Protein 3LNN (pdb70)

Radius of gyration: 38.68 Å; Cα contacts (8 Å, |Δi|>4): 1261; chains: 2; bounding box: 112×83×75 Å

Secondary structure (DSSP, 8-state):
---EESSSEE--TT-THHHH--EEEPEEEEE--EEEEEEEEE--SSSEEEE--SS-EEEEE--S-TT-EE-TT-EEEEEE-SSHHHHHHHHHHHHHHHHHHHHHHHHHHTTTSSS----TTHHHHHHHHHHHHHHHHHHHHHHHHHHHHHGGGB-SSTTSEEEEE-SS-EEEEE----BT-EE--SS--SEEEE--SEEEEEEEE-GGGSTT--BTBEEEEB-SS-SS-EEEEEEE------TTS--EEEEEEEE-SS----TT-EEEEEEEPPPEEEEEEEGGG-EEEETEEEEEEESSTTEEEEEE-------SSEEE--SS--TT-EEE----TTT--/-----EEEEEEEEE-SSSEEE---SS-EEEEEE---TT-EEESS---EEEE-HHHHHHHHHHHHHHHHHHHHHHHHHHHTTSS-SS-SS-HHHHHHHHHHHHHHHHHHHHHHHHHHHHTSS--B--SS--SEEEE--SSEEEEEE----TT-EE--TT----EEE--SEEEEEE---GGGGGG--TT-EEEEE-SSS-SPEEEEEEE--SS--TTT-----EEEEE-SS----TT-EEEEEE---

Sequence (586 aa):
ALRHEGERLVVPAESPLRRTLAVAPATRETVAAPFNLPAMIEADPAKLVKVLPPLAGRIVSLNKQLGDEVKAGDVLFTIDSADLAQANSDAAKARAAMTMARRNLDRQRELDKSEIAAKRDFEQAQSDYDQAASESQRADARLAQLGAKGGGTLQAGGGHILAVRSPINGRVVDLNAATGAYWNDTTASLMTVADLSHVFVTANAQEKDLGHVYVGQSATVKFDAYDDPQPGKVRYVGQILDADTRTTKVRMVFDNPDGRLRPGMFAQATFLSQPHEGIVVPMSAIVQSGFYTRAFVEVAPWQFEPRVIKLGAQIGDRMEVKSGLSAGDRVVVKEGVLLNDTVAAPFNLPAMIEADPAKLVKVLPPLAGRIVSLNKQLGDEVKAGDVLFTIDSADLAQANSDAAKARAAMTMARRNLDRQRELDKSEIAAKRDFEQAQSDYDQAASESQRADARLAQLGAKGGGTLQAGGGHILAVRSPINGRVVDLNAATGAYWNDTTASLMTVADLSHVFVTANAQEKDLGHVYVGQSATVKFDAYDDPQPGKVRYVGQILDADTRTTKVRMVFDNPDGRLRPGMFAQATFLSQ

Solvent-accessible surface area: 30669 Å² total; per-residue (Å²): 112,32,20,123,107,60,108,90,18,39,2,31,85,88,6,79,32,84,202,100,18,51,44,50,90,6,72,106,50,88,17,49,10,84,13,80,9,89,9,89,4,52,14,29,87,76,67,38,33,130,8,64,4,32,7,26,0,79,1,61,32,28,60,60,38,25,8,56,120,6,52,55,35,45,37,0,1,22,0,26,0,40,58,9,29,80,7,60,31,49,4,60,60,15,89,55,42,49,81,22,14,94,116,32,0,45,66,19,87,118,60,60,66,78,146,114,67,74,120,157,69,63,68,93,7,58,63,74,39,69,109,10,23,62,89,0,131,167,15,59,53,121,42,65,117,16,30,90,130,3,48,84,35,72,113,97,50,74,46,55,42,0,26,11,144,1,87,36,79,10,76,0,6,54,22,84,16,11,16,5,15,50,42,113,78,82,92,34,10,3,6,10,0,2,36,16,61,56,0,20,0,4,0,45,0,107,47,56,16,68,62,9,21,81,84,52,0,72,9,66,0,74,3,59,29,14,131,108,81,56,108,18,51,5,142,73,56,9,158,143,79,73,100,137,83,52,21,2,94,1,64,0,41,9,97,12,102,119,30,86,3,14,16,17,0,86,10,87,0,44,9,109,5,110,92,63,109,6,12,16,7,64,67,62,2,24,24,122,96,52,170,111,16,61,0,6,10,19,73,36,102,60,46,1,44,23,80,97,2,96,46,0,12,65,104,53,68,110,15,15,1,65,54,37,10,63,64,41,38,117,4,1,51,6,89,48,10,66,144,98,167,197,140,43,59,94,43,88,6,65,5,94,1,63,14,22,29,40,82,18,19,61,11,26,0,12,8,24,4,114,2,65,36,44,57,46,132,104,16,43,118,6,30,34,37,59,31,0,0,16,0,33,0,77,57,15,31,108,13,45,40,68,7,58,124,16,161,62,58,52,82,128,14,105,137,84,22,75,141,23,61,139,90,117,30,118,148,83,72,73,52,123,86,67,113,78,13,68,8,66,43,35,75,14,15,23,94,4,117,33,17,68,39,27,56,68,48,35,24,84,69,52,5,44,46,76,94,81,91,56,28,71,51,5,2,11,106,16,98,46,89,15,55,0,34,58,33,117,19,60,88,61,34,161,30,105,66,48,54,30,26,0,1,7,0,0,32,16,59,48,0,25,0,8,0,48,9,82,29,142,9,5,36,73,12,125,92,43,8,98,4,58,0,126,16,104,89,60,103,110,83,73,87,22,49,4,152,28,26,4,33,36,8,27,102,117,86,70,18,0,57,2,25,0,39,13,110,20,99,100,17,145,12,83,38,47,99,97,1,61,0,42,2,100,49,93

B-factor: mean 90.1, std 30.82, range [37.86, 326.59]

Organism: Cupriavidus metallidurans (strain ATCC 43123 / DSM 2839 / NBRC 102507 / CH34) (NCBI:txid266264)

CATH classification: 2.40.420.20 (+3 more: 2.40.30.170, 2.40.50.100, 1.10.287.470)

Structure (mmCIF, N/CA/C/O backbone):
data_3LNN
#
_entry.id   3LNN
#
_cell.length_a   137.111
_cell.length_b   137.111
_cell.length_c   202.898
_cell.angle_alpha   90.00
_cell.angle_beta   90.00
_cell.angle_gamma   90.00
#
_symmetry.space_group_name_H-M   'I 41 2 2'
#
loop_
_entity.id
_entity.type
_entity.pdbx_description
1 polymer 'Membrane fusion protein (MFP) heavy metal cation efflux ZneB (CzcB-like)'
2 non-polymer 'ZINC ION'
3 water water
#
loop_
_atom_site.group_PDB
_atom_site.id
_atom_site.type_symbol
_atom_site.label_atom_id
_atom_site.label_alt_id
_atom_site.label_comp_id
_atom_site.label_asym_id
_atom_site.label_entity_id
_atom_site.label_seq_id
_atom_site.pdbx_PDB_ins_code
_atom_site.Cartn_x
_atom_site.Cartn_y
_atom_site.Cartn_z
_atom_site.occupancy
_atom_site.B_iso_or_equiv
_atom_site.auth_seq_id
_atom_site.auth_comp_id
_atom_site.auth_asym_id
_atom_site.auth_atom_id
_atom_site.pdbx_PDB_model_num
ATOM 1 N N . ALA A 1 10 ? 36.312 48.149 -12.081 1.00 125.99 10 ALA A N 1
ATOM 2 C CA . ALA A 1 10 ? 35.372 48.027 -10.976 1.00 116.64 10 ALA A CA 1
ATOM 3 C C . ALA A 1 10 ? 34.047 47.466 -11.462 1.00 110.88 10 ALA A C 1
ATOM 4 O O . ALA A 1 10 ? 33.183 48.237 -11.892 1.00 111.75 10 ALA A O 1
ATOM 6 N N . LEU A 1 11 ? 33.868 46.142 -11.423 1.00 102.49 11 LEU A N 1
ATOM 7 C CA . LEU A 1 11 ? 34.881 45.149 -11.040 1.00 92.67 11 LEU A CA 1
ATOM 8 C C . LEU A 1 11 ? 34.416 43.783 -11.512 1.00 90.07 11 LEU A C 1
ATOM 9 O O . LEU A 1 11 ? 35.225 42.884 -11.742 1.00 98.35 11 LEU A O 1
ATOM 11 N N . ARG A 1 12 ? 33.101 43.618 -11.619 1.00 72.07 12 ARG A N 1
ATOM 12 C CA . ARG A 1 12 ? 32.534 42.531 -12.417 1.00 72.03 12 ARG A CA 1
ATOM 13 C C . ARG A 1 12 ? 31.267 43.080 -13.000 1.00 80.85 12 ARG A C 1
ATOM 14 O O . ARG A 1 12 ? 30.396 43.529 -12.281 1.00 93.48 12 ARG A O 1
ATOM 16 N N . HIS A 1 13 ? 31.181 43.046 -14.310 1.00 85.70 13 HIS A N 1
ATOM 17 C CA . HIS A 1 13 ? 29.992 43.427 -15.007 1.00 97.60 13 HIS A CA 1
ATOM 18 C C . HIS A 1 13 ? 29.180 42.118 -15.274 1.00 86.69 13 HIS A C 1
ATOM 19 O O . HIS A 1 13 ? 29.712 41.004 -15.174 1.00 76.11 13 HIS A O 1
ATOM 26 N N . GLU A 1 14 ? 27.890 42.231 -15.554 1.00 87.93 14 GLU A N 1
ATOM 27 C CA . GLU A 1 14 ? 27.086 41.034 -15.748 1.00 84.38 14 GLU A CA 1
ATOM 28 C C . GLU A 1 14 ? 26.468 40.966 -17.138 1.00 89.76 14 GLU A C 1
ATOM 29 O O . GLU A 1 14 ? 25.971 41.956 -17.653 1.00 88.15 14 GLU A O 1
ATOM 35 N N . GLY A 1 15 ? 26.478 39.781 -17.732 1.00 92.53 15 GLY A N 1
ATOM 36 C CA . GLY A 1 15 ? 25.516 39.458 -18.773 1.00 96.00 15 GLY A CA 1
ATOM 37 C C . GLY A 1 15 ? 24.629 38.337 -18.247 1.00 94.94 15 GLY A C 1
ATOM 38 O O . GLY A 1 15 ? 23.572 38.029 -18.792 1.00 87.40 15 GLY A O 1
ATOM 39 N N . GLU A 1 16 ? 25.069 37.784 -17.119 1.00 95.15 16 GLU A N 1
ATOM 40 C CA . GLU A 1 16 ? 24.723 36.442 -16.685 1.00 84.73 16 GLU A CA 1
ATOM 41 C C . GLU A 1 16 ? 26.089 35.769 -16.486 1.00 98.23 16 GLU A C 1
ATOM 42 O O . GLU A 1 16 ? 26.455 35.291 -15.393 1.00 96.47 16 GLU A O 1
ATOM 48 N N . ARG A 1 17 ? 26.819 35.726 -17.600 1.00 95.56 17 ARG A N 1
ATOM 49 C CA . ARG A 1 17 ? 28.243 35.457 -17.636 1.00 78.70 17 ARG A CA 1
ATOM 50 C C . ARG A 1 17 ? 28.982 36.686 -17.135 1.00 74.30 17 ARG A C 1
ATOM 51 O O . ARG A 1 17 ? 28.523 37.813 -17.337 1.00 65.31 17 ARG A O 1
ATOM 59 N N . LEU A 1 18 ? 30.130 36.469 -16.494 1.00 71.53 18 LEU A N 1
ATOM 60 C CA . LEU A 1 18 ? 30.825 37.542 -15.772 1.00 75.04 18 LEU A CA 1
ATOM 61 C C . LEU A 1 18 ? 32.066 38.095 -16.460 1.00 76.09 18 LEU A C 1
ATOM 62 O O . LEU A 1 18 ? 33.091 37.426 -16.517 1.00 80.17 18 LEU A O 1
ATOM 67 N N . VAL A 1 19 ? 31.972 39.339 -16.928 1.00 71.79 19 VAL A N 1
ATOM 68 C CA . VAL A 1 19 ? 33.081 40.053 -17.568 1.00 70.23 19 VAL A CA 1
ATOM 69 C C . VAL A 1 19 ? 33.859 40.972 -16.615 1.00 77.21 19 VAL A C 1
ATOM 70 O O . VAL A 1 19 ? 33.285 41.795 -15.906 1.00 80.66 19 VAL A O 1
ATOM 74 N N . VAL A 1 20 ? 35.178 40.845 -16.636 1.00 84.43 20 VAL A N 1
ATOM 75 C CA . VAL A 1 20 ? 36.071 41.659 -15.818 1.00 82.63 20 VAL A CA 1
ATOM 76 C C . VAL A 1 20 ? 36.790 42.689 -16.683 1.00 83.25 20 VAL A C 1
ATOM 77 O O . VAL A 1 20 ? 37.447 42.333 -17.650 1.00 85.98 20 VAL A O 1
ATOM 81 N N . PRO A 1 21 ? 36.665 43.978 -16.345 1.00 78.52 21 PRO A N 1
ATOM 82 C CA . PRO A 1 21 ? 37.451 45.003 -17.043 1.00 84.07 21 PRO A CA 1
ATOM 83 C C . PRO A 1 21 ? 38.896 44.823 -16.595 1.00 102.16 21 PRO A C 1
ATOM 84 O O . PRO A 1 21 ? 39.038 44.432 -15.443 1.00 111.49 21 PRO A O 1
ATOM 88 N N . ALA A 1 22 ? 39.939 45.123 -17.378 1.00 116.47 22 ALA A N 1
ATOM 89 C CA . ALA A 1 22 ? 39.978 46.119 -18.442 1.00 114.20 22 ALA A CA 1
ATOM 90 C C . ALA A 1 22 ? 40.051 47.371 -17.629 1.00 114.43 22 ALA A C 1
ATOM 91 O O . ALA A 1 22 ? 39.814 48.468 -18.130 1.00 130.92 22 ALA A O 1
ATOM 93 N N . GLU A 1 23 ? 40.375 47.177 -16.349 1.00 100.45 23 GLU A N 1
ATOM 94 C CA . GLU A 1 23 ? 40.214 48.210 -15.322 1.00 110.85 23 GLU A CA 1
ATOM 95 C C . GLU A 1 23 ? 40.316 47.675 -13.881 1.00 113.93 23 GLU A C 1
ATOM 96 O O . GLU A 1 23 ? 40.942 48.306 -13.034 1.00 119.71 23 GLU A O 1
ATOM 98 N N . SER A 1 24 ? 39.724 46.510 -13.623 1.00 108.91 24 SER A N 1
ATOM 99 C CA . SER A 1 24 ? 39.432 46.025 -12.269 1.00 106.22 24 SER A CA 1
ATOM 100 C C . SER A 1 24 ? 40.606 45.379 -11.511 1.00 103.42 24 SER A C 1
ATOM 101 O O . SER A 1 24 ? 41.597 44.996 -12.122 1.00 103.02 24 SER A O 1
ATOM 104 N N . PRO A 1 25 ? 40.498 45.276 -10.167 1.00 105.78 25 PRO A N 1
ATOM 105 C CA . PRO A 1 25 ? 41.592 44.780 -9.313 1.00 104.42 25 PRO A CA 1
ATOM 106 C C . PRO A 1 25 ? 41.794 43.265 -9.358 1.00 108.52 25 PRO A C 1
ATOM 107 O O . PRO A 1 25 ? 42.938 42.800 -9.331 1.00 112.85 25 PRO A O 1
ATOM 111 N N . LEU A 1 26 ? 40.712 42.495 -9.409 1.00 104.53 26 LEU A N 1
ATOM 112 C CA . LEU A 1 26 ? 40.859 41.039 -9.461 1.00 100.28 26 LEU A CA 1
ATOM 113 C C . LEU A 1 26 ? 41.492 40.618 -10.800 1.00 97.49 26 LEU A C 1
ATOM 114 O O . LEU A 1 26 ? 41.722 39.432 -11.065 1.00 84.70 26 LEU A O 1
ATOM 119 N N . ARG A 1 27 ? 41.778 41.625 -11.624 1.00 100.42 27 ARG A N 1
ATOM 120 C CA . ARG A 1 27 ? 42.500 41.459 -12.875 1.00 88.50 27 ARG A CA 1
ATOM 121 C C . ARG A 1 27 ? 43.930 41.061 -12.538 1.00 91.57 27 ARG A C 1
ATOM 122 O O . ARG A 1 27 ? 44.671 40.584 -13.394 1.00 97.94 27 ARG A O 1
ATOM 130 N N . ARG A 1 28 ? 44.308 41.245 -11.275 1.00 92.25 28 ARG A N 1
ATOM 131 C CA . ARG A 1 28 ? 45.616 40.818 -10.783 1.00 103.52 28 ARG A CA 1
ATOM 132 C C . ARG A 1 28 ? 45.530 39.455 -10.108 1.00 108.90 28 ARG A C 1
ATOM 133 O O . ARG A 1 28 ? 46.396 38.602 -10.285 1.00 106.00 28 ARG A O 1
ATOM 141 N N . THR A 1 29 ? 44.465 39.264 -9.333 1.00 115.92 29 THR A N 1
ATOM 142 C CA . THR A 1 29 ? 44.359 38.145 -8.398 1.00 106.02 29 THR A CA 1
ATOM 143 C C . THR A 1 29 ? 43.665 36.904 -8.939 1.00 107.82 29 THR A C 1
ATOM 144 O O . THR A 1 29 ? 43.792 35.834 -8.356 1.00 118.01 29 THR A O 1
ATOM 148 N N . LEU A 1 30 ? 42.910 37.043 -10.023 1.00 101.78 30 LEU A N 1
ATOM 149 C CA . LEU A 1 30 ? 42.350 35.875 -10.690 1.00 93.75 30 LEU A CA 1
ATOM 150 C C . LEU A 1 30 ? 43.460 35.030 -11.296 1.00 105.52 30 LEU A C 1
ATOM 151 O O . LEU A 1 30 ? 44.527 35.550 -11.685 1.00 103.84 30 LEU A O 1
ATOM 156 N N . ALA A 1 31 ? 43.197 33.728 -11.382 1.00 101.96 31 ALA A N 1
ATOM 157 C CA . ALA A 1 31 ? 44.171 32.767 -11.886 1.00 95.84 31 ALA A CA 1
ATOM 158 C C . ALA A 1 31 ? 43.410 31.645 -12.578 1.00 97.77 31 ALA A C 1
ATOM 159 O O . ALA A 1 31 ? 42.249 31.418 -12.249 1.00 93.93 31 ALA A O 1
ATOM 161 N N . VAL A 1 32 ? 44.038 30.960 -13.540 1.00 95.50 32 VAL A N 1
ATOM 162 C CA . VAL A 1 32 ? 43.365 29.880 -14.279 1.00 86.48 32 VAL A CA 1
ATOM 163 C C . VAL A 1 32 ? 44.306 28.780 -14.751 1.00 88.53 32 VAL A C 1
ATOM 164 O O . VAL A 1 32 ? 45.499 29.005 -14.948 1.00 91.59 32 VAL A O 1
ATOM 168 N N . ALA A 1 33 ? 43.754 27.590 -14.950 1.00 94.75 33 ALA A N 1
ATOM 169 C CA . ALA A 1 33 ? 44.492 26.498 -15.571 1.00 101.80 33 ALA A CA 1
ATOM 170 C C . ALA A 1 33 ? 43.535 25.578 -16.301 1.00 93.62 33 ALA A C 1
ATOM 171 O O . ALA A 1 33 ? 42.374 25.453 -15.913 1.00 80.17 33 ALA A O 1
ATOM 173 N N . PRO A 1 34 ? 44.015 24.931 -17.371 1.00 99.81 34 PRO A N 1
ATOM 174 C CA . PRO A 1 34 ? 43.126 23.991 -18.059 1.00 107.72 34 PRO A CA 1
ATOM 175 C C . PRO A 1 34 ? 42.699 22.870 -17.109 1.00 109.67 34 PRO A C 1
ATOM 176 O O . PRO A 1 34 ? 43.363 22.645 -16.096 1.00 123.43 34 PRO A O 1
ATOM 180 N N . ALA A 1 35 ? 41.599 22.196 -17.415 1.00 94.18 35 ALA A N 1
ATOM 181 C CA . ALA A 1 35 ? 41.133 21.095 -16.585 1.00 88.64 35 ALA A CA 1
ATOM 182 C C . ALA A 1 35 ? 41.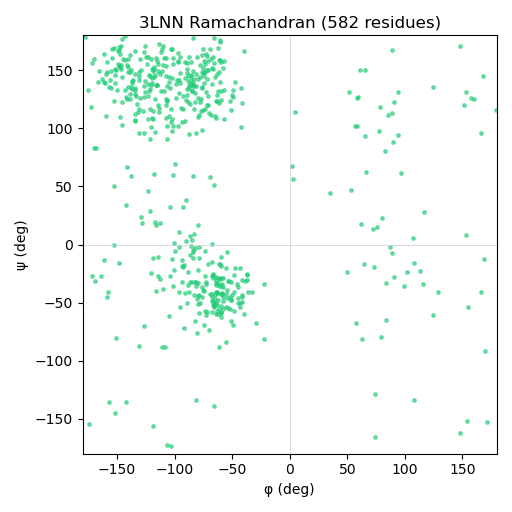799 19.819 -17.076 1.00 95.66 35 ALA A C 1
ATOM 183 O O . ALA A 1 35 ? 41.664 19.466 -18.250 1.00 94.94 35 ALA A O 1
ATOM 185 N N . THR A 1 36 ? 42.521 19.143 -16.178 1.00 96.07 36 THR A N 1
ATOM 186 C CA . THR A 1 36 ? 43.357 17.983 -16.522 1.00 84.61 36 THR A CA 1
ATOM 187 C C . THR A 1 36 ? 42.651 16.670 -16.209 1.00 84.98 36 THR A C 1
ATOM 188 O O . THR A 1 36 ? 42.209 16.459 -15.078 1.00 101.23 36 THR A O 1
ATOM 192 N N . ARG A 1 37 ? 42.543 15.787 -17.202 1.00 79.32 37 ARG A N 1
ATOM 193 C CA . ARG A 1 37 ? 42.163 14.392 -16.946 1.00 80.99 37 ARG A CA 1
ATOM 194 C C . ARG A 1 37 ? 43.336 13.559 -16.342 1.00 107.19 37 ARG A C 1
ATOM 195 O O . ARG A 1 37 ? 44.486 13.649 -16.791 1.00 98.59 37 ARG A O 1
ATOM 203 N N . GLU A 1 38 ? 43.036 12.775 -15.306 1.00 109.91 38 GLU A N 1
ATOM 204 C CA . GLU A 1 38 ? 44.037 11.980 -14.597 1.00 107.29 38 GLU A CA 1
ATOM 205 C C . GLU A 1 38 ? 43.401 10.689 -14.124 1.00 118.53 38 GLU A C 1
ATOM 206 O O . GLU A 1 38 ? 42.179 10.531 -14.191 1.00 118.35 38 GLU A O 1
ATOM 212 N N . THR A 1 39 ? 44.223 9.767 -13.634 1.00 124.85 39 THR A N 1
ATOM 213 C CA . THR A 1 39 ? 43.703 8.493 -13.140 1.00 122.45 39 THR A CA 1
ATOM 214 C C . THR A 1 39 ? 43.314 8.619 -11.665 1.00 110.36 39 THR A C 1
ATOM 215 O O . THR A 1 39 ? 44.051 9.207 -10.883 1.00 108.09 39 THR A O 1
ATOM 219 N N . VAL A 1 40 ? 42.136 8.103 -11.305 1.00 101.96 40 VAL A N 1
ATOM 220 C CA . VAL A 1 40 ? 41.675 8.101 -9.912 1.00 93.12 40 VAL A CA 1
ATOM 221 C C . VAL A 1 40 ? 41.385 6.683 -9.415 1.00 88.63 40 VAL A C 1
ATOM 222 O O . VAL A 1 40 ? 40.921 5.830 -10.173 1.00 87.00 40 VAL A O 1
ATOM 226 N N . ALA A 1 41 ? 41.658 6.456 -8.133 1.00 81.66 41 ALA A N 1
ATOM 227 C CA . ALA A 1 41 ? 41.515 5.154 -7.516 1.00 79.77 41 ALA A CA 1
ATOM 228 C C . ALA A 1 41 ? 41.232 5.386 -6.056 1.00 72.68 41 ALA A C 1
ATOM 229 O O . ALA A 1 41 ? 41.860 4.815 -5.170 1.00 80.34 41 ALA A O 1
ATOM 231 N N . ALA A 1 42 ? 40.262 6.248 -5.825 1.00 70.19 42 ALA A N 1
ATOM 232 C CA . ALA A 1 42 ? 39.862 6.679 -4.490 1.00 72.05 42 ALA A CA 1
ATOM 233 C C . ALA A 1 42 ? 39.640 5.534 -3.537 1.00 75.76 42 ALA A C 1
ATOM 234 O O . ALA A 1 42 ? 38.898 4.611 -3.841 1.00 83.75 42 ALA A O 1
ATOM 236 N N . PRO A 1 43 ? 40.292 5.587 -2.377 1.00 81.44 43 PRO A N 1
ATOM 237 C CA . PRO A 1 43 ? 39.833 4.779 -1.248 1.00 87.04 43 PRO A CA 1
ATOM 238 C C . PRO A 1 43 ? 38.697 5.555 -0.617 1.00 93.80 43 PRO A C 1
ATOM 239 O O . PRO A 1 43 ? 38.796 6.776 -0.487 1.00 99.87 43 PRO A O 1
ATOM 243 N N . PHE A 1 44 ? 37.618 4.873 -0.263 1.00 74.76 44 PHE A N 1
ATOM 244 C CA . PHE A 1 44 ? 36.485 5.562 0.316 1.00 74.52 44 PHE A CA 1
ATOM 245 C C . PHE A 1 44 ? 35.886 4.775 1.460 1.00 77.98 44 PHE A C 1
ATOM 246 O O . PHE A 1 44 ? 36.166 3.593 1.605 1.00 81.95 44 PHE A O 1
ATOM 254 N N . ASN A 1 45 ? 35.088 5.454 2.282 1.00 74.58 45 ASN A N 1
ATOM 255 C CA . ASN A 1 45 ? 34.634 4.915 3.550 1.00 70.57 45 ASN A CA 1
ATOM 256 C C . ASN A 1 45 ? 33.155 5.151 3.758 1.00 76.49 45 ASN A C 1
ATOM 257 O O . ASN A 1 45 ? 32.666 6.255 3.553 1.00 77.92 45 ASN A O 1
ATOM 262 N N . LEU A 1 46 ? 32.454 4.102 4.170 1.00 73.55 46 LEU A N 1
ATOM 263 C CA . LEU A 1 46 ? 31.012 4.137 4.350 1.00 58.21 46 LEU A CA 1
ATOM 264 C C . LEU A 1 46 ? 30.601 3.693 5.739 1.00 51.35 46 LEU A C 1
ATOM 265 O O . LEU A 1 46 ? 31.029 2.664 6.226 1.00 64.67 46 LEU A O 1
ATOM 270 N N . PRO A 1 47 ? 29.749 4.471 6.385 1.00 51.16 47 PRO A N 1
ATOM 271 C CA . PRO A 1 47 ? 29.075 4.011 7.592 1.00 52.83 47 PRO A CA 1
ATOM 272 C C . PRO A 1 47 ? 28.150 2.838 7.281 1.00 62.15 47 PRO A C 1
ATOM 273 O O . PRO A 1 47 ? 27.507 2.797 6.236 1.00 57.89 47 PRO A O 1
ATOM 277 N N . ALA A 1 48 ? 28.062 1.897 8.205 1.00 68.96 48 ALA A N 1
ATOM 278 C CA . ALA A 1 48 ? 27.266 0.714 7.976 1.00 64.66 48 ALA A CA 1
ATOM 279 C C . ALA A 1 48 ? 26.667 0.218 9.277 1.00 71.99 48 ALA A C 1
ATOM 280 O O . ALA A 1 48 ? 27.110 0.591 10.360 1.00 65.28 48 ALA A O 1
ATOM 282 N N . MET A 1 49 ? 25.662 -0.640 9.155 1.00 74.40 49 MET A N 1
ATOM 283 C CA . MET A 1 49 ? 24.988 -1.204 10.310 1.00 73.33 49 MET A CA 1
ATOM 284 C C . MET A 1 49 ? 24.683 -2.652 10.012 1.00 68.31 49 MET A C 1
ATOM 285 O O . MET A 1 49 ? 24.578 -3.034 8.851 1.00 71.60 49 MET A O 1
ATOM 290 N N . ILE A 1 50 ? 24.561 -3.472 11.045 1.00 65.67 50 ILE A N 1
ATOM 291 C CA . ILE A 1 50 ? 24.193 -4.861 10.800 1.00 71.17 50 ILE A CA 1
ATOM 292 C C . ILE A 1 50 ? 22.677 -4.985 10.711 1.00 68.72 50 ILE A C 1
ATOM 293 O O . ILE A 1 50 ? 21.946 -4.302 11.408 1.00 67.69 50 ILE A O 1
ATOM 298 N N . GLU A 1 51 ? 22.226 -5.888 9.858 1.00 63.69 51 GLU A N 1
ATOM 299 C CA . GLU A 1 51 ? 20.837 -5.997 9.484 1.00 65.60 51 GLU A CA 1
ATOM 300 C C . GLU A 1 51 ? 20.521 -7.487 9.389 1.00 77.69 51 GLU A C 1
ATOM 301 O O . GLU A 1 51 ? 21.321 -8.247 8.850 1.00 75.09 51 GLU A O 1
ATOM 307 N N . ALA A 1 52 ? 19.393 -7.940 9.931 1.00 69.53 52 ALA A N 1
ATOM 308 C CA . ALA A 1 52 ? 18.992 -9.325 9.659 1.00 65.90 52 ALA A CA 1
ATOM 309 C C . ALA A 1 52 ? 18.671 -9.434 8.174 1.00 66.80 52 ALA A C 1
ATOM 310 O O . ALA A 1 52 ? 18.366 -8.430 7.523 1.00 66.51 52 ALA A O 1
ATOM 312 N N . ASP A 1 53 ? 18.775 -10.649 7.639 1.00 66.12 53 ASP A N 1
ATOM 313 C CA . ASP A 1 53 ? 18.305 -10.941 6.289 1.00 60.31 53 ASP A CA 1
ATOM 314 C C . ASP A 1 53 ? 16.809 -10.884 6.382 1.00 62.81 53 ASP A C 1
ATOM 315 O O . ASP A 1 53 ? 16.228 -11.720 7.062 1.00 64.04 53 ASP A O 1
ATOM 320 N N . PRO A 1 54 ? 16.192 -9.882 5.723 1.00 70.71 54 PRO A N 1
ATOM 321 C CA . PRO A 1 54 ? 14.796 -9.415 5.841 1.00 68.13 54 PRO A CA 1
ATOM 322 C C . PRO A 1 54 ? 13.775 -10.531 6.048 1.00 80.30 54 PRO A C 1
ATOM 323 O O . PRO A 1 54 ? 12.684 -10.300 6.614 1.00 93.01 54 PRO A O 1
ATOM 327 N N . ALA A 1 55 ? 14.127 -11.727 5.588 1.00 63.15 55 ALA A N 1
ATOM 328 C CA . ALA A 1 55 ? 13.363 -12.901 5.948 1.00 68.16 55 ALA A CA 1
ATOM 329 C C . ALA A 1 55 ? 13.910 -14.154 5.302 1.00 64.38 55 ALA A C 1
ATOM 330 O O . ALA A 1 55 ? 13.976 -14.197 4.084 1.00 60.79 55 ALA A O 1
ATOM 332 N N . LYS A 1 56 ? 14.409 -15.137 6.053 1.00 59.00 56 LYS A N 1
ATOM 333 C CA . LYS A 1 56 ? 15.110 -15.108 7.385 1.00 67.63 56 LYS A CA 1
ATOM 334 C C . LYS A 1 56 ? 14.710 -14.407 8.727 1.00 60.31 56 LYS A C 1
ATOM 335 O O . LYS A 1 56 ? 15.162 -14.843 9.782 1.00 59.53 56 LYS A O 1
ATOM 341 N N . LEU A 1 57 ? 13.901 -13.357 8.724 1.00 55.62 57 LEU A N 1
ATOM 342 C CA . LEU A 1 57 ? 13.363 -12.815 9.991 1.00 54.14 57 LEU A CA 1
ATOM 343 C C . LEU A 1 57 ? 11.879 -12.394 9.928 1.00 55.42 57 LEU A C 1
ATOM 344 O O . LEU A 1 57 ? 11.475 -11.651 9.036 1.00 71.58 57 LEU A O 1
ATOM 349 N N . VAL A 1 58 ? 11.077 -12.866 10.877 1.00 55.69 58 VAL A N 1
ATOM 350 C CA . VAL A 1 58 ? 9.651 -12.552 10.902 1.00 60.79 58 VAL A CA 1
ATOM 351 C C . VAL A 1 58 ? 9.203 -12.063 12.275 1.00 57.98 58 VAL A C 1
ATOM 352 O O . VAL A 1 58 ? 9.439 -12.732 13.285 1.00 50.77 58 VAL A O 1
ATOM 356 N N . LYS A 1 59 ? 8.571 -10.889 12.309 1.00 50.39 59 LYS A N 1
ATOM 357 C CA . LYS A 1 59 ? 7.898 -10.458 13.512 1.00 50.87 59 LYS A CA 1
ATOM 358 C C . LYS A 1 59 ? 6.472 -11.007 13.488 1.00 69.43 59 LYS A C 1
ATOM 359 O O . LYS A 1 59 ? 5.576 -10.420 12.878 1.00 81.17 59 LYS A O 1
ATOM 365 N N . VAL A 1 60 ? 6.288 -12.156 14.141 1.00 64.32 60 VAL A N 1
ATOM 366 C CA . VAL A 1 60 ? 5.035 -12.902 14.111 1.00 55.15 60 VAL A CA 1
ATOM 367 C C . VAL A 1 60 ? 3.891 -12.110 14.718 1.00 60.47 60 VAL A C 1
ATOM 368 O O . VAL A 1 60 ? 3.961 -11.682 15.870 1.00 68.10 60 VAL A O 1
ATOM 372 N N . LEU A 1 61 ? 2.834 -11.921 13.935 1.00 62.65 61 LEU A N 1
ATOM 373 C CA . LEU A 1 61 ? 1.635 -11.252 14.409 1.00 57.32 61 LEU A CA 1
ATOM 374 C C . LEU A 1 61 ? 0.493 -12.221 14.543 1.00 58.14 61 LEU A C 1
ATOM 375 O O . LEU A 1 61 ? 0.439 -13.225 13.844 1.00 82.41 61 LEU A O 1
ATOM 380 N N . PRO A 1 62 ? -0.449 -11.907 15.422 1.00 55.56 62 PRO A N 1
ATOM 381 C CA . PRO A 1 62 ? -1.692 -12.673 15.560 1.00 68.62 62 PRO A CA 1
ATOM 382 C C . PRO A 1 62 ? -2.684 -12.327 14.459 1.00 74.05 62 PRO A C 1
ATOM 383 O O . PRO A 1 62 ? -2.756 -11.173 14.067 1.00 69.37 62 PRO A O 1
ATOM 387 N N . PRO A 1 63 ? -3.452 -13.315 13.977 1.00 82.57 63 PRO A N 1
ATOM 388 C CA . PRO A 1 63 ? -4.485 -13.066 12.963 1.00 86.34 63 PRO A CA 1
ATOM 389 C C . PRO A 1 63 ? -5.735 -12.337 13.516 1.00 71.47 63 PRO A C 1
ATOM 390 O O . PRO A 1 63 ? -6.429 -11.643 12.767 1.00 72.75 63 PRO A O 1
ATOM 394 N N . LEU A 1 64 ? -6.000 -12.507 14.808 1.00 52.47 64 LEU A N 1
ATOM 395 C CA . LEU A 1 64 ? -7.085 -11.832 15.481 1.00 57.75 64 LEU A CA 1
ATOM 396 C C . LEU A 1 64 ? -6.623 -11.473 16.873 1.00 63.48 64 LEU A C 1
ATOM 397 O O . LEU A 1 64 ? -5.697 -12.081 17.395 1.00 58.16 64 LEU A O 1
ATOM 402 N N . ALA A 1 65 ? -7.288 -10.502 17.486 1.00 71.38 65 ALA A N 1
ATOM 403 C CA . ALA A 1 65 ? -7.047 -10.189 18.890 1.00 66.68 65 ALA A CA 1
ATOM 404 C C . ALA A 1 65 ? -7.674 -11.233 19.806 1.00 56.64 65 ALA A C 1
ATOM 405 O O . ALA A 1 65 ? -8.461 -12.049 19.363 1.00 68.59 65 ALA A O 1
ATOM 407 N N . GLY A 1 66 ? -7.313 -11.192 21.082 1.00 56.84 66 GLY A N 1
ATOM 408 C CA . GLY A 1 66 ? -7.867 -12.085 22.084 1.00 69.72 66 GLY A CA 1
ATOM 409 C C . GLY A 1 66 ? -6.876 -12.430 23.189 1.00 74.16 66 GLY A C 1
ATOM 410 O O . GLY A 1 66 ? -5.698 -12.098 23.097 1.00 74.49 66 GLY A O 1
ATOM 411 N N . ARG A 1 67 ? -7.344 -13.090 24.242 1.00 62.62 67 ARG A N 1
ATOM 412 C CA . ARG A 1 67 ? -6.451 -13.529 25.294 1.00 55.42 67 ARG A CA 1
ATOM 413 C C . ARG A 1 67 ? -5.396 -14.529 24.793 1.00 70.10 67 ARG A C 1
ATOM 414 O O . ARG A 1 67 ? -5.702 -15.498 24.103 1.00 81.03 67 ARG A O 1
ATOM 422 N N . ILE A 1 68 ? -4.150 -14.284 25.165 1.00 64.65 68 ILE A N 1
ATOM 423 C CA . ILE A 1 68 ? -3.082 -15.226 24.945 1.00 55.58 68 ILE A CA 1
ATOM 424 C C . ILE A 1 68 ? -3.280 -16.383 25.903 1.00 66.42 68 ILE A C 1
ATOM 425 O O . ILE A 1 68 ? -3.306 -16.188 27.110 1.00 76.23 68 ILE A O 1
ATOM 430 N N . VAL A 1 69 ? -3.441 -17.584 25.359 1.00 67.71 69 VAL A N 1
ATOM 431 C CA . VAL A 1 69 ? -3.651 -18.787 26.164 1.00 73.42 69 VAL A CA 1
ATOM 432 C C . VAL A 1 69 ? -2.311 -19.393 26.590 1.00 78.93 69 VAL A C 1
ATOM 433 O O . VAL A 1 69 ? -2.193 -19.988 27.664 1.00 81.04 69 VAL A O 1
ATOM 437 N N . SER A 1 70 ? -1.298 -19.239 25.743 1.00 77.74 70 SER A N 1
ATOM 438 C CA . SER A 1 70 ? -0.029 -19.920 25.966 1.00 79.13 70 SER A CA 1
ATOM 439 C C . SER A 1 70 ? 1.128 -19.389 25.137 1.00 67.85 70 SER A C 1
ATOM 440 O O . SER A 1 70 ? 0.941 -18.953 24.009 1.00 63.87 70 SER A O 1
ATOM 443 N N . LEU A 1 71 ? 2.331 -19.478 25.704 1.00 57.45 71 LEU A N 1
ATOM 444 C CA . LEU A 1 71 ? 3.552 -19.217 24.968 1.00 47.51 71 LEU A CA 1
ATOM 445 C C . LEU A 1 71 ? 4.470 -20.416 24.978 1.00 64.52 71 LEU A C 1
ATOM 446 O O . LEU A 1 71 ? 5.297 -20.564 25.875 1.00 85.85 71 LEU A O 1
ATOM 451 N N . ASN A 1 72 ? 4.310 -21.274 23.976 1.00 73.13 72 ASN A N 1
ATOM 452 C CA . ASN A 1 72 ? 5.296 -22.287 23.635 1.00 71.32 72 ASN A CA 1
ATOM 453 C C . ASN A 1 72 ? 6.426 -21.525 22.975 1.00 69.69 72 ASN A C 1
ATOM 454 O O . ASN A 1 72 ? 6.208 -20.447 22.439 1.00 89.33 72 ASN A O 1
ATOM 459 N N . LYS A 1 73 ? 7.635 -22.050 23.004 1.00 59.95 73 LYS A N 1
ATOM 460 C CA . LYS A 1 73 ? 8.808 -21.271 22.560 1.00 65.41 73 LYS A CA 1
ATOM 461 C C . LYS A 1 73 ? 9.017 -19.994 23.395 1.00 69.08 73 LYS A C 1
ATOM 462 O O . LYS A 1 73 ? 8.068 -19.429 23.920 1.00 52.86 73 LYS A O 1
ATOM 468 N N . GLN A 1 74 ? 10.277 -19.570 23.514 1.00 79.36 74 GLN A N 1
ATOM 469 C CA . GLN A 1 74 ? 10.723 -18.655 24.566 1.00 72.29 74 GLN A CA 1
ATOM 470 C C . GLN A 1 74 ? 12.012 -17.965 24.174 1.00 76.74 74 GLN A C 1
ATOM 471 O O . GLN A 1 74 ? 12.746 -18.484 23.344 1.00 83.17 74 GLN A O 1
ATOM 477 N N . LEU A 1 75 ? 12.302 -16.802 24.761 1.00 73.26 75 LEU A N 1
ATOM 478 C CA . LEU A 1 75 ? 13.493 -16.054 24.347 1.00 51.91 75 LEU A CA 1
ATOM 479 C C . LEU A 1 75 ? 14.707 -16.963 24.359 1.00 61.89 75 LEU A C 1
ATOM 480 O O . LEU A 1 75 ? 15.108 -17.455 25.411 1.00 71.68 75 LEU A O 1
ATOM 485 N N . GLY A 1 76 ? 15.287 -17.196 23.188 1.00 60.14 76 GLY A N 1
ATOM 486 C CA . GLY A 1 76 ? 16.438 -18.067 23.077 1.00 46.83 76 GLY A CA 1
ATOM 487 C C . GLY A 1 76 ? 16.124 -19.462 22.562 1.00 61.70 76 GLY A C 1
ATOM 488 O O . GLY A 1 76 ? 17.009 -20.133 22.029 1.00 64.78 76 GLY A O 1
ATOM 489 N N . ASP A 1 77 ? 14.877 -19.910 22.716 1.00 69.04 77 ASP A N 1
ATOM 490 C CA . ASP A 1 77 ? 14.498 -21.276 22.337 1.00 74.89 77 ASP A CA 1
ATOM 491 C C . ASP A 1 77 ? 14.678 -21.500 20.841 1.00 79.19 77 ASP A C 1
ATOM 492 O O . ASP A 1 77 ? 14.523 -20.581 20.030 1.00 76.90 77 ASP A O 1
ATOM 497 N N . GLU A 1 78 ? 15.031 -22.722 20.476 1.00 72.16 78 GLU A N 1
ATOM 498 C CA . GLU A 1 78 ? 15.165 -23.049 19.079 1.00 69.29 78 GLU A CA 1
ATOM 499 C C . GLU A 1 78 ? 13.776 -23.210 18.459 1.00 69.73 78 GLU A C 1
ATOM 500 O O . GLU A 1 78 ? 12.830 -23.592 19.143 1.00 66.91 78 GLU A O 1
ATOM 506 N N . VAL A 1 79 ? 13.635 -22.886 17.177 1.00 63.33 79 VAL A N 1
ATOM 507 C CA . VAL A 1 79 ? 12.405 -23.234 16.485 1.00 63.10 79 VAL A CA 1
ATOM 508 C C . VAL A 1 79 ? 12.582 -23.759 15.067 1.00 69.49 79 VAL A C 1
ATOM 509 O O . VAL A 1 79 ? 13.517 -23.390 14.361 1.00 76.69 79 VAL A O 1
ATOM 513 N N . LYS A 1 80 ? 11.670 -24.648 14.684 1.00 64.45 80 LYS A N 1
ATOM 514 C CA . LYS A 1 80 ? 11.600 -25.173 13.330 1.00 64.14 80 LYS A CA 1
ATOM 515 C C . LYS A 1 80 ? 10.259 -24.808 12.671 1.00 69.90 80 LYS A C 1
ATOM 516 O O . LYS A 1 80 ? 9.250 -24.598 13.344 1.00 67.46 80 LYS A O 1
ATOM 518 N N . ALA A 1 81 ? 10.264 -24.710 11.349 1.00 66.75 81 ALA A N 1
ATOM 519 C CA . ALA A 1 81 ? 9.047 -24.458 10.603 1.00 66.60 81 ALA A CA 1
ATOM 520 C C . ALA A 1 81 ? 8.349 -25.787 10.431 1.00 83.26 81 ALA A C 1
ATOM 521 O O . ALA A 1 81 ? 8.928 -26.736 9.906 1.00 110.85 81 ALA A O 1
ATOM 523 N N . GLY A 1 82 ? 7.117 -25.877 10.900 1.00 64.70 82 GLY A N 1
ATOM 524 C CA . GLY A 1 82 ? 6.487 -24.786 11.591 1.00 57.51 82 GLY A CA 1
ATOM 525 C C . GLY A 1 82 ? 5.965 -25.229 12.941 1.00 66.64 82 GLY A C 1
ATOM 526 O O . GLY A 1 82 ? 4.875 -25.799 13.046 1.00 63.56 82 GLY A O 1
ATOM 527 N N . ASP A 1 83 ? 6.772 -24.987 13.972 1.00 66.94 83 ASP A N 1
ATOM 528 C CA . ASP A 1 83 ? 6.330 -25.094 15.355 1.00 72.85 83 ASP A CA 1
ATOM 529 C C . ASP A 1 83 ? 5.198 -24.108 15.659 1.00 76.75 83 ASP A C 1
ATOM 530 O O . ASP A 1 83 ? 5.013 -23.108 14.973 1.00 80.65 83 ASP A O 1
ATOM 535 N N . VAL A 1 84 ? 4.446 -24.395 16.707 1.00 76.92 84 VAL A N 1
ATOM 536 C CA . VAL A 1 84 ? 3.465 -23.458 17.213 1.00 66.33 84 VAL A CA 1
ATOM 537 C C . VAL A 1 84 ? 4.215 -22.542 18.144 1.00 63.97 84 VAL A C 1
ATOM 538 O O . VAL A 1 84 ? 5.053 -23.015 18.900 1.00 80.15 84 VAL A O 1
ATOM 542 N N . LEU A 1 85 ? 3.935 -21.243 18.095 1.00 53.33 85 LEU A N 1
ATOM 543 C CA . LEU A 1 85 ? 4.657 -20.281 18.932 1.00 53.77 85 LEU A CA 1
ATOM 544 C C . LEU A 1 85 ? 3.775 -19.697 20.020 1.00 60.43 85 LEU A C 1
ATOM 545 O O . LEU A 1 85 ? 4.224 -19.453 21.136 1.00 63.67 85 LEU A O 1
ATOM 550 N N . PHE A 1 86 ? 2.521 -19.445 19.681 1.00 56.34 86 PHE A N 1
ATOM 551 C CA . PHE A 1 86 ? 1.564 -18.948 20.658 1.00 58.63 86 PHE A CA 1
ATOM 552 C C . PHE A 1 86 ? 0.153 -19.324 20.250 1.00 60.93 86 PHE A C 1
ATOM 553 O O . PHE A 1 86 ? -0.076 -19.797 19.134 1.00 50.99 86 PHE A O 1
ATOM 561 N N . THR A 1 87 ? -0.780 -19.145 21.179 1.00 64.46 87 THR A N 1
ATOM 562 C CA . THR A 1 87 ? -2.167 -19.512 20.941 1.00 70.07 87 THR A CA 1
ATOM 563 C C . THR A 1 87 ? -3.084 -18.442 21.493 1.00 70.76 87 THR A C 1
ATOM 564 O O . THR A 1 87 ? -2.892 -17.952 22.610 1.00 66.69 87 THR A O 1
ATOM 568 N N . ILE A 1 88 ? -4.084 -18.085 20.697 1.00 70.93 88 ILE A N 1
ATOM 569 C CA . ILE A 1 88 ? -4.973 -17.005 21.061 1.00 71.16 88 ILE A CA 1
ATOM 570 C C . ILE A 1 88 ? -6.383 -17.481 21.262 1.00 73.93 88 ILE A C 1
ATOM 571 O O . ILE A 1 88 ? -6.888 -18.258 20.478 1.00 87.32 88 ILE A O 1
ATOM 576 N N . ASP A 1 89 ? -7.018 -16.985 22.311 1.00 68.24 89 ASP A N 1
ATOM 577 C CA . ASP A 1 89 ? -8.428 -17.218 22.549 1.00 76.46 89 ASP A CA 1
ATOM 578 C C . ASP A 1 89 ? -9.173 -15.964 22.134 1.00 87.11 89 ASP A C 1
ATOM 579 O O . ASP A 1 89 ? -9.250 -14.998 22.889 1.00 101.72 89 ASP A O 1
ATOM 584 N N . SER A 1 90 ? -9.710 -15.970 20.925 1.00 83.78 90 SER A N 1
ATOM 585 C CA . SER A 1 90 ? -10.417 -14.808 20.413 1.00 89.35 90 SER A CA 1
ATOM 586 C C . SER A 1 90 ? -11.856 -14.928 20.867 1.00 104.22 90 SER A C 1
ATOM 587 O O . SER A 1 90 ? -12.414 -16.019 20.830 1.00 115.93 90 SER A O 1
ATOM 590 N N . ALA A 1 91 ? -12.443 -13.827 21.333 1.00 111.00 91 ALA A N 1
ATOM 591 C CA . ALA A 1 91 ? -13.825 -13.850 21.798 1.00 118.40 91 ALA A CA 1
ATOM 592 C C . ALA A 1 91 ? -14.418 -12.472 22.068 1.00 122.68 91 ALA A C 1
ATOM 593 O O . ALA A 1 91 ? -14.377 -12.019 23.214 1.00 131.65 91 ALA A O 1
ATOM 595 N N . ASP A 1 92 ? -14.924 -11.765 21.054 1.00 117.39 92 ASP A N 1
ATOM 596 C CA . ASP A 1 92 ? -14.661 -11.958 19.618 1.00 119.53 92 ASP A CA 1
ATOM 597 C C . ASP A 1 92 ? -15.273 -13.145 18.864 1.00 116.29 92 ASP A C 1
ATOM 598 O O . ASP A 1 92 ? -16.482 -13.349 18.882 1.00 121.16 92 ASP A O 1
ATOM 603 N N . LEU A 1 93 ? -14.425 -13.885 18.157 1.00 107.49 93 LEU A N 1
ATOM 604 C CA . LEU A 1 93 ? -14.871 -14.957 17.274 1.00 86.98 93 LEU A CA 1
ATOM 605 C C . LEU A 1 93 ? -15.856 -15.850 17.997 1.00 90.53 93 LEU A C 1
ATOM 606 O O . LEU A 1 93 ? -16.697 -16.490 17.371 1.00 95.28 93 LEU A O 1
ATOM 611 N N . ALA A 1 94 ? -15.737 -15.895 19.322 1.00 91.59 94 ALA A N 1
ATOM 612 C CA . ALA A 1 94 ? -16.706 -16.585 20.166 1.00 82.58 94 ALA A CA 1
ATOM 613 C C . ALA A 1 94 ? -18.103 -16.036 19.872 1.00 79.86 94 ALA A C 1
ATOM 614 O O . ALA A 1 94 ? -18.840 -16.625 19.086 1.00 74.70 94 ALA A O 1
ATOM 616 N N . GLN A 1 95 ? -18.450 -14.915 20.512 1.00 78.70 95 GLN A N 1
ATOM 617 C CA . GLN A 1 95 ? -19.656 -14.146 20.199 1.00 78.32 95 GLN A CA 1
ATOM 618 C C . GLN A 1 95 ? -20.142 -14.424 18.790 1.00 81.65 95 GLN A C 1
ATOM 619 O O . GLN A 1 95 ? -21.060 -15.229 18.584 1.00 84.38 95 GLN A O 1
ATOM 625 N N . ALA A 1 96 ? -19.510 -13.752 17.829 1.00 76.08 96 ALA A N 1
ATOM 626 C CA . ALA A 1 96 ? -19.866 -13.854 16.411 1.00 79.10 96 ALA A CA 1
ATOM 627 C C . ALA A 1 96 ? -20.301 -15.236 15.893 1.00 91.50 96 ALA A C 1
ATOM 628 O O . ALA A 1 96 ? -21.095 -15.309 14.961 1.00 103.59 96 ALA A O 1
ATOM 630 N N . ASN A 1 97 ? -19.790 -16.321 16.470 1.00 91.90 97 ASN A N 1
ATOM 631 C CA . ASN A 1 97 ? -20.205 -17.657 16.046 1.00 91.01 97 ASN A CA 1
ATOM 632 C C . ASN A 1 97 ? -21.591 -18.012 16.551 1.00 86.82 97 ASN A C 1
ATOM 633 O O . ASN A 1 97 ? -22.384 -18.637 15.840 1.00 69.80 97 ASN A O 1
ATOM 638 N N . SER A 1 98 ? -21.853 -17.612 17.794 1.00 91.99 98 SER A N 1
ATOM 639 C CA . SER A 1 98 ? -23.123 -17.854 18.458 1.00 98.62 98 SER A CA 1
ATOM 640 C C . SER A 1 98 ? -24.160 -16.835 18.012 1.00 105.26 98 SER A C 1
ATOM 641 O O . SER A 1 98 ? -25.288 -17.192 17.697 1.00 115.10 98 SER A O 1
ATOM 644 N N . ASP A 1 99 ? -23.787 -15.561 17.999 1.00 95.97 99 ASP A N 1
ATOM 645 C CA . ASP A 1 99 ? -24.712 -14.533 17.548 1.00 84.78 99 ASP A CA 1
ATOM 646 C C . ASP A 1 99 ? -25.315 -14.963 16.230 1.00 83.81 99 ASP A C 1
ATOM 647 O O . ASP A 1 99 ? -26.512 -14.794 16.003 1.00 97.31 99 ASP A O 1
ATOM 652 N N . ALA A 1 100 ? -24.490 -15.532 15.361 1.00 57.24 100 ALA A N 1
ATOM 653 C CA . ALA A 1 100 ? -24.974 -15.871 14.042 1.00 51.45 100 ALA A CA 1
ATOM 654 C C . ALA A 1 100 ? -25.780 -17.152 14.127 1.00 69.36 100 ALA A C 1
ATOM 655 O O . ALA A 1 100 ? -26.476 -17.529 13.196 1.00 84.94 100 ALA A O 1
ATOM 657 N N . ALA A 1 101 ? -25.690 -17.819 15.264 1.00 72.78 101 ALA A N 1
ATOM 658 C CA . ALA A 1 101 ? -26.577 -18.942 15.545 1.00 73.84 101 ALA A CA 1
ATOM 659 C C . ALA A 1 101 ? -27.956 -18.423 15.969 1.00 67.56 101 ALA A C 1
ATOM 660 O O . ALA A 1 101 ? -28.973 -18.861 15.449 1.00 56.70 101 ALA A O 1
ATOM 662 N N . LYS A 1 102 ? -27.964 -17.506 16.934 1.00 75.46 102 LYS A N 1
ATOM 663 C CA . LYS A 1 102 ? -29.141 -16.702 17.261 1.00 87.31 102 LYS A CA 1
ATOM 664 C C . LYS A 1 102 ? -29.759 -16.079 16.000 1.00 83.50 102 LYS A C 1
ATOM 665 O O . LYS A 1 102 ? -30.854 -16.434 15.567 1.00 71.33 102 LYS A O 1
ATOM 671 N N . ALA A 1 103 ? -29.044 -15.131 15.419 1.00 79.92 103 ALA A N 1
ATOM 672 C CA . ALA A 1 103 ? -29.518 -14.442 14.238 1.00 79.57 103 ALA A CA 1
ATOM 673 C C . ALA A 1 103 ? -30.373 -15.328 13.325 1.00 79.36 103 ALA A C 1
ATOM 674 O O . ALA A 1 103 ? -31.386 -14.881 12.795 1.00 86.14 103 ALA A O 1
ATOM 676 N N . ARG A 1 104 ? -29.968 -16.581 13.155 1.00 70.98 104 ARG A N 1
ATOM 677 C CA . ARG A 1 104 ? -30.536 -17.438 12.119 1.00 69.58 104 ARG A CA 1
ATOM 678 C C . ARG A 1 104 ? -31.772 -18.157 12.622 1.00 74.71 104 ARG A C 1
ATOM 679 O O . ARG A 1 104 ? -32.757 -18.343 11.900 1.00 60.42 104 ARG A O 1
ATOM 687 N N . ALA A 1 105 ? -31.672 -18.604 13.866 1.00 79.70 105 ALA A N 1
ATOM 688 C CA . ALA A 1 105 ? -32.772 -19.205 14.582 1.00 70.14 105 ALA A CA 1
ATOM 689 C C . ALA A 1 105 ? -33.941 -18.278 14.467 1.00 74.56 105 ALA A C 1
ATOM 690 O O . ALA A 1 105 ? -34.938 -18.621 13.845 1.00 91.54 105 ALA A O 1
ATOM 692 N N . ALA A 1 106 ? -33.804 -17.096 15.068 1.00 72.66 106 ALA A N 1
ATOM 693 C CA . ALA A 1 106 ? -34.847 -16.066 15.046 1.00 71.63 106 ALA A CA 1
ATOM 694 C C . ALA A 1 106 ? -35.501 -15.933 13.680 1.00 63.27 106 ALA A C 1
ATOM 695 O O . ALA A 1 106 ? -36.716 -15.946 13.578 1.00 64.74 106 ALA A O 1
ATOM 697 N N . MET A 1 107 ? -34.681 -15.816 12.643 1.00 48.81 107 MET A N 1
ATOM 698 C CA . MET A 1 107 ? -35.143 -15.655 11.278 1.00 56.47 107 MET A CA 1
ATOM 699 C C . MET A 1 107 ? -36.045 -16.806 10.858 1.00 72.91 107 MET A C 1
ATOM 700 O O . MET A 1 107 ? -37.179 -16.611 10.438 1.00 90.32 107 MET A O 1
ATOM 705 N N . THR A 1 108 ? -35.517 -18.011 10.983 1.00 71.67 108 THR A N 1
ATOM 706 C CA . THR A 1 108 ? -36.157 -19.214 10.483 1.00 72.92 108 THR A CA 1
ATOM 707 C C . THR A 1 108 ? -37.507 -19.390 11.151 1.00 78.67 108 THR A C 1
ATOM 708 O O . THR A 1 108 ? -38.505 -19.714 10.502 1.00 86.63 108 THR A O 1
ATOM 712 N N . MET A 1 109 ? -37.524 -19.153 12.455 1.00 78.52 109 MET A N 1
ATOM 713 C CA . MET A 1 109 ? -38.737 -19.200 13.259 1.00 70.76 109 MET A CA 1
ATOM 714 C C . MET A 1 109 ? -39.682 -18.073 12.872 1.00 71.95 109 MET A C 1
ATOM 715 O O . MET A 1 109 ? -40.812 -18.323 12.482 1.00 78.27 109 MET A O 1
ATOM 720 N N . ALA A 1 110 ? -39.202 -16.837 12.975 1.00 73.56 110 ALA A N 1
ATOM 721 C CA . ALA A 1 110 ? -39.929 -15.648 12.514 1.00 72.33 110 ALA A CA 1
ATOM 722 C C . ALA A 1 110 ? -40.537 -15.801 11.124 1.00 71.54 110 ALA A C 1
ATOM 723 O O . ALA A 1 110 ? -41.606 -15.241 10.856 1.00 67.83 110 ALA A O 1
ATOM 725 N N . ARG A 1 111 ? -39.836 -16.540 10.258 1.00 70.14 111 ARG A N 1
ATOM 726 C CA . ARG A 1 111 ? -40.273 -16.876 8.901 1.00 66.86 111 ARG A CA 1
ATOM 727 C C . ARG A 1 111 ? -41.552 -17.711 8.908 1.00 75.41 111 ARG A C 1
ATOM 728 O O . ARG A 1 111 ? -42.567 -17.315 8.339 1.00 80.15 111 ARG A O 1
ATOM 736 N N . ARG A 1 112 ? -41.495 -18.875 9.549 1.00 68.28 112 ARG A N 1
ATOM 737 C CA . ARG A 1 112 ? -42.597 -19.819 9.495 1.00 59.89 112 ARG A CA 1
ATOM 738 C C . ARG A 1 112 ? -43.760 -19.342 10.349 1.00 71.63 112 ARG A C 1
ATOM 739 O O . ARG A 1 112 ? -44.829 -19.953 10.364 1.00 84.96 112 ARG A O 1
ATOM 747 N N . ASN A 1 113 ? -43.551 -18.249 11.067 1.00 71.99 113 ASN A N 1
ATOM 748 C CA . ASN A 1 113 ? -44.644 -17.590 11.752 1.00 69.19 113 ASN A CA 1
ATOM 749 C C . ASN A 1 113 ? -45.346 -16.745 10.710 1.00 71.64 113 ASN A C 1
ATOM 750 O O . ASN A 1 113 ? -46.561 -16.618 10.714 1.00 72.40 113 ASN A O 1
ATOM 755 N N . LEU A 1 114 ? -44.565 -16.188 9.791 1.00 75.60 114 LEU A N 1
ATOM 756 C CA . LEU A 1 114 ? -45.113 -15.451 8.660 1.00 68.99 114 LEU A CA 1
ATOM 757 C C . LEU A 1 114 ? -45.887 -16.397 7.754 1.00 78.18 114 LEU A C 1
ATOM 758 O O . LEU A 1 114 ? -47.051 -16.155 7.448 1.00 91.82 114 LEU A O 1
ATOM 763 N N . ASP A 1 115 ? -45.238 -17.481 7.343 1.00 74.72 115 ASP A N 1
ATOM 764 C CA . ASP A 1 115 ? -45.853 -18.456 6.450 1.00 80.29 115 ASP A CA 1
ATOM 765 C C . ASP A 1 115 ? -47.187 -18.959 7.009 1.00 82.99 115 ASP A C 1
ATOM 766 O O . ASP A 1 115 ? -48.138 -19.142 6.262 1.00 86.18 115 ASP A O 1
ATOM 771 N N . ARG A 1 116 ? -47.263 -19.169 8.319 1.00 83.42 116 ARG A N 1
ATOM 772 C CA . ARG A 1 116 ? -48.558 -19.403 8.957 1.00 89.44 116 ARG A CA 1
ATOM 773 C C . ARG A 1 116 ? -49.263 -18.085 9.295 1.00 94.22 116 ARG A C 1
ATOM 774 O O . ARG A 1 116 ? -49.562 -17.796 10.449 1.00 98.19 116 ARG A O 1
ATOM 782 N N . GLN A 1 117 ? -49.508 -17.269 8.285 1.00 95.07 117 GLN A N 1
ATOM 783 C CA . GLN A 1 117 ? -50.392 -16.131 8.452 1.00 101.08 117 GLN A CA 1
ATOM 784 C C . GLN A 1 117 ? -50.815 -15.704 7.068 1.00 109.54 117 GLN A C 1
ATOM 785 O O . GLN A 1 117 ? -51.766 -14.949 6.898 1.00 119.28 117 GLN A O 1
ATOM 791 N N . ARG A 1 118 ? -50.110 -16.238 6.079 1.00 105.73 118 ARG A N 1
ATOM 792 C CA . ARG A 1 118 ? -50.544 -16.162 4.698 1.00 112.91 118 ARG A CA 1
ATOM 793 C C . ARG A 1 118 ? -51.673 -17.154 4.466 1.00 120.30 118 ARG A C 1
ATOM 794 O O . ARG A 1 118 ? -52.684 -16.830 3.837 1.00 131.17 118 ARG A O 1
ATOM 802 N N . GLU A 1 119 ? -51.487 -18.370 4.974 1.00 112.54 119 GLU A N 1
ATOM 803 C CA . GLU A 1 119 ? -52.408 -19.471 4.707 1.00 110.53 119 GLU A CA 1
ATOM 804 C C . GLU A 1 119 ? -53.763 -19.324 5.390 1.00 108.67 119 GLU A C 1
ATOM 805 O O . GLU A 1 119 ? -54.722 -19.998 5.009 1.00 109.18 119 GLU A O 1
ATOM 811 N N . LEU A 1 120 ? -53.856 -18.448 6.388 1.00 106.76 120 LEU A N 1
ATOM 812 C CA . LEU A 1 120 ? -55.152 -18.204 7.015 1.00 108.82 120 LEU A CA 1
ATOM 813 C C . LEU A 1 120 ? -55.837 -16.912 6.565 1.00 131.75 120 LEU A C 1
ATOM 814 O O . LEU A 1 120 ? -57.018 -16.709 6.847 1.00 132.80 120 LEU A O 1
ATOM 819 N N . ASP A 1 121 ? -55.104 -16.036 5.879 1.00 147.79 121 ASP A N 1
ATOM 820 C CA . ASP A 1 121 ? -55.764 -14.994 5.100 1.00 161.77 121 ASP A CA 1
ATOM 821 C C . ASP A 1 121 ? -56.533 -15.766 4.055 1.00 178.61 121 ASP A C 1
ATOM 822 O O . ASP A 1 121 ? -57.754 -15.646 3.934 1.00 181.36 121 ASP A O 1
ATOM 827 N N . LYS A 1 122 ? -55.778 -16.564 3.302 1.00 187.72 122 LYS A N 1
ATOM 828 C CA . LYS A 1 122 ? -56.317 -17.478 2.306 1.00 194.49 122 LYS A CA 1
ATOM 829 C C . LYS A 1 122 ? -57.143 -18.576 2.968 1.00 203.55 122 LYS A C 1
ATOM 830 O O . LYS A 1 122 ? -57.895 -18.315 3.907 1.00 203.01 122 LYS A O 1
ATOM 832 N N . SER A 1 123 ? -56.983 -19.801 2.469 1.00 211.49 123 SER A N 1
ATOM 833 C CA . SER A 1 123 ? -57.724 -20.983 2.932 1.00 218.01 123 SER A CA 1
ATOM 834 C C . SER A 1 123 ? -58.814 -20.732 3.981 1.00 218.28 123 SER A C 1
ATOM 835 O O . SER A 1 123 ? -58.519 -20.353 5.116 1.00 218.27 123 SER A O 1
ATOM 838 N N . GLU A 1 124 ? -60.066 -20.959 3.587 1.00 217.01 124 GLU A N 1
ATOM 839 C CA . GLU A 1 124 ? -61.212 -20.874 4.495 1.00 216.12 124 GLU A CA 1
ATOM 840 C C . GLU A 1 124 ? -61.692 -19.454 4.774 1.00 221.63 124 GLU A C 1
ATOM 841 O O . GLU A 1 124 ? -62.686 -18.999 4.205 1.00 222.77 124 GLU A O 1
ATOM 847 N N . ILE A 1 125 ? -60.981 -18.775 5.672 1.00 223.87 125 ILE A N 1
ATOM 848 C CA . ILE A 1 125 ? -61.393 -17.478 6.207 1.00 221.70 125 ILE A CA 1
ATOM 849 C C . ILE A 1 125 ? -60.182 -16.692 6.739 1.00 214.19 125 ILE A C 1
ATOM 850 O O . ILE A 1 125 ? -59.324 -17.254 7.420 1.00 211.88 125 ILE A O 1
ATOM 855 N N . ALA A 1 126 ? -60.111 -15.399 6.426 1.00 209.07 126 ALA A N 1
ATOM 856 C CA . ALA A 1 126 ? -59.020 -14.550 6.907 1.00 203.64 126 ALA A CA 1
ATOM 857 C C . ALA A 1 126 ? -59.227 -14.149 8.369 1.00 200.20 126 ALA A C 1
ATOM 858 O O . ALA A 1 126 ? -60.360 -14.110 8.852 1.00 199.63 126 ALA A O 1
ATOM 860 N N . ALA A 1 127 ? -58.135 -13.844 9.066 1.00 194.70 127 ALA A N 1
ATOM 861 C CA . ALA A 1 127 ? -58.198 -13.565 10.503 1.00 190.44 127 ALA A CA 1
ATOM 862 C C . ALA A 1 127 ? -57.932 -12.096 10.893 1.00 190.22 127 ALA A C 1
ATOM 863 O O . ALA A 1 127 ? -58.874 -11.305 11.002 1.00 196.44 127 ALA A O 1
ATOM 865 N N . LYS A 1 128 ? -56.657 -11.745 11.099 1.00 178.31 128 LYS A N 1
ATOM 866 C CA . LYS A 1 128 ? -56.266 -10.430 11.635 1.00 161.28 128 LYS A CA 1
ATOM 867 C C . LYS A 1 128 ? -55.012 -9.826 10.965 1.00 151.09 128 LYS A C 1
ATOM 868 O O . LYS A 1 128 ? -54.206 -10.542 10.371 1.00 147.52 128 LYS A O 1
ATOM 874 N N . ARG A 1 129 ? -54.855 -8.507 11.082 1.00 144.63 129 ARG A N 1
ATOM 875 C CA . ARG A 1 129 ? -53.732 -7.773 10.490 1.00 136.68 129 ARG A CA 1
ATOM 876 C C . ARG A 1 129 ? -52.371 -8.295 10.893 1.00 138.42 129 ARG A C 1
ATOM 877 O O . ARG A 1 129 ? -51.381 -7.993 10.238 1.00 140.40 129 ARG A O 1
ATOM 885 N N . ASP A 1 130 ? -52.327 -9.027 12.002 1.00 135.28 130 ASP A N 1
ATOM 886 C CA . ASP A 1 130 ? -51.079 -9.492 12.607 1.00 119.56 130 ASP A CA 1
ATOM 887 C C . ASP A 1 130 ? -50.006 -9.882 11.599 1.00 107.53 130 ASP A C 1
ATOM 888 O O . ASP A 1 130 ? -48.815 -9.826 11.896 1.00 105.24 130 ASP A O 1
ATOM 893 N N . PHE A 1 131 ? -50.443 -10.269 10.408 1.00 100.24 131 PHE A N 1
ATOM 894 C CA . PHE A 1 131 ? -49.567 -10.404 9.260 1.00 89.22 131 PHE A CA 1
ATOM 895 C C . PHE A 1 131 ? -48.581 -9.239 9.204 1.00 91.56 131 PHE A C 1
ATOM 896 O O . PHE A 1 131 ? -47.465 -9.385 8.722 1.00 101.55 131 PHE A O 1
ATOM 904 N N . GLU A 1 132 ? -48.996 -8.079 9.695 1.00 85.56 132 GLU A N 1
ATOM 905 C CA . GLU A 1 132 ? -48.167 -6.884 9.602 1.00 96.28 132 GLU A CA 1
ATOM 906 C C . GLU A 1 132 ? -46.945 -6.984 10.501 1.00 95.13 132 GLU A C 1
ATOM 907 O O . GLU A 1 132 ? -45.842 -6.615 10.097 1.00 99.88 132 GLU A O 1
ATOM 913 N N . GLN A 1 133 ? -47.142 -7.475 11.720 1.00 83.90 133 GLN A N 1
ATOM 914 C CA . GLN A 1 133 ? -46.029 -7.706 12.624 1.00 81.54 133 GLN A CA 1
ATOM 915 C C . GLN A 1 133 ? -45.195 -8.813 12.008 1.00 76.00 133 GLN A C 1
ATOM 916 O O . GLN A 1 133 ? -43.989 -8.687 11.840 1.00 75.53 133 GLN A O 1
ATOM 922 N N . ALA A 1 134 ? -45.869 -9.891 11.644 1.00 74.85 134 ALA A N 1
ATOM 923 C CA . ALA A 1 134 ? -45.227 -11.037 11.025 1.00 68.21 134 ALA A CA 1
ATOM 924 C C . ALA A 1 134 ? -44.173 -10.640 9.999 1.00 71.26 134 ALA A C 1
ATOM 925 O O . ALA A 1 134 ? -43.083 -11.198 9.986 1.00 78.68 134 ALA A O 1
ATOM 927 N N . GLN A 1 135 ? -44.498 -9.678 9.143 1.00 64.17 135 GLN A N 1
ATOM 928 C CA . GLN A 1 135 ? -43.589 -9.291 8.077 1.00 60.45 135 GLN A CA 1
ATOM 929 C C . GLN A 1 135 ? -42.497 -8.386 8.582 1.00 60.27 135 GLN A C 1
ATOM 930 O O . GLN A 1 135 ? -41.345 -8.554 8.231 1.00 77.69 135 GLN A O 1
ATOM 936 N N . SER A 1 136 ? -42.856 -7.410 9.397 1.00 61.45 136 SER A N 1
ATOM 937 C CA . SER A 1 136 ? -41.865 -6.466 9.868 1.00 66.50 136 SER A CA 1
ATOM 938 C C . SER A 1 136 ? -40.880 -7.237 10.691 1.00 74.78 136 SER A C 1
ATOM 939 O O . SER A 1 136 ? -39.677 -7.019 10.591 1.00 83.83 136 SER A O 1
ATOM 942 N N . ASP A 1 137 ? -41.409 -8.165 11.483 1.00 74.38 137 ASP A N 1
ATOM 943 C CA . ASP A 1 137 ? -40.615 -8.981 12.397 1.00 70.75 137 ASP A CA 1
ATOM 944 C C . ASP A 1 137 ? -39.625 -9.856 11.654 1.00 64.18 137 ASP A C 1
ATOM 945 O O . ASP A 1 137 ? -38.483 -10.025 12.062 1.00 68.88 137 ASP A O 1
ATOM 950 N N . TYR A 1 138 ? -40.081 -10.411 10.552 1.00 56.45 138 TYR A N 1
ATOM 951 C CA . TYR A 1 138 ? -39.255 -11.273 9.741 1.00 59.70 138 TYR A CA 1
ATOM 952 C C . TYR A 1 138 ? -38.187 -10.479 8.999 1.00 71.25 138 TYR A C 1
ATOM 953 O O . TYR A 1 138 ? -36.989 -10.741 9.127 1.00 79.06 138 TYR A O 1
ATOM 962 N N . ASP A 1 139 ? -38.627 -9.515 8.205 1.00 68.52 139 ASP A N 1
ATOM 963 C CA . ASP A 1 139 ? -37.709 -8.655 7.495 1.00 67.85 139 ASP A CA 1
ATOM 964 C C . ASP A 1 139 ? -36.522 -8.233 8.384 1.00 77.86 139 ASP A C 1
ATOM 965 O O . ASP A 1 139 ? -35.359 -8.274 7.970 1.00 72.37 139 ASP A O 1
ATOM 970 N N . GLN A 1 140 ? -36.832 -7.878 9.624 1.00 84.04 140 GLN A N 1
ATOM 971 C CA . GLN A 1 140 ? -35.835 -7.453 10.602 1.00 76.06 140 GLN A CA 1
ATOM 972 C C . GLN A 1 140 ? -34.868 -8.561 11.043 1.00 81.52 140 GLN A C 1
ATOM 973 O O . GLN A 1 140 ? -33.652 -8.382 11.067 1.00 88.35 140 GLN A O 1
ATOM 979 N N . ALA A 1 141 ? -35.417 -9.713 11.396 1.00 69.66 141 ALA A N 1
ATOM 980 C CA . ALA A 1 141 ? -34.596 -10.804 11.902 1.00 63.21 141 ALA A CA 1
ATOM 981 C C . ALA A 1 141 ? -33.645 -11.259 10.814 1.00 75.56 141 ALA A C 1
ATOM 982 O O . ALA A 1 141 ? -32.517 -11.654 11.100 1.00 85.43 141 ALA A O 1
ATOM 984 N N . ALA A 1 142 ? -34.120 -11.200 9.569 1.00 70.78 142 ALA A N 1
ATOM 985 C CA . ALA A 1 142 ? -33.326 -11.527 8.390 1.00 57.76 142 ALA A CA 1
ATOM 986 C C . ALA A 1 142 ? -32.165 -10.566 8.220 1.00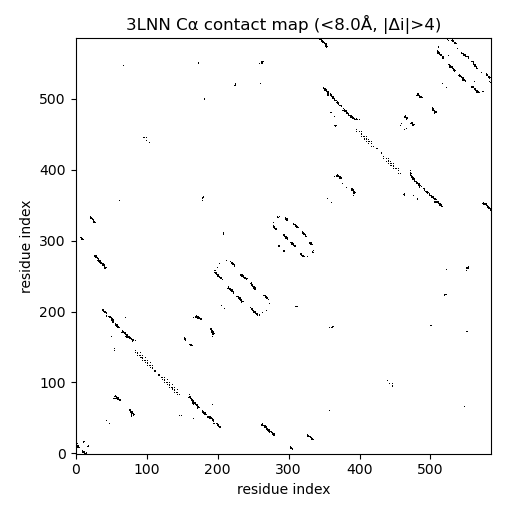 66.61 142 ALA A C 1
ATOM 987 O O . ALA A 1 142 ? -31.036 -10.988 8.024 1.00 69.58 142 ALA A O 1
ATOM 989 N N . SER A 1 143 ? -32.450 -9.268 8.272 1.00 74.37 143 SER A N 1
ATOM 990 C CA . SER A 1 143 ? -31.405 -8.260 8.137 1.00 69.51 143 SER A CA 1
ATOM 991 C C . SER A 1 143 ? -30.345 -8.438 9.206 1.00 69.03 143 SER A C 1
ATOM 992 O O . SER A 1 143 ? -29.161 -8.483 8.893 1.00 74.08 143 SER A O 1
ATOM 995 N N . GLU A 1 144 ? -30.776 -8.577 10.457 1.00 67.02 144 GLU A N 1
ATOM 996 C CA . GLU A 1 144 ? -29.858 -8.778 11.586 1.00 69.95 144 GLU A CA 1
ATOM 997 C C . GLU A 1 144 ? -28.990 -10.022 11.442 1.00 64.52 144 GLU A C 1
ATOM 998 O O . GLU A 1 144 ? -27.806 -9.999 11.764 1.00 60.44 144 GLU A O 1
ATOM 1004 N N . SER A 1 145 ? -29.589 -11.109 10.972 1.00 65.28 145 SER A N 1
ATOM 1005 C CA . SER A 1 145 ? -28.842 -12.336 10.705 1.00 66.89 145 SER A CA 1
ATOM 1006 C C . SER A 1 145 ? -27.829 -12.075 9.601 1.00 62.27 145 SER A C 1
ATOM 1007 O O . SER A 1 145 ? -26.631 -12.213 9.794 1.00 52.53 145 SER A O 1
ATOM 1010 N N . GLN A 1 146 ? -28.324 -11.683 8.440 1.00 54.57 146 GLN A N 1
ATOM 1011 C CA . GLN A 1 146 ? -27.480 -11.139 7.402 1.00 42.98 146 GLN A CA 1
ATOM 1012 C C . GLN A 1 146 ? -26.368 -10.224 7.945 1.00 61.16 146 GLN A C 1
ATOM 1013 O O . GLN A 1 146 ? -25.272 -10.154 7.370 1.00 71.71 146 GLN A O 1
ATOM 1019 N N . ARG A 1 147 ? -26.623 -9.523 9.045 1.00 53.50 147 ARG A N 1
ATOM 1020 C CA . ARG A 1 147 ? -25.523 -8.780 9.659 1.00 64.16 147 ARG A CA 1
ATOM 1021 C C . ARG A 1 147 ? -24.533 -9.695 10.361 1.00 61.59 147 ARG A C 1
ATOM 1022 O O . ARG A 1 147 ? -23.369 -9.717 10.009 1.00 61.50 147 ARG A O 1
ATOM 1030 N N . ALA A 1 148 ? -24.996 -10.445 11.354 1.00 65.16 148 ALA A N 1
ATOM 1031 C CA . ALA A 1 148 ? -24.156 -11.444 12.013 1.00 66.68 148 ALA A CA 1
ATOM 1032 C C . ALA A 1 148 ? -23.361 -12.294 11.032 1.00 65.08 148 ALA A C 1
ATOM 1033 O O . ALA A 1 148 ? -22.230 -12.655 11.315 1.00 66.55 148 ALA A O 1
ATOM 1035 N N . ASP A 1 149 ? -23.964 -12.602 9.888 1.00 68.86 149 ASP A N 1
ATOM 1036 C CA . ASP A 1 149 ? -23.377 -13.465 8.865 1.00 61.48 149 ASP A CA 1
ATOM 1037 C C . ASP A 1 149 ? -22.087 -12.946 8.315 1.00 58.28 149 ASP A C 1
ATOM 1038 O O . ASP A 1 149 ? -21.242 -13.710 7.866 1.00 67.69 149 ASP A O 1
ATOM 1043 N N . ALA A 1 150 ? -21.962 -11.633 8.325 1.00 62.29 150 ALA A N 1
ATOM 1044 C CA . ALA A 1 150 ? -20.847 -10.954 7.690 1.00 59.26 150 ALA A CA 1
ATOM 1045 C C . ALA A 1 150 ? -19.749 -10.716 8.695 1.00 64.95 150 ALA A C 1
ATOM 1046 O O . ALA A 1 150 ? -18.586 -10.709 8.346 1.00 67.52 150 ALA A O 1
ATOM 1048 N N . ARG A 1 151 ? -20.137 -10.501 9.946 1.00 72.21 151 ARG A N 1
ATOM 1049 C CA . ARG A 1 151 ? -19.188 -10.332 11.034 1.00 71.71 151 ARG A CA 1
ATOM 1050 C C . ARG A 1 151 ? -18.409 -11.633 11.179 1.00 74.84 151 ARG A C 1
ATOM 1051 O O . ARG A 1 151 ? -17.200 -11.623 11.364 1.00 82.64 151 ARG A O 1
ATOM 1059 N N . LEU A 1 152 ? -19.104 -12.760 11.083 1.00 73.95 152 LEU A N 1
ATOM 1060 C CA . LEU A 1 152 ? -18.442 -14.049 11.127 1.00 67.70 152 LEU A CA 1
ATOM 1061 C C . LEU A 1 152 ? -17.574 -14.170 9.891 1.00 75.83 152 LEU A C 1
ATOM 1062 O O . LEU A 1 152 ? -16.385 -14.446 9.992 1.00 90.65 152 LEU A O 1
ATOM 1067 N N . ALA A 1 153 ? -18.164 -13.944 8.724 1.00 63.30 153 ALA A N 1
ATOM 1068 C CA . ALA A 1 153 ? -17.419 -13.982 7.470 1.00 65.08 153 ALA A CA 1
ATOM 1069 C C . ALA A 1 153 ? -16.080 -13.230 7.548 1.00 70.62 153 ALA A C 1
ATOM 1070 O O . ALA A 1 153 ? -15.037 -13.749 7.173 1.00 69.51 153 ALA A O 1
ATOM 1072 N N . GLN A 1 154 ? -16.127 -11.996 8.024 1.00 77.09 154 GLN A N 1
ATOM 1073 C CA . GLN A 1 154 ? -14.944 -11.155 8.098 1.00 78.90 154 GLN A CA 1
ATOM 1074 C C . GLN A 1 154 ? -13.911 -11.751 9.009 1.00 79.86 154 GLN A C 1
ATOM 1075 O O . GLN A 1 154 ? -12.739 -11.818 8.649 1.00 90.54 154 GLN A O 1
ATOM 1081 N N . LEU A 1 155 ? -14.355 -12.163 10.195 1.00 68.28 155 LEU A N 1
ATOM 1082 C CA . LEU A 1 155 ? -13.468 -12.678 11.231 1.00 72.05 155 LEU A CA 1
ATOM 1083 C C . LEU A 1 155 ? -12.779 -13.994 10.857 1.00 77.36 155 LEU A C 1
ATOM 1084 O O . LEU A 1 155 ? -11.554 -14.107 10.928 1.00 73.11 155 LEU A O 1
ATOM 1089 N N . GLY A 1 156 ? -13.575 -14.983 10.467 1.00 77.64 156 GLY A N 1
ATOM 1090 C CA . GLY A 1 156 ? -13.054 -16.270 10.053 1.00 71.61 156 GLY A CA 1
ATOM 1091 C C . GLY A 1 156 ? -12.117 -16.225 8.864 1.00 74.23 156 GLY A C 1
ATOM 1092 O O . GLY A 1 156 ? -11.245 -1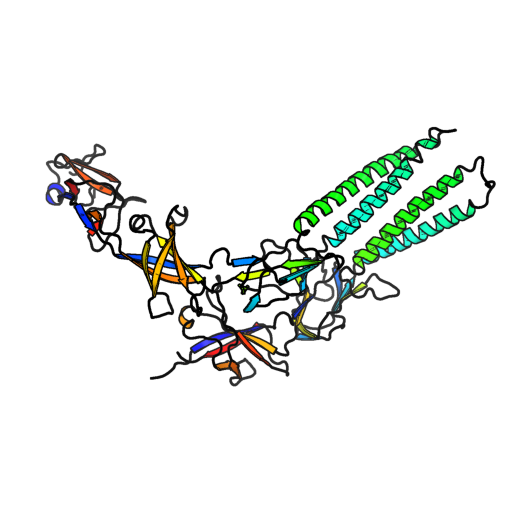7.076 8.729 1.00 79.20 156 GLY A O 1
ATOM 1093 N N . ALA A 1 157 ? -12.295 -15.243 7.991 1.00 75.47 157 ALA A N 1
ATOM 1094 C CA . ALA A 1 157 ? -11.378 -15.063 6.876 1.00 94.12 157 ALA A CA 1
ATOM 1095 C C . ALA A 1 157 ? -9.982 -14.657 7.371 1.00 102.88 157 ALA A C 1
ATOM 1096 O O . ALA A 1 157 ? -8.968 -14.921 6.708 1.00 106.75 157 ALA A O 1
ATOM 1098 N N . LYS A 1 158 ? -9.940 -14.019 8.539 1.00 95.66 158 LYS A N 1
ATOM 1099 C CA . LYS A 1 158 ? -8.682 -13.539 9.107 1.00 89.35 158 LYS A CA 1
ATOM 1100 C C . LYS A 1 158 ? -7.985 -14.600 9.967 1.00 92.19 158 LYS A C 1
ATOM 1101 O O . LYS A 1 158 ? -6.753 -14.688 9.984 1.00 99.69 158 LYS A O 1
ATOM 1107 N N . GLY A 1 159 ? -8.771 -15.418 10.657 1.00 83.05 159 GLY A N 1
ATOM 1108 C CA . GLY A 1 159 ? -8.211 -16.415 11.549 1.00 94.38 159 GLY A CA 1
ATOM 1109 C C . GLY A 1 159 ? -8.518 -17.848 11.161 1.00 103.31 159 GLY A C 1
ATOM 1110 O O . GLY A 1 159 ? -8.411 -18.759 11.977 1.00 106.84 159 GLY A O 1
ATOM 1111 N N . GLY A 1 160 ? -8.891 -18.057 9.908 1.00 106.02 160 GLY A N 1
ATOM 1112 C CA . GLY A 1 160 ? -9.288 -19.376 9.464 1.00 102.38 160 GLY A CA 1
ATOM 1113 C C . GLY A 1 160 ? -8.142 -20.356 9.320 1.00 100.78 160 GLY A C 1
ATOM 1114 O O . GLY A 1 160 ? -8.327 -21.550 9.544 1.00 103.94 160 GLY A O 1
ATOM 1115 N N . GLY A 1 161 ? -6.960 -19.861 8.953 1.00 94.41 161 GLY A N 1
ATOM 1116 C CA . GLY A 1 161 ? -5.832 -20.730 8.643 1.00 83.61 161 GLY A CA 1
ATOM 1117 C C . GLY A 1 161 ? -5.048 -21.215 9.852 1.00 83.90 161 GLY A C 1
ATOM 1118 O O . GLY A 1 161 ? -4.102 -22.005 9.718 1.00 85.98 161 GLY A O 1
ATOM 1119 N N . THR A 1 162 ? -5.449 -20.744 11.032 1.00 82.28 162 THR A N 1
ATOM 1120 C CA . THR A 1 162 ? -4.769 -21.058 12.287 1.00 77.29 162 THR A CA 1
ATOM 1121 C C . THR A 1 162 ? -5.716 -21.565 13.361 1.00 92.15 162 THR A C 1
ATOM 1122 O O . THR A 1 162 ? -5.416 -21.478 14.549 1.00 102.32 162 THR A O 1
ATOM 1126 N N . LEU A 1 163 ? -6.852 -22.106 12.945 1.00 92.10 163 LEU A N 1
ATOM 1127 C CA . LEU A 1 163 ? -7.841 -22.582 13.889 1.00 90.19 163 LEU A CA 1
ATOM 1128 C C . LEU A 1 163 ? -7.701 -24.075 14.153 1.00 102.39 163 LEU A C 1
ATOM 1129 O O . LEU A 1 163 ? -7.334 -24.821 13.253 1.00 105.84 163 LEU A O 1
ATOM 1134 N N . GLN A 1 164 ? -8.024 -24.524 15.366 1.00 110.36 164 GLN A N 1
ATOM 1135 C CA . GLN A 1 164 ? -8.194 -25.960 15.584 1.00 121.31 164 GLN A CA 1
ATOM 1136 C C . GLN A 1 164 ? -9.645 -26.424 15.823 1.00 119.72 164 GLN A C 1
ATOM 1137 O O . GLN A 1 164 ? -10.511 -25.638 16.193 1.00 114.96 164 GLN A O 1
ATOM 1143 N N . ALA A 1 165 ? -9.881 -27.719 15.632 1.00 129.33 165 ALA A N 1
ATOM 1144 C CA . ALA A 1 165 ? -11.211 -28.318 15.703 1.00 137.91 165 ALA A CA 1
ATOM 1145 C C . ALA A 1 165 ? -11.748 -28.500 17.140 1.00 148.48 165 ALA A C 1
ATOM 1146 O O . ALA A 1 165 ? -11.412 -29.476 17.819 1.00 145.55 165 ALA A O 1
ATOM 1148 N N . GLY A 1 166 ? -12.593 -27.568 17.585 1.00 153.32 166 GLY A N 1
ATOM 1149 C CA . GLY A 1 166 ? -13.057 -27.524 18.966 1.00 154.45 166 GLY A CA 1
ATOM 1150 C C . GLY A 1 166 ? -12.437 -26.369 19.748 1.00 155.25 166 GLY A C 1
ATOM 1151 O O . GLY A 1 166 ? -12.418 -25.234 19.262 1.00 153.56 166 GLY A O 1
ATOM 1152 N N . GLY A 1 167 ? -11.956 -26.650 20.963 1.00 154.04 167 GLY A N 1
ATOM 1153 C CA . GLY A 1 167 ? -11.105 -25.729 21.715 1.00 148.81 167 GLY A CA 1
ATOM 1154 C C . GLY A 1 167 ? -11.726 -24.611 22.549 1.00 144.57 167 GLY A C 1
ATOM 1155 O O . GLY A 1 167 ? -11.597 -24.591 23.778 1.00 139.18 167 GLY A O 1
ATOM 1156 N N . GLY A 1 168 ? -12.379 -23.670 21.867 1.00 142.05 168 GLY A N 1
ATOM 1157 C CA . GLY A 1 168 ? -12.942 -22.470 22.471 1.00 134.78 168 GLY A CA 1
ATOM 1158 C C . GLY A 1 168 ? -12.959 -21.421 21.376 1.00 123.22 168 GLY A C 1
ATOM 1159 O O . GLY A 1 168 ? -13.267 -20.235 21.580 1.00 110.74 168 GLY A O 1
ATOM 1160 N N . HIS A 1 169 ? -12.648 -21.913 20.182 1.00 121.20 169 HIS A N 1
ATOM 1161 C CA . HIS A 1 169 ? -12.287 -21.087 19.045 1.00 116.79 169 HIS A CA 1
ATOM 1162 C C . HIS A 1 169 ? -10.967 -20.378 19.323 1.00 102.30 169 HIS A C 1
ATOM 1163 O O . HIS A 1 169 ? -10.870 -19.149 19.389 1.00 93.33 169 HIS A O 1
ATOM 1170 N N . ILE A 1 170 ? -9.956 -21.230 19.485 1.00 94.82 170 ILE A N 1
ATOM 1171 C CA . ILE A 1 170 ? -8.595 -20.860 19.839 1.00 87.31 170 ILE A CA 1
ATOM 1172 C C . ILE A 1 170 ? -7.653 -21.011 18.642 1.00 79.64 170 ILE A C 1
ATOM 1173 O O . ILE A 1 170 ? -7.562 -22.080 18.045 1.00 79.34 170 ILE A O 1
ATOM 1178 N N . LEU A 1 171 ? -6.954 -19.929 18.306 1.00 83.83 171 LEU A N 1
ATOM 1179 C CA . LEU A 1 171 ? -5.996 -19.907 17.205 1.00 80.06 171 LEU A CA 1
ATOM 1180 C C . LEU A 1 171 ? -4.614 -20.392 17.625 1.00 76.38 171 LEU A C 1
ATOM 1181 O O . LEU A 1 171 ? -4.140 -20.082 18.714 1.00 84.88 171 LEU A O 1
ATOM 1186 N N . ALA A 1 172 ? -3.961 -21.138 16.746 1.00 61.11 172 ALA A N 1
ATOM 1187 C CA . ALA A 1 172 ? -2.566 -21.468 16.953 1.00 59.66 172 ALA A CA 1
ATOM 1188 C C . ALA A 1 172 ? -1.703 -20.925 15.813 1.00 53.91 172 ALA A C 1
ATOM 1189 O O . ALA A 1 172 ? -1.744 -21.421 14.706 1.00 55.10 172 ALA A O 1
ATOM 1191 N N . VAL A 1 173 ? -0.925 -19.893 16.099 1.00 52.83 173 VAL A N 1
ATOM 1192 C CA . VAL A 1 173 ? -0.003 -19.325 15.128 1.00 59.43 173 VAL A CA 1
ATOM 1193 C C . VAL A 1 173 ? 1.291 -20.119 15.062 1.00 67.33 173 VAL A C 1
ATOM 1194 O O . VAL A 1 173 ? 1.892 -20.401 16.089 1.00 79.96 173 VAL A O 1
ATOM 1198 N N . ARG A 1 174 ? 1.724 -20.477 13.859 1.00 59.35 174 ARG A N 1
ATOM 1199 C CA . ARG A 1 174 ? 2.962 -21.220 13.715 1.00 61.01 174 ARG A CA 1
ATOM 1200 C C . ARG A 1 174 ? 4.094 -20.385 13.137 1.00 70.94 174 ARG A C 1
ATOM 1201 O O . ARG A 1 174 ? 3.874 -19.349 12.521 1.00 70.87 174 ARG A O 1
ATOM 1209 N N . SER A 1 175 ? 5.317 -20.847 13.349 1.00 74.07 175 SER A N 1
ATOM 1210 C CA . SER A 1 175 ? 6.473 -20.211 12.756 1.00 75.84 175 SER A CA 1
ATOM 1211 C C . SER A 1 175 ? 6.640 -20.772 11.357 1.00 75.43 175 SER A C 1
ATOM 1212 O O . SER A 1 175 ? 6.578 -21.980 11.162 1.00 77.36 175 SER A O 1
ATOM 1215 N N . PRO A 1 176 ? 6.838 -19.895 10.373 1.00 68.45 176 PRO A N 1
ATOM 1216 C CA . PRO A 1 176 ? 7.040 -20.264 8.966 1.00 69.20 176 PRO A CA 1
ATOM 1217 C C . PRO A 1 176 ? 8.490 -20.582 8.582 1.00 64.26 176 PRO A C 1
ATOM 1218 O O . PRO A 1 176 ? 8.702 -21.063 7.462 1.00 72.15 176 PRO A O 1
ATOM 1222 N N . ILE A 1 177 ? 9.449 -20.317 9.474 1.00 48.48 177 ILE A N 1
ATOM 1223 C CA . ILE A 1 177 ? 10.877 -20.480 9.167 1.00 49.28 177 ILE A CA 1
ATOM 1224 C C . ILE A 1 177 ? 11.692 -20.967 10.368 1.00 63.76 177 ILE A C 1
ATOM 1225 O O . ILE A 1 177 ? 11.287 -20.802 11.528 1.00 56.85 177 ILE A O 1
ATOM 1230 N N . ASN A 1 178 ? 12.863 -21.536 10.090 1.00 70.54 178 ASN A N 1
ATOM 1231 C CA . ASN A 1 178 ? 13.728 -22.019 11.160 1.00 67.20 178 ASN A CA 1
ATOM 1232 C C . ASN A 1 178 ? 14.562 -20.895 11.740 1.00 72.66 178 ASN A C 1
ATOM 1233 O O . ASN A 1 178 ? 15.014 -20.008 11.010 1.00 76.07 178 ASN A O 1
ATOM 1238 N N . GLY A 1 179 ? 14.759 -20.943 13.057 1.00 68.18 179 GLY A N 1
ATOM 1239 C CA . GLY A 1 179 ? 15.605 -19.991 13.745 1.00 65.89 179 GLY A CA 1
ATOM 1240 C C . GLY A 1 179 ? 15.549 -20.085 15.256 1.00 68.63 179 GLY A C 1
ATOM 1241 O O . GLY A 1 179 ? 15.279 -21.137 15.835 1.00 64.85 179 GLY A O 1
ATOM 1242 N N . ARG A 1 180 ? 15.823 -18.956 15.895 1.00 74.77 180 ARG A N 1
ATOM 1243 C CA . ARG A 1 180 ? 15.670 -18.817 17.335 1.00 72.40 180 ARG A CA 1
ATOM 1244 C C . ARG A 1 180 ? 14.656 -17.705 17.662 1.00 69.30 180 ARG A C 1
ATOM 1245 O O . ARG A 1 180 ? 14.477 -16.774 16.886 1.00 63.83 180 ARG A O 1
ATOM 1253 N N . VAL A 1 181 ? 13.972 -17.819 18.795 1.00 68.49 181 VAL A N 1
ATOM 1254 C CA . VAL A 1 181 ? 13.182 -16.702 19.298 1.00 62.27 181 VAL A CA 1
ATOM 1255 C C . VAL A 1 181 ? 14.115 -15.564 19.654 1.00 58.57 181 VAL A C 1
ATOM 1256 O O . VAL A 1 181 ? 14.837 -15.645 20.631 1.00 67.12 181 VAL A O 1
ATOM 1260 N N . VAL A 1 182 ? 14.062 -14.485 18.887 1.00 68.46 182 VAL A N 1
ATOM 1261 C CA . VAL A 1 182 ? 15.011 -13.383 19.031 1.00 65.45 182 VAL A CA 1
ATOM 1262 C C . VAL A 1 182 ? 14.471 -12.171 19.823 1.00 62.79 182 VAL A C 1
ATOM 1263 O O . VAL A 1 182 ? 15.257 -11.410 20.369 1.00 64.92 182 VAL A O 1
ATOM 1267 N N . ASP A 1 183 ? 13.143 -12.015 19.910 1.00 56.97 183 ASP A N 1
ATOM 1268 C CA . ASP A 1 183 ? 12.501 -10.967 20.732 1.00 49.46 183 ASP A CA 1
ATOM 1269 C C . ASP A 1 183 ? 11.196 -11.505 21.306 1.00 64.95 183 ASP A C 1
ATOM 1270 O O . ASP A 1 183 ? 10.504 -12.271 20.638 1.00 77.25 183 ASP A O 1
ATOM 1275 N N . LEU A 1 184 ? 10.854 -11.114 22.534 1.00 71.95 184 LEU A N 1
ATOM 1276 C CA . LEU A 1 184 ? 9.632 -11.614 23.178 1.00 70.50 184 LEU A CA 1
ATOM 1277 C C . LEU A 1 184 ? 8.463 -10.632 23.330 1.00 89.58 184 LEU A C 1
ATOM 1278 O O . LEU A 1 184 ? 7.565 -10.604 22.499 1.00 107.58 184 LEU A O 1
ATOM 1283 N N . ASN A 1 185 ? 8.433 -9.879 24.421 1.00 85.49 185 ASN A N 1
ATOM 1284 C CA . ASN A 1 185 ? 7.376 -8.878 24.620 1.00 92.89 185 ASN A CA 1
ATOM 1285 C C . ASN A 1 185 ? 5.908 -9.328 24.507 1.00 81.52 185 ASN A C 1
ATOM 1286 O O . ASN A 1 185 ? 5.102 -8.658 23.873 1.00 90.09 185 ASN A O 1
ATOM 1291 N N . ALA A 1 186 ? 5.552 -10.436 25.136 1.00 67.15 186 ALA A N 1
ATOM 1292 C CA . ALA A 1 186 ? 4.144 -10.756 25.329 1.00 56.46 186 ALA A CA 1
ATOM 1293 C C . ALA A 1 186 ? 3.949 -11.511 26.642 1.00 56.20 186 ALA A C 1
ATOM 1294 O O . ALA A 1 186 ? 4.854 -12.168 27.133 1.00 63.70 186 ALA A O 1
ATOM 1296 N N . ALA A 1 187 ? 2.777 -11.389 27.238 1.00 62.76 187 ALA A N 1
ATOM 1297 C CA . ALA A 1 187 ? 2.533 -12.075 28.501 1.00 71.16 187 ALA A CA 1
ATOM 1298 C C . ALA A 1 187 ? 1.405 -13.079 28.356 1.00 78.10 187 ALA A C 1
ATOM 1299 O O . ALA A 1 187 ? 0.460 -12.845 27.615 1.00 82.05 187 ALA A O 1
ATOM 1301 N N . THR A 1 188 ? 1.517 -14.207 29.047 1.00 73.33 188 THR A N 1
ATOM 1302 C CA . THR A 1 188 ? 0.429 -15.155 29.081 1.00 66.23 188 THR A CA 1
ATOM 1303 C C . THR A 1 188 ? -0.694 -14.493 29.844 1.00 61.12 188 THR A C 1
ATOM 1304 O O . THR A 1 188 ? -0.458 -13.826 30.841 1.00 65.33 188 THR A O 1
ATOM 1308 N N . GLY A 1 189 ? -1.917 -14.646 29.361 1.00 59.10 189 GLY A N 1
ATOM 1309 C CA . GLY A 1 189 ? -3.052 -14.054 30.042 1.00 63.24 189 GLY A CA 1
ATOM 1310 C C . GLY A 1 189 ? -3.370 -12.662 29.545 1.00 62.03 189 GLY A C 1
ATOM 1311 O O . GLY A 1 189 ? -4.507 -12.221 29.583 1.00 67.63 189 GLY A O 1
ATOM 1312 N N . ALA A 1 190 ? -2.349 -11.969 29.066 1.00 69.81 190 ALA A N 1
ATOM 1313 C CA . ALA A 1 190 ? -2.525 -10.623 28.523 1.00 75.99 190 ALA A CA 1
ATOM 1314 C C . ALA A 1 190 ? -3.460 -10.653 27.327 1.00 75.99 190 ALA A C 1
ATOM 1315 O O . ALA A 1 190 ? -3.512 -11.648 26.619 1.00 75.97 190 ALA A O 1
ATOM 1317 N N . TYR A 1 191 ? -4.216 -9.574 27.127 1.00 75.58 191 TYR A N 1
ATOM 1318 C CA . TYR A 1 191 ? -5.008 -9.427 25.915 1.00 71.94 191 TYR A CA 1
ATOM 1319 C C . TYR A 1 191 ? -4.086 -8.747 24.913 1.00 68.62 191 TYR A C 1
ATOM 1320 O O . TYR A 1 191 ? -3.238 -7.928 25.299 1.00 67.45 191 TYR A O 1
ATOM 1329 N N . TRP A 1 192 ? -4.228 -9.111 23.639 1.00 65.47 192 TRP A N 1
ATOM 1330 C CA . TRP A 1 192 ? -3.439 -8.514 22.568 1.00 68.57 192 TRP A CA 1
ATOM 1331 C C . TRP A 1 192 ? -4.406 -7.830 21.588 1.00 72.50 192 TRP A C 1
ATOM 1332 O O . TRP A 1 192 ? -5.220 -8.482 20.955 1.00 71.29 192 TRP A O 1
ATOM 1343 N N . ASN A 1 193 ? -4.326 -6.511 21.476 1.00 66.45 193 ASN A N 1
ATOM 1344 C CA . ASN A 1 193 ? -5.256 -5.796 20.628 1.00 75.24 193 ASN A CA 1
ATOM 1345 C C . ASN A 1 193 ? -4.704 -5.370 19.269 1.00 82.06 193 ASN A C 1
ATOM 1346 O O . ASN A 1 193 ? -5.416 -5.394 18.260 1.00 83.86 193 ASN A O 1
ATOM 1351 N N . ASP A 1 194 ? -3.431 -4.999 19.239 1.00 87.46 194 ASP A N 1
ATOM 1352 C CA . ASP A 1 194 ? -2.838 -4.387 18.056 1.00 83.25 194 ASP A CA 1
ATOM 1353 C C . ASP A 1 194 ? -2.532 -5.363 16.920 1.00 81.31 194 ASP A C 1
ATOM 1354 O O . ASP A 1 194 ? -2.486 -6.586 17.084 1.00 62.42 194 ASP A O 1
ATOM 1359 N N . THR A 1 195 ? -2.337 -4.789 15.746 1.00 94.39 195 THR A N 1
ATOM 1360 C CA . THR A 1 195 ? -1.581 -5.448 14.694 1.00 90.57 195 THR A CA 1
ATOM 1361 C C . THR A 1 195 ? -0.994 -4.368 13.751 1.00 86.79 195 THR A C 1
ATOM 1362 O O . THR A 1 195 ? -1.514 -3.258 13.677 1.00 73.22 195 THR A O 1
ATOM 1366 N N . THR A 1 196 ? 0.153 -4.619 13.138 1.00 98.95 196 THR A N 1
ATOM 1367 C CA . THR A 1 196 ? 1.060 -5.691 13.491 1.00 105.73 196 THR A CA 1
ATOM 1368 C C . THR A 1 196 ? 0.992 -6.037 14.965 1.00 101.07 196 THR A C 1
ATOM 1369 O O . THR A 1 196 ? 0.499 -7.092 15.323 1.00 106.70 196 THR A O 1
ATOM 1373 N N . ALA A 1 197 ? 1.429 -5.118 15.815 1.00 90.61 197 ALA A N 1
ATOM 1374 C CA . ALA A 1 197 ? 1.778 -5.469 17.186 1.00 90.38 197 ALA A CA 1
ATOM 1375 C C . ALA A 1 197 ? 2.951 -6.453 17.181 1.00 91.48 197 ALA A C 1
ATOM 1376 O O . ALA A 1 197 ? 4.103 -6.026 17.362 1.00 109.24 197 ALA A O 1
ATOM 1378 N N . SER A 1 198 ? 2.673 -7.748 16.960 1.00 58.84 198 SER A N 1
ATOM 1379 C CA . SER A 1 198 ? 3.748 -8.763 16.929 1.00 65.68 198 SER A CA 1
ATOM 1380 C C . SER A 1 198 ? 4.152 -9.327 18.317 1.00 64.55 198 SER A C 1
ATOM 1381 O O . SER A 1 198 ? 4.728 -8.643 19.167 1.00 43.51 198 SER A O 1
ATOM 1384 N N . LEU A 1 199 ? 3.840 -10.592 18.542 1.00 47.89 199 LEU A N 1
ATOM 1385 C CA . LEU A 1 199 ? 4.035 -11.156 19.864 1.00 55.80 199 LEU A CA 1
ATOM 1386 C C . LEU A 1 199 ? 5.487 -11.491 20.084 1.00 62.79 199 LEU A C 1
ATOM 1387 O O . LEU A 1 199 ? 6.007 -11.255 21.158 1.00 63.89 199 LEU A O 1
ATOM 1392 N N . MET A 1 200 ? 6.127 -12.081 19.079 1.00 70.86 200 MET A N 1
ATOM 1393 C CA . MET A 1 200 ? 7.546 -12.410 19.176 1.00 74.75 200 MET A CA 1
ATOM 1394 C C . MET A 1 200 ? 8.264 -12.209 17.844 1.00 77.47 200 MET A C 1
ATOM 1395 O O . MET A 1 200 ? 7.646 -11.813 16.857 1.00 85.61 200 MET A O 1
ATOM 1400 N N . THR A 1 201 ? 9.568 -12.464 17.829 1.00 59.08 201 THR A N 1
ATOM 1401 C CA . THR A 1 201 ? 10.342 -12.330 16.611 1.00 57.12 201 THR A CA 1
ATOM 1402 C C . THR A 1 201 ? 11.264 -13.522 16.384 1.00 68.66 201 THR A C 1
ATOM 1403 O O . THR A 1 201 ? 12.222 -13.721 17.117 1.00 68.02 201 THR A O 1
ATOM 1407 N N . VAL A 1 202 ? 10.967 -14.308 15.355 1.00 73.59 202 VAL A N 1
ATOM 1408 C CA . VAL A 1 202 ? 11.815 -15.426 14.983 1.00 72.83 202 VAL A CA 1
ATOM 1409 C C . VAL A 1 202 ? 12.837 -14.960 13.970 1.00 68.14 202 VAL A C 1
ATOM 1410 O O . VAL A 1 202 ? 12.528 -14.129 13.133 1.00 75.12 202 VAL A O 1
ATOM 1414 N N . ALA A 1 203 ? 14.055 -15.490 14.062 1.00 59.32 203 ALA A N 1
ATOM 1415 C CA . ALA A 1 203 ? 15.126 -15.109 13.154 1.00 51.96 203 ALA A CA 1
ATOM 1416 C C . ALA A 1 203 ? 16.224 -16.156 13.090 1.00 66.04 203 ALA A C 1
ATOM 1417 O O . ALA A 1 203 ? 16.500 -16.846 14.067 1.00 65.71 203 ALA A O 1
ATOM 1419 N N . ASP A 1 204 ? 16.853 -16.258 11.922 1.00 72.32 204 ASP A N 1
ATOM 1420 C CA . ASP A 1 204 ? 18.023 -17.097 11.729 1.00 58.63 204 ASP A CA 1
ATOM 1421 C C . ASP A 1 204 ? 19.160 -16.188 11.264 1.00 59.87 204 ASP A C 1
ATOM 1422 O O . ASP A 1 204 ? 19.214 -15.780 10.103 1.00 55.75 204 ASP A O 1
ATOM 1427 N N . LEU A 1 205 ? 20.043 -15.842 12.198 1.00 62.34 205 LEU A N 1
ATOM 1428 C CA . LEU A 1 205 ? 21.172 -14.953 11.910 1.00 71.59 205 LEU A CA 1
ATOM 1429 C C . LEU A 1 205 ? 22.524 -15.683 11.796 1.00 78.59 205 LEU A C 1
ATOM 1430 O O . LEU A 1 205 ? 23.569 -15.135 12.143 1.00 84.63 205 LEU A O 1
ATOM 1435 N N . SER A 1 206 ? 22.491 -16.919 11.309 1.00 71.88 206 SER A N 1
ATOM 1436 C CA . SER A 1 206 ? 23.704 -17.635 10.963 1.00 62.85 206 SER A CA 1
ATOM 1437 C C . SER A 1 206 ? 24.509 -16.758 10.028 1.00 68.59 206 SER A C 1
ATOM 1438 O O . SER A 1 206 ? 25.737 -16.795 10.013 1.00 70.71 206 SER A O 1
ATOM 1441 N N . HIS A 1 207 ? 23.809 -15.959 9.242 1.00 67.60 207 HIS A N 1
ATOM 1442 C CA . HIS A 1 207 ? 24.479 -14.960 8.435 1.00 78.66 207 HIS A CA 1
ATOM 1443 C C . HIS A 1 207 ? 23.700 -13.659 8.490 1.00 77.46 207 HIS A C 1
ATOM 1444 O O . HIS A 1 207 ? 22.487 -13.667 8.666 1.00 85.93 207 HIS A O 1
ATOM 1451 N N . VAL A 1 208 ? 24.402 -12.541 8.357 1.00 72.44 208 VAL A N 1
ATOM 1452 C CA . VAL A 1 208 ? 23.773 -11.236 8.474 1.00 69.13 208 VAL A CA 1
ATOM 1453 C C . VAL A 1 208 ? 24.145 -10.359 7.288 1.00 73.87 208 VAL A C 1
ATOM 1454 O O . VAL A 1 208 ? 25.139 -10.622 6.610 1.00 78.98 208 VAL A O 1
ATOM 1458 N N . PHE A 1 209 ? 23.342 -9.326 7.034 1.00 60.33 209 PHE A N 1
ATOM 1459 C CA . PHE A 1 209 ? 23.772 -8.250 6.153 1.00 52.69 209 PHE A CA 1
ATOM 1460 C C . PHE A 1 209 ? 24.585 -7.203 6.906 1.00 53.02 209 PHE A C 1
ATOM 1461 O O . PHE A 1 209 ? 24.202 -6.729 7.979 1.00 62.42 209 PHE A O 1
ATOM 1469 N N . VAL A 1 210 ? 25.716 -6.835 6.334 1.00 43.63 210 VAL A N 1
ATOM 1470 C CA . VAL A 1 210 ? 26.383 -5.624 6.759 1.00 48.61 210 VAL A CA 1
ATOM 1471 C C . VAL A 1 210 ? 26.028 -4.639 5.671 1.00 65.81 210 VAL A C 1
ATOM 1472 O O . VAL A 1 210 ? 26.479 -4.766 4.535 1.00 68.59 210 VAL A O 1
ATOM 1476 N N . THR A 1 211 ? 25.163 -3.692 6.018 1.00 68.74 211 THR A N 1
ATOM 1477 C CA . THR A 1 211 ? 24.580 -2.780 5.047 1.00 59.94 211 THR A CA 1
ATOM 1478 C C . THR A 1 211 ? 25.189 -1.394 5.230 1.00 61.53 211 THR A C 1
ATOM 1479 O O . THR A 1 211 ? 24.926 -0.714 6.227 1.00 64.27 211 THR A O 1
ATOM 1483 N N . ALA A 1 212 ? 26.022 -0.991 4.274 1.00 58.17 212 ALA A N 1
ATOM 1484 C CA . ALA A 1 212 ? 26.568 0.351 4.260 1.00 60.55 212 ALA A CA 1
ATOM 1485 C C . ALA A 1 212 ? 25.731 1.220 3.332 1.00 62.39 212 ALA A C 1
ATOM 1486 O O . ALA A 1 212 ? 25.032 0.724 2.460 1.00 66.12 212 ALA A O 1
ATOM 1488 N N . ASN A 1 213 ? 25.799 2.521 3.549 1.00 53.68 213 ASN A N 1
ATOM 1489 C CA . ASN A 1 213 ? 24.997 3.454 2.816 1.00 51.60 213 ASN A CA 1
ATOM 1490 C C . ASN A 1 213 ? 25.913 4.454 2.155 1.00 67.09 213 ASN A C 1
ATOM 1491 O O . ASN A 1 213 ? 26.742 5.056 2.825 1.00 69.83 213 ASN A O 1
ATOM 1496 N N . ALA A 1 214 ? 25.754 4.638 0.846 1.00 69.38 214 ALA A N 1
ATOM 1497 C CA . ALA A 1 214 ? 26.618 5.533 0.084 1.00 69.54 214 ALA A CA 1
ATOM 1498 C C . ALA A 1 214 ? 25.915 6.754 -0.491 1.00 74.36 214 ALA A C 1
ATOM 1499 O O . ALA A 1 214 ? 24.702 6.734 -0.732 1.00 73.37 214 ALA A O 1
ATOM 1501 N N . GLN A 1 215 ? 26.705 7.804 -0.731 1.00 73.07 215 GLN A N 1
ATOM 1502 C CA . GLN A 1 215 ? 26.200 9.055 -1.288 1.00 69.38 215 GLN A CA 1
ATOM 1503 C C . GLN A 1 215 ? 26.512 9.230 -2.771 1.00 71.69 215 GLN A C 1
ATOM 1504 O O . GLN A 1 215 ? 27.302 8.491 -3.341 1.00 79.20 215 GLN A O 1
ATOM 1510 N N . GLU A 1 216 ? 25.887 10.221 -3.393 1.00 79.24 216 GLU A N 1
ATOM 1511 C CA . GLU A 1 216 ? 26.051 10.418 -4.827 1.00 84.87 216 GLU A CA 1
ATOM 1512 C C . GLU A 1 216 ? 27.522 10.630 -5.141 1.00 85.48 216 GLU A C 1
ATOM 1513 O O . GLU A 1 216 ? 28.005 10.221 -6.194 1.00 79.76 216 GLU A O 1
ATOM 1515 N N . LYS A 1 217 ? 28.217 11.274 -4.205 1.00 94.42 217 LYS A N 1
ATOM 1516 C CA . LYS A 1 217 ? 29.674 11.431 -4.223 1.00 97.87 217 LYS A CA 1
ATOM 1517 C C . LYS A 1 217 ? 30.371 10.112 -4.628 1.00 87.49 217 LYS A C 1
ATOM 1518 O O . LYS A 1 217 ? 31.153 10.065 -5.594 1.00 67.89 217 LYS A O 1
ATOM 1524 N N . ASP A 1 218 ? 30.039 9.040 -3.907 1.00 91.06 218 ASP A N 1
ATOM 1525 C CA . ASP A 1 218 ? 30.702 7.753 -4.059 1.00 87.13 218 ASP A CA 1
ATOM 1526 C C . ASP A 1 218 ? 29.743 6.680 -4.504 1.00 89.63 218 ASP A C 1
ATOM 1527 O O . ASP A 1 218 ? 29.555 5.700 -3.817 1.00 101.70 218 ASP A O 1
ATOM 1532 N N . LEU A 1 219 ? 29.143 6.857 -5.667 1.00 90.03 219 LEU A N 1
ATOM 1533 C CA . LEU A 1 219 ? 28.123 5.931 -6.126 1.00 81.88 219 LEU A CA 1
ATOM 1534 C C . LEU A 1 219 ? 28.564 5.321 -7.441 1.00 80.09 219 LEU A C 1
ATOM 1535 O O . LEU A 1 219 ? 28.131 4.232 -7.813 1.00 82.57 219 LEU A O 1
ATOM 1540 N N . GLY A 1 220 ? 29.424 6.037 -8.155 1.00 82.46 220 GLY A N 1
ATOM 1541 C CA . GLY A 1 220 ? 30.009 5.499 -9.365 1.00 80.93 220 GLY A CA 1
ATOM 1542 C C . GLY A 1 220 ? 31.203 4.650 -8.975 1.00 80.75 220 GLY A C 1
ATOM 1543 O O . GLY A 1 220 ? 31.802 3.982 -9.811 1.00 77.07 220 GLY A O 1
ATOM 1544 N N . HIS A 1 221 ? 31.538 4.683 -7.689 1.00 76.15 221 HIS A N 1
ATOM 1545 C CA . HIS A 1 221 ? 32.717 4.010 -7.174 1.00 73.32 221 HIS A CA 1
ATOM 1546 C C . HIS A 1 221 ? 32.392 2.672 -6.507 1.00 80.65 221 HIS A C 1
ATOM 1547 O O . HIS A 1 221 ? 33.286 1.988 -5.998 1.00 84.88 221 HIS A O 1
ATOM 1554 N N . VAL A 1 222 ? 31.118 2.297 -6.517 1.00 72.35 222 VAL A N 1
ATOM 1555 C CA . VAL A 1 222 ? 30.720 0.987 -6.016 1.00 67.98 222 VAL A CA 1
ATOM 1556 C C . VAL A 1 222 ? 30.324 0.023 -7.122 1.00 72.38 222 VAL A C 1
ATOM 1557 O O . VAL A 1 222 ? 29.748 0.416 -8.136 1.00 80.07 222 VAL A O 1
ATOM 1561 N N . TYR A 1 223 ? 30.642 -1.247 -6.899 1.00 62.66 223 TYR A N 1
ATOM 1562 C CA . TYR A 1 223 ? 30.329 -2.296 -7.843 1.00 64.96 223 TYR A CA 1
ATOM 1563 C C . TYR A 1 223 ? 30.135 -3.656 -7.175 1.00 70.82 223 TYR A C 1
ATOM 1564 O O . TYR A 1 223 ? 30.856 -4.016 -6.255 1.00 85.01 223 TYR A O 1
ATOM 1573 N N . VAL A 1 224 ? 29.135 -4.392 -7.632 1.00 51.98 224 VAL A N 1
ATOM 1574 C CA . VAL A 1 224 ? 28.929 -5.747 -7.190 1.00 53.07 224 VAL A CA 1
ATOM 1575 C C . VAL A 1 224 ? 30.150 -6.585 -7.577 1.00 57.63 224 VAL A C 1
ATOM 1576 O O . VAL A 1 224 ? 30.509 -6.671 -8.744 1.00 60.28 224 VAL A O 1
ATOM 1580 N N . GLY A 1 225 ? 30.791 -7.194 -6.586 1.00 61.06 225 GLY A N 1
ATOM 1581 C CA . GLY A 1 225 ? 32.104 -7.767 -6.791 1.00 61.63 225 GLY A CA 1
ATOM 1582 C C . GLY A 1 225 ? 33.154 -7.328 -5.768 1.00 77.86 225 GLY A C 1
ATOM 1583 O O . GLY A 1 225 ? 33.945 -8.177 -5.353 1.00 84.04 225 GLY A O 1
ATOM 1584 N N . GLN A 1 226 ? 33.192 -6.040 -5.368 1.00 72.15 226 GLN A N 1
ATOM 1585 C CA . GLN A 1 226 ? 34.171 -5.564 -4.358 1.00 65.95 226 GLN A CA 1
ATOM 1586 C C . GLN A 1 226 ? 33.941 -6.390 -3.108 1.00 80.69 226 GLN A C 1
ATOM 1587 O O . GLN A 1 226 ? 32.813 -6.827 -2.917 1.00 98.24 226 GLN A O 1
ATOM 1593 N N . SER A 1 227 ? 34.920 -6.633 -2.228 1.00 88.20 227 SER A N 1
ATOM 1594 C CA . SER A 1 227 ? 36.252 -6.025 -2.090 1.00 90.42 227 SER A CA 1
ATOM 1595 C C . SER A 1 227 ? 36.158 -4.938 -1.025 1.00 75.72 227 SER A C 1
ATOM 1596 O O . SER A 1 227 ? 36.373 -3.759 -1.301 1.00 68.77 227 SER A O 1
ATOM 1599 N N . ALA A 1 228 ? 35.815 -5.372 0.190 1.00 62.81 228 ALA A N 1
ATOM 1600 C CA . ALA A 1 228 ? 35.550 -4.485 1.313 1.00 68.50 228 ALA A CA 1
ATOM 1601 C C . ALA A 1 228 ? 36.295 -4.890 2.574 1.00 72.18 228 ALA A C 1
ATOM 1602 O O . ALA A 1 228 ? 36.482 -6.077 2.861 1.00 67.05 228 ALA A O 1
ATOM 1604 N N . THR A 1 229 ? 36.701 -3.884 3.337 1.00 62.15 229 THR A N 1
ATOM 1605 C CA . THR A 1 229 ? 37.197 -4.128 4.675 1.00 68.33 229 THR A CA 1
ATOM 1606 C C . THR A 1 229 ? 36.260 -3.534 5.704 1.00 71.44 229 THR A C 1
ATOM 1607 O O . THR A 1 229 ? 36.070 -2.326 5.749 1.00 69.84 229 THR A O 1
ATOM 1611 N N . VAL A 1 230 ? 35.690 -4.393 6.539 1.00 63.40 230 VAL A N 1
ATOM 1612 C CA . VAL A 1 230 ? 34.737 -3.940 7.526 1.00 62.36 230 VAL A CA 1
ATOM 1613 C C . VAL A 1 230 ? 35.297 -3.966 8.938 1.00 65.65 230 VAL A C 1
ATOM 1614 O O . VAL A 1 230 ? 35.701 -5.006 9.441 1.00 69.85 230 VAL A O 1
ATOM 1618 N N . LYS A 1 231 ? 35.336 -2.805 9.574 1.00 56.18 231 LYS A N 1
ATOM 1619 C CA . LYS A 1 231 ? 35.778 -2.741 10.952 1.00 61.26 231 LYS A CA 1
ATOM 1620 C C . LYS A 1 231 ? 34.638 -2.325 11.859 1.00 80.82 231 LYS A C 1
ATOM 1621 O O . LYS A 1 231 ? 34.137 -1.196 11.792 1.00 86.00 231 LYS A O 1
ATOM 1627 N N . PHE A 1 232 ? 34.234 -3.240 12.721 1.00 80.04 232 PHE A N 1
ATOM 1628 C CA . PHE A 1 232 ? 33.132 -2.944 13.591 1.00 74.09 232 PHE A CA 1
ATOM 1629 C C . PHE A 1 232 ? 33.589 -2.129 14.778 1.00 87.84 232 PHE A C 1
ATOM 1630 O O . PHE A 1 232 ? 34.336 -1.177 14.655 1.00 99.71 232 PHE A O 1
ATOM 1638 N N . ASP A 1 233 ? 33.116 -2.572 15.932 1.00 94.98 233 ASP A N 1
ATOM 1639 C CA . ASP A 1 233 ? 33.192 -1.950 17.250 1.00 95.22 233 ASP A CA 1
ATOM 1640 C C . ASP A 1 233 ? 31.996 -2.663 17.881 1.00 102.18 233 ASP A C 1
ATOM 1641 O O . ASP A 1 233 ? 30.898 -2.704 17.294 1.00 110.13 233 ASP A O 1
ATOM 1646 N N . ALA A 1 234 ? 32.226 -3.305 19.018 1.00 89.07 234 ALA A N 1
ATOM 1647 C CA . ALA A 1 234 ? 33.517 -3.247 19.655 1.00 90.92 234 ALA A CA 1
ATOM 1648 C C . ALA A 1 234 ? 34.327 -4.478 19.351 1.00 87.65 234 ALA A C 1
ATOM 1649 O O . ALA A 1 234 ? 34.560 -5.285 20.243 1.00 94.04 234 ALA A O 1
ATOM 1651 N N . TYR A 1 235 ? 34.750 -4.620 18.097 1.00 80.29 235 TYR A N 1
ATOM 1652 C CA . TYR A 1 235 ? 35.704 -5.659 17.717 1.00 84.60 235 TYR A CA 1
ATOM 1653 C C . TYR A 1 235 ? 36.953 -5.045 17.086 1.00 94.91 235 TYR A C 1
ATOM 1654 O O . TYR A 1 235 ? 36.880 -4.415 16.033 1.00 103.22 235 TYR A O 1
ATOM 1663 N N . ASP A 1 236 ? 38.095 -5.231 17.738 1.00 96.88 236 ASP A N 1
ATOM 1664 C CA . ASP A 1 236 ? 39.345 -4.656 17.266 1.00 96.38 236 ASP A CA 1
ATOM 1665 C C . ASP A 1 236 ? 39.699 -5.101 15.873 1.00 93.54 236 ASP A C 1
ATOM 1666 O O . ASP A 1 236 ? 40.113 -4.313 15.039 1.00 86.66 236 ASP A O 1
ATOM 1671 N N . ASP A 1 237 ? 39.552 -6.392 15.636 1.00 99.65 237 ASP A N 1
ATOM 1672 C CA . ASP A 1 237 ? 40.102 -6.990 14.439 1.00 98.31 237 ASP A CA 1
ATOM 1673 C C . ASP A 1 237 ? 39.170 -6.802 13.273 1.00 86.81 237 ASP A C 1
ATOM 1674 O O . ASP A 1 237 ? 38.064 -7.329 13.280 1.00 78.22 237 ASP A O 1
ATOM 1679 N N . PRO A 1 238 ? 39.627 -6.061 12.255 1.00 90.71 238 PRO A N 1
ATOM 1680 C CA . PRO A 1 238 ? 38.860 -5.798 11.035 1.00 88.13 238 PRO A CA 1
ATOM 1681 C C . PRO A 1 238 ? 38.538 -7.108 10.325 1.00 86.97 238 PRO A C 1
ATOM 1682 O O . PRO A 1 238 ? 38.988 -8.161 10.760 1.00 97.76 238 PRO A O 1
ATOM 1686 N N . GLN A 1 239 ? 37.775 -7.052 9.244 1.00 76.69 239 GLN A N 1
ATOM 1687 C CA . GLN A 1 239 ? 37.261 -8.272 8.640 1.00 74.54 239 GLN A CA 1
ATOM 1688 C C . GLN A 1 239 ? 36.829 -7.993 7.199 1.00 78.39 239 GLN A C 1
ATOM 1689 O O . GLN A 1 239 ? 36.257 -6.946 6.904 1.00 87.05 239 GLN A O 1
ATOM 1695 N N . PRO A 1 240 ? 37.120 -8.924 6.290 1.00 71.07 240 PRO A N 1
ATOM 1696 C CA . PRO A 1 240 ? 36.871 -8.779 4.850 1.00 73.35 240 PRO A CA 1
ATOM 1697 C C . PRO A 1 240 ? 35.445 -9.139 4.411 1.00 76.08 240 PRO A C 1
ATOM 1698 O O . PRO A 1 240 ? 34.805 -10.020 4.997 1.00 71.29 240 PRO A O 1
ATOM 1702 N N . GLY A 1 241 ? 34.972 -8.473 3.361 1.00 70.94 241 GLY A N 1
ATOM 1703 C CA . GLY A 1 241 ? 33.675 -8.775 2.796 1.00 72.92 241 GLY A CA 1
ATOM 1704 C C . GLY A 1 241 ? 33.625 -8.540 1.299 1.00 77.03 241 GLY A C 1
ATOM 1705 O O . GLY A 1 241 ? 34.557 -7.983 0.724 1.00 72.17 241 GLY A O 1
ATOM 1706 N N . LYS A 1 242 ? 32.535 -8.982 0.673 1.00 75.19 242 LYS A N 1
ATOM 1707 C CA . LYS A 1 242 ? 32.277 -8.722 -0.737 1.00 69.03 242 LYS A CA 1
ATOM 1708 C C . LYS A 1 242 ? 30.829 -8.277 -0.925 1.00 70.23 242 LYS A C 1
ATOM 1709 O O . LYS A 1 242 ? 29.913 -8.940 -0.433 1.00 88.62 242 LYS A O 1
ATOM 1711 N N . VAL A 1 243 ? 30.632 -7.161 -1.629 1.00 56.68 243 VAL A N 1
ATOM 1712 C CA . VAL A 1 243 ? 29.302 -6.580 -1.865 1.00 61.22 243 VAL A CA 1
ATOM 1713 C C . VAL A 1 243 ? 28.502 -7.408 -2.864 1.00 64.95 243 VAL A C 1
ATOM 1714 O O . VAL A 1 243 ? 29.011 -7.765 -3.932 1.00 51.55 243 VAL A O 1
ATOM 1718 N N . ARG A 1 244 ? 27.255 -7.714 -2.496 1.00 68.99 244 ARG A N 1
ATOM 1719 C CA . ARG A 1 244 ? 26.359 -8.525 -3.320 1.00 68.16 244 ARG A CA 1
ATOM 1720 C C . ARG A 1 244 ? 25.352 -7.631 -3.964 1.00 75.48 244 ARG A C 1
ATOM 1721 O O . ARG A 1 244 ? 24.815 -7.956 -5.022 1.00 89.37 244 ARG A O 1
ATOM 1729 N N . TYR A 1 245 ? 25.084 -6.513 -3.290 1.00 63.38 245 TYR A N 1
ATOM 1730 C CA . TYR A 1 245 ? 24.068 -5.562 -3.701 1.00 61.40 245 TYR A CA 1
ATOM 1731 C C . TYR A 1 245 ? 24.485 -4.192 -3.239 1.00 80.31 245 TYR A C 1
ATOM 1732 O O . TYR A 1 245 ? 24.881 -4.042 -2.087 1.00 98.70 245 TYR A O 1
ATOM 1741 N N . VAL A 1 246 ? 24.430 -3.168 -4.082 1.00 86.97 246 VAL A N 1
ATOM 1742 C CA . VAL A 1 246 ? 24.202 -3.165 -5.521 1.00 85.61 246 VAL A CA 1
ATOM 1743 C C . VAL A 1 246 ? 24.022 -1.672 -5.708 1.00 75.77 246 VAL A C 1
ATOM 1744 O O . VAL A 1 246 ? 25.005 -0.937 -5.819 1.00 72.78 246 VAL A O 1
ATOM 1748 N N . GLY A 1 247 ? 22.778 -1.221 -5.629 1.00 56.23 247 GLY A N 1
ATOM 1749 C CA . GLY A 1 247 ? 22.421 0.155 -5.923 1.00 64.74 247 GLY A CA 1
ATOM 1750 C C . GLY A 1 247 ? 21.147 0.316 -5.169 1.00 66.42 247 GLY A C 1
ATOM 1751 O O . GLY A 1 247 ? 21.125 -0.187 -4.057 1.00 81.26 247 GLY A O 1
ATOM 1752 N N . GLN A 1 248 ? 20.082 0.916 -5.722 1.00 68.78 248 GLN A N 1
ATOM 1753 C CA . GLN A 1 248 ? 19.983 1.489 -7.073 1.00 60.03 248 GLN A CA 1
ATOM 1754 C C . GLN A 1 248 ? 18.933 2.622 -7.104 1.00 71.41 248 GLN A C 1
ATOM 1755 O O . GLN A 1 248 ? 18.701 3.243 -8.139 1.00 73.31 248 GLN A O 1
ATOM 1761 N N . ILE A 1 249 ? 18.292 2.891 -5.967 1.00 72.44 249 ILE A N 1
ATOM 1762 C CA . ILE A 1 249 ? 17.555 4.137 -5.828 1.00 73.75 249 ILE A CA 1
ATOM 1763 C C . ILE A 1 249 ? 17.792 4.815 -4.495 1.00 69.17 249 ILE A C 1
ATOM 1764 O O . ILE A 1 249 ? 17.860 4.155 -3.468 1.00 70.63 249 ILE A O 1
ATOM 1769 N N . LEU A 1 250 ? 17.887 6.142 -4.524 1.00 65.86 250 LEU A N 1
ATOM 1770 C CA . LEU A 1 250 ? 18.101 6.932 -3.321 1.00 68.37 250 LEU A CA 1
ATOM 1771 C C . LEU A 1 250 ? 16.920 6.866 -2.346 1.00 79.02 250 LEU A C 1
ATOM 1772 O O . LEU A 1 250 ? 15.903 6.245 -2.640 1.00 82.67 250 LEU A O 1
ATOM 1777 N N . ASP A 1 251 ? 17.064 7.535 -1.200 1.00 79.40 251 ASP A N 1
ATOM 1778 C CA . ASP A 1 251 ? 16.163 7.378 -0.064 1.00 83.26 251 ASP A CA 1
ATOM 1779 C C . ASP A 1 251 ? 15.404 8.666 0.242 1.00 93.23 251 ASP A C 1
ATOM 1780 O O . ASP A 1 251 ? 14.838 8.813 1.334 1.00 95.88 251 ASP A O 1
ATOM 1785 N N . ALA A 1 252 ? 15.392 9.597 -0.712 1.00 89.77 252 ALA A N 1
ATOM 1786 C CA . ALA A 1 252 ? 14.594 10.830 -0.578 1.00 81.03 252 ALA A CA 1
ATOM 1787 C C . ALA A 1 252 ? 14.935 11.654 0.672 1.00 88.39 252 ALA A C 1
ATOM 1788 O O . ALA A 1 252 ? 15.458 12.754 0.558 1.00 87.33 252 ALA A O 1
ATOM 1790 N N . ASP A 1 253 ? 14.637 11.128 1.859 1.00 87.35 253 ASP A N 1
ATOM 1791 C CA . ASP A 1 253 ? 15.039 11.785 3.097 1.00 88.68 253 ASP A CA 1
ATOM 1792 C C . ASP A 1 253 ? 16.564 11.925 3.178 1.00 90.94 253 ASP A C 1
ATOM 1793 O O . ASP A 1 253 ? 17.065 13.044 3.286 1.00 90.33 253 ASP A O 1
ATOM 1798 N N . THR A 1 254 ? 17.288 10.794 3.134 1.00 78.88 254 THR A N 1
ATOM 1799 C CA . THR A 1 254 ? 18.731 10.779 3.403 1.00 67.25 254 THR A CA 1
ATOM 1800 C C . THR A 1 254 ? 19.576 10.935 2.152 1.00 77.26 254 THR A C 1
ATOM 1801 O O . THR A 1 254 ? 20.756 11.258 2.244 1.00 78.52 254 THR A O 1
ATOM 1805 N N . ARG A 1 255 ? 18.973 10.698 0.989 1.00 77.39 255 ARG A N 1
ATOM 1806 C CA . ARG A 1 255 ? 19.682 10.793 -0.293 1.00 71.12 255 ARG A CA 1
ATOM 1807 C C . ARG A 1 255 ? 20.859 9.817 -0.449 1.00 69.11 255 ARG A C 1
ATOM 1808 O O . ARG A 1 255 ? 21.705 10.008 -1.309 1.00 70.51 255 ARG A O 1
ATOM 1810 N N . THR A 1 256 ? 20.892 8.773 0.377 1.00 73.90 256 THR A N 1
ATOM 1811 C CA . THR A 1 256 ? 21.840 7.660 0.231 1.00 78.07 256 THR A CA 1
ATOM 1812 C C . THR A 1 256 ? 21.205 6.410 -0.409 1.00 75.39 256 THR A C 1
ATOM 1813 O O . THR A 1 256 ? 19.990 6.249 -0.415 1.00 78.93 256 THR A O 1
ATOM 1817 N N . THR A 1 257 ? 22.035 5.521 -0.941 1.00 66.82 257 THR A N 1
ATOM 1818 C CA . THR A 1 257 ? 21.563 4.231 -1.448 1.00 64.18 257 THR A CA 1
ATOM 1819 C C . THR A 1 257 ? 22.194 3.038 -0.683 1.00 68.74 257 THR A C 1
ATOM 1820 O O . THR A 1 257 ? 23.305 3.149 -0.175 1.00 78.12 257 THR A O 1
ATOM 1824 N N . LYS A 1 258 ? 21.491 1.910 -0.590 1.00 54.18 258 LYS A N 1
ATOM 1825 C CA . LYS A 1 258 ? 21.998 0.770 0.176 1.00 56.56 258 LYS A CA 1
ATOM 1826 C C . LYS A 1 258 ? 23.050 -0.079 -0.556 1.00 65.86 258 LYS A C 1
ATOM 1827 O O . LYS A 1 258 ? 22.844 -0.559 -1.669 1.00 85.02 258 LYS A O 1
ATOM 1833 N N . VAL A 1 259 ? 24.183 -0.269 0.098 1.00 60.62 259 VAL A N 1
ATOM 1834 C CA . VAL A 1 259 ? 25.258 -1.083 -0.437 1.00 59.90 259 VAL A CA 1
ATOM 1835 C C . VAL A 1 259 ? 25.527 -2.152 0.588 1.00 63.15 259 VAL A C 1
ATOM 1836 O O . VAL A 1 259 ? 26.057 -1.863 1.652 1.00 69.08 259 VAL A O 1
ATOM 1840 N N . ARG A 1 260 ? 25.144 -3.383 0.283 1.00 56.46 260 ARG A N 1
ATOM 1841 C CA . ARG A 1 260 ? 25.189 -4.432 1.297 1.00 70.48 260 ARG A CA 1
ATOM 1842 C C . ARG A 1 260 ? 26.019 -5.662 0.954 1.00 72.72 260 ARG A C 1
ATOM 1843 O O . ARG A 1 260 ? 25.994 -6.173 -0.164 1.00 74.02 260 ARG A O 1
ATOM 1851 N N . MET A 1 261 ? 26.760 -6.132 1.942 1.00 64.77 261 MET A N 1
ATOM 1852 C CA . MET A 1 261 ? 27.485 -7.362 1.790 1.00 64.51 261 MET A CA 1
ATOM 1853 C C . MET A 1 261 ? 27.027 -8.381 2.838 1.00 72.83 261 MET A C 1
ATOM 1854 O O . MET A 1 261 ? 26.697 -8.012 3.965 1.00 73.47 261 MET A O 1
ATOM 1859 N N . VAL A 1 262 ? 26.971 -9.657 2.448 1.00 63.46 262 VAL A N 1
ATOM 1860 C CA . VAL A 1 262 ? 26.535 -10.700 3.360 1.00 58.79 262 VAL A CA 1
ATOM 1861 C C . VAL A 1 262 ? 27.704 -11.272 4.132 1.00 63.84 262 VAL A C 1
ATOM 1862 O O . VAL A 1 262 ? 28.737 -11.558 3.551 1.00 69.08 262 VAL A O 1
ATOM 1866 N N . PHE A 1 263 ? 27.528 -11.430 5.443 1.00 65.74 263 PHE A N 1
ATOM 1867 C CA . PHE A 1 263 ? 28.568 -11.956 6.322 1.00 62.63 263 PHE A CA 1
ATOM 1868 C C . PHE A 1 263 ? 28.167 -13.258 6.960 1.00 70.68 263 PHE A C 1
ATOM 1869 O O . PHE A 1 263 ? 26.998 -13.462 7.267 1.00 75.08 263 PHE A O 1
ATOM 1877 N N . ASP A 1 264 ? 29.152 -14.130 7.163 1.00 75.24 264 ASP A N 1
ATOM 1878 C CA . ASP A 1 264 ? 28.981 -15.318 7.983 1.00 70.91 264 ASP A CA 1
ATOM 1879 C C . ASP A 1 264 ? 28.972 -14.856 9.429 1.00 75.38 264 ASP A C 1
ATOM 1880 O O . ASP A 1 264 ? 29.649 -13.901 9.789 1.00 77.17 264 ASP A O 1
ATOM 1885 N N . ASN A 1 265 ? 28.183 -15.518 10.255 1.00 76.45 265 ASN A N 1
ATOM 1886 C CA . ASN A 1 265 ? 28.019 -15.098 11.626 1.00 74.47 265 ASN A CA 1
ATOM 1887 C C . ASN A 1 265 ? 27.943 -16.329 12.474 1.00 76.70 265 ASN A C 1
ATOM 1888 O O . ASN A 1 265 ? 26.906 -16.620 13.069 1.00 70.39 265 ASN A O 1
ATOM 1893 N N . PRO A 1 266 ? 29.054 -17.059 12.532 1.00 83.99 266 PRO A N 1
ATOM 1894 C CA . PRO A 1 266 ? 29.081 -18.398 13.103 1.00 91.92 266 PRO A CA 1
ATOM 1895 C C . PRO A 1 266 ? 29.264 -18.321 14.599 1.00 86.92 266 PRO A C 1
ATOM 1896 O O . PRO A 1 266 ? 29.383 -19.363 15.237 1.00 79.14 266 PRO A O 1
ATOM 1900 N N . ASP A 1 267 ? 29.284 -17.120 15.167 1.00 80.35 267 ASP A N 1
ATOM 1901 C CA . ASP A 1 267 ? 29.671 -17.059 16.563 1.00 78.32 267 ASP A CA 1
ATOM 1902 C C . ASP A 1 267 ? 28.677 -16.619 17.643 1.00 75.25 267 ASP A C 1
ATOM 1903 O O . ASP A 1 267 ? 28.855 -17.001 18.788 1.00 83.34 267 ASP A O 1
ATOM 1908 N N . GLY A 1 268 ? 27.672 -15.805 17.350 1.00 75.17 268 GLY A N 1
ATOM 1909 C CA . GLY A 1 268 ? 27.654 -14.862 16.263 1.00 78.96 268 GLY A CA 1
ATOM 1910 C C . GLY A 1 268 ? 27.807 -13.516 16.955 1.00 75.63 268 GLY A C 1
ATOM 1911 O O . GLY A 1 268 ? 26.884 -12.983 17.576 1.00 62.44 268 GLY A O 1
ATOM 1912 N N . ARG A 1 269 ? 29.015 -12.990 16.889 1.00 78.49 269 ARG A N 1
ATOM 1913 C CA . ARG A 1 269 ? 29.357 -11.749 17.547 1.00 76.86 269 ARG A CA 1
ATOM 1914 C C . ARG A 1 269 ? 28.824 -10.614 16.684 1.00 77.71 269 ARG A C 1
ATOM 1915 O O . ARG A 1 269 ? 28.946 -9.439 17.020 1.00 75.53 269 ARG A O 1
ATOM 1923 N N . LEU A 1 270 ? 28.239 -10.993 15.555 1.00 73.79 270 LEU A N 1
ATOM 1924 C CA . LEU A 1 270 ? 27.630 -10.062 14.628 1.00 67.54 270 LEU A CA 1
ATOM 1925 C C . LEU A 1 270 ? 26.150 -9.895 14.983 1.00 74.10 270 LEU A C 1
ATOM 1926 O O . LEU A 1 270 ? 25.362 -10.804 14.751 1.00 80.62 270 LEU A O 1
ATOM 1931 N N . ARG A 1 271 ? 25.765 -8.755 15.559 1.00 79.13 271 ARG A N 1
ATOM 1932 C CA . ARG A 1 271 ? 24.363 -8.542 15.961 1.00 77.54 271 ARG A CA 1
ATOM 1933 C C . ARG A 1 271 ? 23.656 -7.441 15.198 1.00 67.49 271 ARG A C 1
ATOM 1934 O O . ARG A 1 271 ? 24.059 -6.293 15.263 1.00 76.06 271 ARG A O 1
ATOM 1942 N N . PRO A 1 272 ? 22.574 -7.784 14.498 1.00 64.08 272 PRO A N 1
ATOM 1943 C CA . PRO A 1 272 ? 21.770 -6.801 13.757 1.00 65.52 272 PRO A CA 1
ATOM 1944 C C . PRO A 1 272 ? 21.600 -5.535 14.577 1.00 67.76 272 PRO A C 1
ATOM 1945 O O . PRO A 1 272 ? 21.108 -5.593 15.695 1.00 66.16 272 PRO A O 1
ATOM 1949 N N . GLY A 1 273 ? 22.027 -4.402 14.039 1.00 78.70 273 GLY A N 1
ATOM 1950 C CA . GLY A 1 273 ? 21.998 -3.157 14.789 1.00 76.29 273 GLY A CA 1
ATOM 1951 C C . GLY A 1 273 ? 23.366 -2.558 15.062 1.00 72.39 273 GLY A C 1
ATOM 1952 O O . GLY A 1 273 ? 23.520 -1.340 15.096 1.00 80.43 273 GLY A O 1
ATOM 1953 N N . MET A 1 274 ? 24.362 -3.414 15.267 1.00 56.79 274 MET A N 1
ATOM 1954 C CA . MET A 1 274 ? 25.709 -2.963 15.538 1.00 55.16 274 MET A CA 1
ATOM 1955 C C . MET A 1 274 ? 26.184 -2.071 14.410 1.00 62.93 274 MET A C 1
ATOM 1956 O O . MET A 1 274 ? 25.680 -2.161 13.295 1.00 60.34 274 MET A O 1
ATOM 1961 N N . PHE A 1 275 ? 27.181 -1.241 14.705 1.00 73.68 275 PHE A N 1
ATOM 1962 C CA . PHE A 1 275 ? 27.787 -0.342 13.724 1.00 74.10 275 PHE A CA 1
ATOM 1963 C C . PHE A 1 275 ? 29.098 -0.865 13.195 1.00 69.16 275 PHE A C 1
ATOM 1964 O O . PHE A 1 275 ? 29.772 -1.618 13.872 1.00 69.54 275 PHE A O 1
ATOM 1972 N N . ALA A 1 276 ? 29.456 -0.426 11.992 1.00 75.65 276 ALA A N 1
ATOM 1973 C CA . ALA A 1 276 ? 30.739 -0.745 11.373 1.00 81.82 276 ALA A CA 1
ATOM 1974 C C . ALA A 1 276 ? 31.139 0.355 10.394 1.00 82.87 276 ALA A C 1
ATOM 1975 O O . ALA A 1 276 ? 30.334 1.227 10.086 1.00 86.45 276 ALA A O 1
ATOM 1977 N N . GLN A 1 277 ? 32.379 0.322 9.908 1.00 75.49 277 GLN A N 1
ATOM 1978 C CA . GLN A 1 277 ? 32.702 1.061 8.685 1.00 62.37 277 GLN A CA 1
ATOM 1979 C C . GLN A 1 277 ? 33.344 0.219 7.582 1.00 75.06 277 GLN A C 1
ATOM 1980 O O . GLN A 1 277 ? 33.709 -0.931 7.805 1.00 97.65 277 GLN A O 1
ATOM 1986 N N . ALA A 1 278 ? 33.482 0.814 6.399 1.00 67.93 278 ALA A N 1
ATOM 1987 C CA . ALA A 1 278 ? 33.852 0.111 5.165 1.00 65.95 278 ALA A CA 1
ATOM 1988 C C . ALA A 1 278 ? 34.057 1.225 4.142 1.00 67.86 278 ALA A C 1
ATOM 1989 O O . ALA A 1 278 ? 33.092 1.934 3.900 1.00 72.94 278 ALA A O 1
ATOM 1991 N N . THR A 1 279 ? 35.208 1.483 3.507 1.00 79.45 279 THR A N 1
ATOM 1992 C CA . THR A 1 279 ? 36.466 0.743 3.265 1.00 87.94 279 THR A CA 1
ATOM 1993 C C . THR A 1 279 ? 36.456 -0.093 1.984 1.00 79.86 279 THR A C 1
ATOM 1994 O O . THR A 1 279 ? 36.094 -1.278 1.990 1.00 69.26 279 THR A O 1
ATOM 1998 N N . PHE A 1 280 ? 36.855 0.591 0.899 1.00 72.48 280 PHE A N 1
ATOM 1999 C CA . PHE A 1 280 ? 36.696 0.159 -0.503 1.00 67.05 280 PHE A CA 1
ATOM 2000 C C . PHE A 1 280 ? 37.769 0.797 -1.392 1.00 70.17 280 PHE A C 1
ATOM 2001 O O . PHE A 1 280 ? 38.332 1.826 -1.031 1.00 78.80 280 PHE A O 1
ATOM 2009 N N . LEU A 1 281 ? 38.022 0.220 -2.566 1.00 59.86 281 LEU A N 1
ATOM 2010 C CA . LEU A 1 281 ? 38.845 0.886 -3.581 1.00 66.39 281 LEU A CA 1
ATOM 2011 C C . LEU A 1 281 ? 38.225 0.879 -4.967 1.00 76.95 281 LEU A C 1
ATOM 2012 O O . LEU A 1 281 ? 38.112 -0.177 -5.578 1.00 75.92 281 LEU A O 1
ATOM 2017 N N . SER A 1 282 ? 37.865 2.050 -5.484 1.00 46.57 282 SER A N 1
ATOM 2018 C CA . SER A 1 282 ? 37.311 2.142 -6.839 1.00 67.21 282 SER A CA 1
ATOM 2019 C C . SER A 1 282 ? 38.268 1.651 -7.932 1.00 70.06 282 SER A C 1
ATOM 2020 O O . SER A 1 282 ? 39.476 1.907 -7.881 1.00 68.27 282 SER A O 1
ATOM 2023 N N . GLN A 1 283 ? 37.735 0.946 -8.928 1.00 64.99 283 GLN A N 1
ATOM 2024 C CA . GLN A 1 283 ? 38.524 0.651 -10.126 1.00 62.77 283 GLN A CA 1
ATOM 2025 C C . GLN A 1 283 ? 39.209 1.908 -10.638 1.00 66.21 283 GLN A C 1
ATOM 2026 O O . GLN A 1 283 ? 38.613 2.996 -10.658 1.00 62.90 283 GLN A O 1
ATOM 2032 N N . PRO A 1 284 ? 40.465 1.756 -11.079 1.00 82.71 284 PRO A N 1
ATOM 2033 C CA . PRO A 1 284 ? 41.045 2.899 -11.769 1.00 85.34 284 PRO A CA 1
ATOM 2034 C C . PRO A 1 284 ? 40.194 3.315 -12.966 1.00 86.89 284 PRO A C 1
ATOM 2035 O O . PRO A 1 284 ? 39.771 2.467 -13.767 1.00 83.10 284 PRO A O 1
ATOM 2039 N N . HIS A 1 285 ? 39.948 4.618 -13.071 1.00 79.06 285 HIS A N 1
ATOM 2040 C CA . HIS A 1 285 ? 39.289 5.188 -14.236 1.00 80.59 285 HIS A CA 1
ATOM 2041 C C . HIS A 1 285 ? 39.894 6.543 -14.427 1.00 77.75 285 HIS A C 1
ATOM 2042 O O . HIS A 1 285 ? 40.386 7.146 -13.474 1.00 75.88 285 HIS A O 1
ATOM 2049 N N . GLU A 1 286 ? 39.852 7.004 -15.669 1.00 134.82 286 GLU A N 1
ATOM 2050 C CA . GLU A 1 286 ? 40.375 8.296 -16.054 1.00 126.03 286 GLU A CA 1
ATOM 2051 C C . GLU A 1 286 ? 39.341 9.352 -15.675 1.00 124.19 286 GLU A C 1
ATOM 2052 O O . GLU A 1 286 ? 38.272 9.410 -16.279 1.00 128.84 286 GLU A O 1
ATOM 2058 N N . GLY A 1 287 ? 39.637 10.176 -14.672 1.00 110.05 287 GLY A N 1
ATOM 2059 C CA . GLY A 1 287 ? 38.674 11.159 -14.200 1.00 97.47 287 GLY A CA 1
ATOM 2060 C C . GLY A 1 287 ? 39.244 12.563 -14.216 1.00 99.63 287 GLY A C 1
ATOM 2061 O O . GLY A 1 287 ? 40.459 12.726 -14.263 1.00 103.91 287 GLY A O 1
ATOM 2062 N N . ILE A 1 288 ? 38.377 13.576 -14.183 1.00 99.57 288 ILE A N 1
ATOM 2063 C CA . ILE A 1 288 ? 38.828 14.978 -14.165 1.00 101.54 288 ILE A CA 1
ATOM 2064 C C . ILE A 1 288 ? 38.837 15.583 -12.743 1.00 100.38 288 ILE A C 1
ATOM 2065 O O . ILE A 1 288 ? 37.955 15.305 -11.922 1.00 103.36 288 ILE A O 1
ATOM 2070 N N . VAL A 1 289 ? 39.847 16.40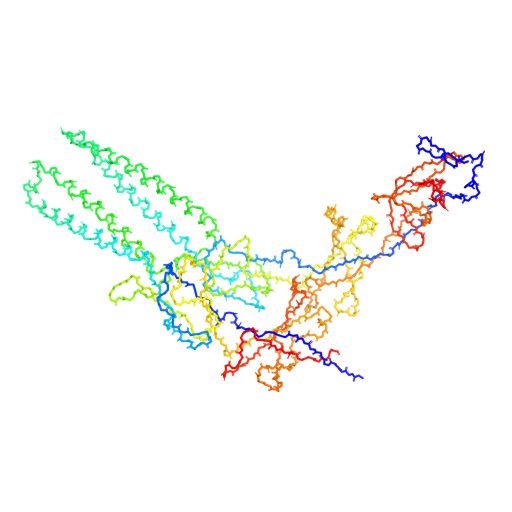1 -12.461 1.00 91.43 289 VAL A N 1
ATOM 2071 C CA . VAL A 1 289 ? 40.119 16.837 -11.096 1.00 86.69 289 VAL A CA 1
ATOM 2072 C C . VAL A 1 289 ? 40.596 18.264 -11.022 1.00 81.30 289 VAL A C 1
ATOM 2073 O O . VAL A 1 289 ? 41.516 18.656 -11.738 1.00 70.13 289 VAL A O 1
ATOM 2077 N N . VAL A 1 290 ? 40.004 19.014 -10.101 1.00 81.12 290 VAL A N 1
ATOM 2078 C CA . VAL A 1 290 ? 40.397 20.394 -9.849 1.00 74.88 290 VAL A CA 1
ATOM 2079 C C . VAL A 1 290 ? 40.789 20.576 -8.387 1.00 67.86 290 VAL A C 1
ATOM 2080 O O . VAL A 1 290 ? 40.465 19.747 -7.551 1.00 72.36 290 VAL A O 1
ATOM 2084 N N . PRO A 1 291 ? 41.526 21.644 -8.076 1.00 75.77 291 PRO A N 1
ATOM 2085 C CA . PRO A 1 291 ? 41.759 21.912 -6.654 1.00 81.27 291 PRO A CA 1
ATOM 2086 C C . PRO A 1 291 ? 40.515 22.473 -5.998 1.00 86.70 291 PRO A C 1
ATOM 2087 O O . PRO A 1 291 ? 39.639 23.017 -6.672 1.00 77.96 291 PRO A O 1
ATOM 2091 N N . MET A 1 292 ? 40.457 22.321 -4.682 1.00 96.86 292 MET A N 1
ATOM 2092 C CA . MET A 1 292 ? 39.386 22.847 -3.864 1.00 96.45 292 MET A CA 1
ATOM 2093 C C . MET A 1 292 ? 39.132 24.317 -4.158 1.00 103.01 292 MET A C 1
ATOM 2094 O O . MET A 1 292 ? 37.982 24.747 -4.263 1.00 106.58 292 MET A O 1
ATOM 2099 N N . SER A 1 293 ? 40.207 25.089 -4.282 1.00 102.30 293 SER A N 1
ATOM 2100 C CA . SER A 1 293 ? 40.093 26.518 -4.545 1.00 99.71 293 SER A CA 1
ATOM 2101 C C . SER A 1 293 ? 39.123 26.861 -5.679 1.00 90.98 293 SER A C 1
ATOM 2102 O O . SER A 1 293 ? 38.645 27.985 -5.747 1.00 83.61 293 SER A O 1
ATOM 2105 N N . ALA A 1 294 ? 38.820 25.894 -6.546 1.00 91.74 294 ALA A N 1
ATOM 2106 C CA . ALA A 1 294 ? 37.992 26.129 -7.742 1.00 86.78 294 ALA A CA 1
ATOM 2107 C C . ALA A 1 294 ? 36.485 25.883 -7.585 1.00 88.15 294 ALA A C 1
ATOM 2108 O O . ALA A 1 294 ? 35.686 26.363 -8.388 1.00 83.70 294 ALA A O 1
ATOM 2110 N N . ILE A 1 295 ? 36.107 25.125 -6.562 1.00 89.33 295 ILE A N 1
ATOM 2111 C CA . ILE A 1 295 ? 34.714 24.768 -6.345 1.00 88.61 295 ILE A CA 1
ATOM 2112 C C . ILE A 1 295 ? 34.023 25.701 -5.361 1.00 85.79 295 ILE A C 1
ATOM 2113 O O . ILE A 1 295 ? 34.589 26.106 -4.348 1.00 86.95 295 ILE A O 1
ATOM 2118 N N . VAL A 1 296 ? 32.787 26.050 -5.674 1.00 83.94 296 VAL A N 1
ATOM 2119 C CA . VAL A 1 296 ? 32.012 26.888 -4.788 1.00 88.99 296 VAL A CA 1
ATOM 2120 C C . VAL A 1 296 ? 30.609 26.340 -4.619 1.00 103.51 296 VAL A C 1
ATOM 2121 O O . VAL A 1 296 ? 30.044 25.762 -5.554 1.00 89.91 296 VAL A O 1
ATOM 2125 N N . GLN A 1 297 ? 30.068 26.538 -3.414 1.00 121.39 297 GLN A N 1
ATOM 2126 C CA . GLN A 1 297 ? 28.736 26.080 -3.030 1.00 124.93 297 GLN A CA 1
ATOM 2127 C C . GLN A 1 297 ? 27.876 27.267 -2.592 1.00 140.10 297 GLN A C 1
ATOM 2128 O O . GLN A 1 297 ? 28.325 28.129 -1.828 1.00 143.62 297 GLN A O 1
ATOM 2134 N N . SER A 1 298 ? 26.643 27.302 -3.097 1.00 148.61 298 SER A N 1
ATOM 2135 C CA . SER A 1 298 ? 25.671 28.354 -2.783 1.00 154.03 298 SER A CA 1
ATOM 2136 C C . SER A 1 298 ? 24.447 27.797 -2.045 1.00 162.27 298 SER A C 1
ATOM 2137 O O . SER A 1 298 ? 23.922 28.421 -1.114 1.00 167.33 298 SER A O 1
ATOM 2140 N N . GLY A 1 299 ? 24.008 26.620 -2.475 1.00 163.16 299 GLY A N 1
ATOM 2141 C CA . GLY A 1 299 ? 22.911 25.918 -1.846 1.00 169.10 299 GLY A CA 1
ATOM 2142 C C . GLY A 1 299 ? 23.281 24.449 -1.900 1.00 170.47 299 GLY A C 1
ATOM 2143 O O . GLY A 1 299 ? 24.425 24.081 -1.569 1.00 165.27 299 GLY A O 1
ATOM 2144 N N . PHE A 1 300 ? 22.278 23.641 -2.268 1.00 182.37 300 PHE A N 1
ATOM 2145 C CA . PHE A 1 300 ? 22.445 22.325 -2.887 1.00 186.51 300 PHE A CA 1
ATOM 2146 C C . PHE A 1 300 ? 23.082 22.385 -4.290 1.00 191.18 300 PHE A C 1
ATOM 2147 O O . PHE A 1 300 ? 22.592 21.765 -5.255 1.00 191.39 300 PHE A O 1
ATOM 2155 N N . TYR A 1 301 ? 24.212 23.103 -4.329 1.00 194.79 301 TYR A N 1
ATOM 2156 C CA . TYR A 1 301 ? 25.107 23.277 -5.476 1.00 195.35 301 TYR A CA 1
ATOM 2157 C C . TYR A 1 301 ? 26.045 24.437 -5.053 1.00 157.91 301 TYR A C 1
ATOM 2158 O O . TYR A 1 301 ? 25.530 25.346 -4.395 1.00 161.06 301 TYR A O 1
ATOM 2167 N N . THR A 1 302 ? 27.349 24.519 -5.399 1.00 144.32 302 THR A N 1
ATOM 2168 C CA . THR A 1 302 ? 28.215 23.619 -6.205 1.00 118.39 302 THR A CA 1
ATOM 2169 C C . THR A 1 302 ? 28.394 23.905 -7.720 1.00 82.23 302 THR A C 1
ATOM 2170 O O . THR A 1 302 ? 27.604 23.487 -8.555 1.00 73.58 302 THR A O 1
ATOM 2174 N N . ARG A 1 303 ? 29.464 24.628 -8.041 1.00 90.79 303 ARG A N 1
ATOM 2175 C CA . ARG A 1 303 ? 29.822 24.944 -9.419 1.00 81.29 303 ARG A CA 1
ATOM 2176 C C . ARG A 1 303 ? 31.186 25.609 -9.509 1.00 78.90 303 ARG A C 1
ATOM 2177 O O . ARG A 1 303 ? 31.659 26.202 -8.551 1.00 74.94 303 ARG A O 1
ATOM 2185 N N . ALA A 1 304 ? 31.816 25.491 -10.671 1.00 80.47 304 ALA A N 1
ATOM 2186 C CA . ALA A 1 304 ? 33.103 26.118 -10.934 1.00 70.64 304 ALA A CA 1
ATOM 2187 C C . ALA A 1 304 ? 32.884 27.227 -11.931 1.00 67.08 304 ALA A C 1
ATOM 2188 O O . ALA A 1 304 ? 31.799 27.345 -12.481 1.00 61.64 304 ALA A O 1
ATOM 2190 N N . PHE A 1 305 ? 33.906 28.041 -12.166 1.00 73.76 305 PHE A N 1
ATOM 2191 C CA . PHE A 1 305 ? 33.803 29.066 -13.201 1.00 74.92 305 PHE A CA 1
ATOM 2192 C C . PHE A 1 305 ? 34.786 28.821 -14.346 1.00 81.03 305 PHE A C 1
ATOM 2193 O O . PHE A 1 305 ? 35.944 28.455 -14.127 1.00 94.10 305 PHE A O 1
ATOM 2201 N N . VAL A 1 306 ? 34.305 29.011 -15.569 1.00 62.85 306 VAL A N 1
ATOM 2202 C CA . VAL A 1 306 ? 35.081 28.672 -16.743 1.00 66.59 306 VAL A CA 1
ATOM 2203 C C . VAL A 1 306 ? 35.235 29.911 -17.577 1.00 65.78 306 VAL A C 1
ATOM 2204 O O . VAL A 1 306 ? 34.255 30.598 -17.817 1.00 84.53 306 VAL A O 1
ATOM 2208 N N . GLU A 1 307 ? 36.457 30.202 -18.012 1.00 56.94 307 GLU A N 1
ATOM 2209 C CA . GLU A 1 307 ? 36.726 31.361 -18.877 1.00 69.69 307 GLU A CA 1
ATOM 2210 C C . GLU A 1 307 ? 36.466 31.110 -20.380 1.00 77.92 307 GLU A C 1
ATOM 2211 O O . GLU A 1 307 ? 36.867 30.092 -20.932 1.00 78.51 307 GLU A O 1
ATOM 2217 N N . VAL A 1 308 ? 35.825 32.072 -21.040 1.00 86.33 308 VAL A N 1
ATOM 2218 C CA . VAL A 1 308 ? 35.171 31.832 -22.333 1.00 80.85 308 VAL A CA 1
ATOM 2219 C C . VAL A 1 308 ? 36.001 31.777 -23.639 1.00 86.97 308 VAL A C 1
ATOM 2220 O O . VAL A 1 308 ? 35.883 30.744 -24.294 1.00 94.15 308 VAL A O 1
ATOM 2224 N N . ALA A 1 309 ? 36.774 32.786 -24.111 1.00 85.59 309 ALA A N 1
ATOM 2225 C CA . ALA A 1 309 ? 36.763 34.257 -23.874 1.00 73.79 309 ALA A CA 1
ATOM 2226 C C . ALA A 1 309 ? 37.569 34.867 -22.712 1.00 67.77 309 ALA A C 1
ATOM 2227 O O . ALA A 1 309 ? 37.245 34.672 -21.556 1.00 64.56 309 ALA A O 1
ATOM 2229 N N . PRO A 1 310 ? 38.610 35.653 -23.037 1.00 65.73 310 PRO A N 1
ATOM 2230 C CA . PRO A 1 310 ? 39.534 36.178 -22.028 1.00 63.54 310 PRO A CA 1
ATOM 2231 C C . PRO A 1 310 ? 38.929 37.220 -21.089 1.00 70.51 310 PRO A C 1
ATOM 2232 O O . PRO A 1 310 ? 38.633 38.353 -21.488 1.00 64.95 310 PRO A O 1
ATOM 2236 N N . TRP A 1 311 ? 38.780 36.818 -19.831 1.00 76.50 311 TRP A N 1
ATOM 2237 C CA . TRP A 1 311 ? 38.234 37.669 -18.785 1.00 73.26 311 TRP A CA 1
ATOM 2238 C C . TRP A 1 311 ? 36.714 37.716 -18.846 1.00 77.87 311 TRP A C 1
ATOM 2239 O O . TRP A 1 311 ? 36.092 38.658 -18.370 1.00 82.43 311 TRP A O 1
ATOM 2250 N N . GLN A 1 312 ? 36.136 36.690 -19.458 1.00 79.47 312 GLN A N 1
ATOM 2251 C CA . GLN A 1 312 ? 34.697 36.499 -19.507 1.00 79.00 312 GLN A CA 1
ATOM 2252 C C . GLN A 1 312 ? 34.367 35.079 -19.015 1.00 79.05 312 GLN A C 1
ATOM 2253 O O . GLN A 1 312 ? 34.741 34.087 -19.630 1.00 74.44 312 GLN A O 1
ATOM 2259 N N . PHE A 1 313 ? 33.668 34.984 -17.894 1.00 81.80 313 PHE A N 1
ATOM 2260 C CA . PHE A 1 313 ? 33.451 33.691 -17.258 1.00 82.42 313 PHE A CA 1
ATOM 2261 C C . PHE A 1 313 ? 31.983 33.276 -17.264 1.00 91.89 313 PHE A C 1
ATOM 2262 O O . PHE A 1 313 ? 31.086 34.123 -17.241 1.00 100.05 313 PHE A O 1
ATOM 2270 N N . GLU A 1 314 ? 31.755 31.966 -17.314 1.00 84.83 314 GLU A N 1
ATOM 2271 C CA . GLU A 1 314 ? 30.419 31.398 -17.212 1.00 77.36 314 GLU A CA 1
ATOM 2272 C C . GLU A 1 314 ? 30.360 30.462 -16.025 1.00 63.58 314 GLU A C 1
ATOM 2273 O O . GLU A 1 314 ? 31.274 29.685 -15.811 1.00 72.04 314 GLU A O 1
ATOM 2279 N N . PRO A 1 315 ? 29.272 30.526 -15.251 1.00 65.61 315 PRO A N 1
ATOM 2280 C CA . PRO A 1 315 ? 29.089 29.598 -14.127 1.00 65.09 315 PRO A CA 1
ATOM 2281 C C . PRO A 1 315 ? 29.090 28.201 -14.691 1.00 58.24 315 PRO A C 1
ATOM 2282 O O . PRO A 1 315 ? 28.822 28.088 -15.876 1.00 67.23 315 PRO A O 1
ATOM 2286 N N . ARG A 1 316 ? 29.390 27.170 -13.910 1.00 56.35 316 ARG A N 1
ATOM 2287 C CA . ARG A 1 316 ? 29.107 25.806 -14.369 1.00 61.17 316 ARG A CA 1
ATOM 2288 C C . ARG A 1 316 ? 28.744 24.846 -13.256 1.00 72.84 316 ARG A C 1
ATOM 2289 O O . ARG A 1 316 ? 29.588 24.488 -12.444 1.00 79.21 316 ARG A O 1
ATOM 2297 N N . VAL A 1 317 ? 27.467 24.457 -13.243 1.00 70.29 317 VAL A N 1
ATOM 2298 C CA . VAL A 1 317 ? 26.922 23.436 -12.351 1.00 68.58 317 VAL A CA 1
ATOM 2299 C C . VAL A 1 317 ? 27.629 22.076 -12.474 1.00 70.09 317 VAL A C 1
ATOM 2300 O O . VAL A 1 317 ? 27.462 21.371 -13.463 1.00 74.48 317 VAL A O 1
ATOM 2304 N N . ILE A 1 318 ? 28.420 21.734 -11.456 1.00 70.99 318 ILE A N 1
ATOM 2305 C CA . ILE A 1 318 ? 29.193 20.497 -11.407 1.00 66.31 318 ILE A CA 1
ATOM 2306 C C . ILE A 1 318 ? 28.799 19.646 -10.209 1.00 79.33 318 ILE A C 1
ATOM 2307 O O . ILE A 1 318 ? 28.245 20.150 -9.243 1.00 89.40 318 ILE A O 1
ATOM 2312 N N . LYS A 1 319 ? 29.118 18.356 -10.283 1.00 79.15 319 LYS A N 1
ATOM 2313 C CA . LYS A 1 319 ? 29.139 17.457 -9.138 1.00 83.89 319 LYS A CA 1
ATOM 2314 C C . LYS A 1 319 ? 30.013 16.325 -9.630 1.00 87.09 319 LYS A C 1
ATOM 2315 O O . LYS A 1 319 ? 29.878 15.993 -10.798 1.00 104.65 319 LYS A O 1
ATOM 2321 N N . LEU A 1 320 ? 30.937 15.738 -8.857 1.00 76.50 320 LEU A N 1
ATOM 2322 C CA . LEU A 1 320 ? 31.484 16.152 -7.568 1.00 71.68 320 LEU A CA 1
ATOM 2323 C C . LEU A 1 320 ? 31.961 14.927 -6.786 1.00 83.55 320 LEU A C 1
ATOM 2324 O O . LEU A 1 320 ? 31.231 13.940 -6.675 1.00 85.68 320 LEU A O 1
ATOM 2329 N N . GLY A 1 321 ? 33.183 14.993 -6.249 1.00 92.10 321 GLY A N 1
ATOM 2330 C CA . GLY A 1 321 ? 33.737 13.949 -5.382 1.00 86.80 321 GLY A CA 1
ATOM 2331 C C . GLY A 1 321 ? 33.928 12.668 -6.146 1.00 79.43 321 GLY A C 1
ATOM 2332 O O . GLY A 1 321 ? 33.159 12.431 -7.066 1.00 77.81 321 GLY A O 1
ATOM 2333 N N . ALA A 1 322 ? 34.905 11.828 -5.789 1.00 87.48 322 ALA A N 1
ATOM 2334 C CA . ALA A 1 322 ? 35.697 11.904 -4.557 1.00 85.78 322 ALA A CA 1
ATOM 2335 C C . ALA A 1 322 ? 36.693 13.046 -4.459 1.00 88.77 322 ALA A C 1
ATOM 2336 O O . ALA A 1 322 ? 37.141 13.595 -5.459 1.00 99.71 322 ALA A O 1
ATOM 2338 N N . GLN A 1 323 ? 37.056 13.369 -3.226 1.00 83.75 323 GLN A N 1
ATOM 2339 C CA . GLN A 1 323 ? 38.089 14.347 -2.957 1.00 94.84 323 GLN A CA 1
ATOM 2340 C C . GLN A 1 323 ? 39.224 13.667 -2.202 1.00 112.82 323 GLN A C 1
ATOM 2341 O O . GLN A 1 323 ? 39.367 12.452 -2.280 1.00 121.82 323 GLN A O 1
ATOM 2347 N N . ILE A 1 324 ? 39.993 14.459 -1.457 1.00 116.39 324 ILE A N 1
ATOM 2348 C CA . ILE A 1 324 ? 41.281 14.082 -0.832 1.00 116.60 324 ILE A CA 1
ATOM 2349 C C . ILE A 1 324 ? 42.467 14.068 -1.790 1.00 113.08 324 ILE A C 1
ATOM 2350 O O . ILE A 1 324 ? 42.507 13.321 -2.773 1.00 112.57 324 ILE A O 1
ATOM 2355 N N . GLY A 1 325 ? 43.426 14.928 -1.479 1.00 108.39 325 GLY A N 1
ATOM 2356 C CA . GLY A 1 325 ? 43.300 15.792 -0.317 1.00 105.01 325 GLY A CA 1
ATOM 2357 C C . GLY A 1 325 ? 42.664 17.131 -0.644 1.00 102.63 325 GLY A C 1
ATOM 2358 O O . GLY A 1 325 ? 41.525 17.395 -0.264 1.00 99.15 325 GLY A O 1
ATOM 2359 N N . ASP A 1 326 ? 43.412 17.984 -1.342 1.00 106.52 326 ASP A N 1
ATOM 2360 C CA . ASP A 1 326 ? 42.873 19.242 -1.857 1.00 103.07 326 ASP A CA 1
ATOM 2361 C C . ASP A 1 326 ? 42.437 19.070 -3.312 1.00 98.48 326 ASP A C 1
ATOM 2362 O O . ASP A 1 326 ? 41.925 19.999 -3.938 1.00 89.97 326 ASP A O 1
ATOM 2364 N N . ARG A 1 327 ? 42.650 17.868 -3.840 1.00 98.14 327 ARG A N 1
ATOM 2365 C CA . ARG A 1 327 ? 42.177 17.516 -5.170 1.00 101.41 327 ARG A CA 1
ATOM 2366 C C . ARG A 1 327 ? 40.752 16.960 -5.127 1.00 94.95 327 ARG A C 1
ATOM 2367 O O . ARG A 1 327 ? 40.369 16.214 -4.217 1.00 86.84 327 ARG A O 1
ATOM 2375 N N . MET A 1 328 ? 39.972 17.347 -6.126 1.00 88.26 328 MET A N 1
ATOM 2376 C CA . MET A 1 328 ? 38.560 17.057 -6.150 1.00 73.20 328 MET A CA 1
ATOM 2377 C C . MET A 1 328 ? 38.179 16.508 -7.504 1.00 74.31 328 MET A C 1
ATOM 2378 O O . MET A 1 328 ? 38.376 17.170 -8.524 1.00 72.33 328 MET A O 1
ATOM 2383 N N . GLU A 1 329 ? 37.641 15.295 -7.517 1.00 72.68 329 GLU A N 1
ATOM 2384 C CA . GLU A 1 329 ? 37.091 14.743 -8.739 1.00 66.71 329 GLU A CA 1
ATOM 2385 C C . GLU A 1 329 ? 35.765 15.406 -9.100 1.00 75.36 329 GLU A C 1
ATOM 2386 O O . GLU A 1 329 ? 34.775 15.288 -8.362 1.00 71.38 329 GLU A O 1
ATOM 2392 N N . VAL A 1 330 ? 35.749 16.084 -10.244 1.00 74.68 330 VAL A N 1
ATOM 2393 C CA . VAL A 1 330 ? 34.520 16.612 -10.823 1.00 67.52 330 VAL A CA 1
ATOM 2394 C C . VAL A 1 330 ? 33.952 15.603 -11.805 1.00 72.40 330 VAL A C 1
ATOM 2395 O O . VAL A 1 330 ? 34.483 15.468 -12.899 1.00 77.71 330 VAL A O 1
ATOM 2399 N N . LYS A 1 331 ? 32.877 14.905 -11.437 1.00 71.61 331 LYS A N 1
ATOM 2400 C CA . LYS A 1 331 ? 32.302 13.871 -12.321 1.00 75.83 331 LYS A CA 1
ATOM 2401 C C . LYS A 1 331 ? 31.335 14.355 -13.428 1.00 84.45 331 LYS A C 1
ATOM 2402 O O . LYS A 1 331 ? 30.706 13.543 -14.107 1.00 90.40 331 LYS A O 1
ATOM 2408 N N . SER A 1 332 ? 31.252 15.675 -13.600 1.00 90.08 332 SER A N 1
ATOM 2409 C CA . SER A 1 332 ? 30.413 16.349 -14.601 1.00 91.25 332 SER A CA 1
ATOM 2410 C C . SER A 1 332 ? 30.039 17.725 -14.055 1.00 100.26 332 SER A C 1
ATOM 2411 O O . SER A 1 332 ? 29.440 17.805 -12.984 1.00 118.53 332 SER A O 1
ATOM 2414 N N . GLY A 1 333 ? 30.399 18.813 -14.736 1.00 95.58 333 GLY A N 1
ATOM 2415 C CA . GLY A 1 333 ? 31.204 18.818 -15.946 1.00 105.81 333 GLY A CA 1
ATOM 2416 C C . GLY A 1 333 ? 30.958 20.153 -16.633 1.00 113.33 333 GLY A C 1
ATOM 2417 O O . GLY A 1 333 ? 29.799 20.479 -16.885 1.00 129.27 333 GLY A O 1
ATOM 2418 N N . LEU A 1 334 ? 31.988 20.943 -16.942 1.00 97.32 334 LEU A N 1
ATOM 2419 C CA . LEU A 1 334 ? 33.406 20.610 -16.792 1.00 90.45 334 LEU A CA 1
ATOM 2420 C C . LEU A 1 334 ? 33.889 19.379 -17.543 1.00 90.01 334 LEU A C 1
ATOM 2421 O O . LEU A 1 334 ? 33.681 18.243 -17.110 1.00 80.02 334 LEU A O 1
ATOM 2426 N N . SER A 1 335 ? 34.552 19.657 -18.667 1.00 90.24 335 SER A N 1
ATOM 2427 C CA . SER A 1 335 ? 35.157 18.663 -19.541 1.00 81.11 335 SER A CA 1
ATOM 2428 C C . SER A 1 335 ? 36.568 19.112 -19.919 1.00 83.15 335 SER A C 1
ATOM 2429 O O . SER A 1 335 ? 36.934 20.265 -19.714 1.00 77.83 335 SER A O 1
ATOM 2432 N N . ALA A 1 336 ? 37.357 18.198 -20.480 1.00 101.11 336 ALA A N 1
ATOM 2433 C CA . ALA A 1 336 ? 38.793 18.428 -20.707 1.00 100.14 336 ALA A CA 1
ATOM 2434 C C . ALA A 1 336 ? 39.118 19.751 -21.398 1.00 92.35 336 ALA A C 1
ATOM 2435 O O . ALA A 1 336 ? 38.492 20.106 -22.397 1.00 103.43 336 ALA A O 1
ATOM 2437 N N . GLY A 1 337 ? 40.099 20.475 -20.865 1.00 76.01 337 GLY A N 1
ATOM 2438 C CA . GLY A 1 337 ? 40.549 21.713 -21.483 1.00 78.54 337 GLY A CA 1
ATOM 2439 C C . GLY A 1 337 ? 40.007 23.014 -20.907 1.00 85.83 337 GLY A C 1
ATOM 2440 O O . GLY A 1 337 ? 40.729 24.020 -20.860 1.00 84.15 337 GLY A O 1
ATOM 2441 N N . ASP A 1 338 ? 38.743 23.006 -20.478 1.00 85.82 338 ASP A N 1
ATOM 2442 C CA . ASP A 1 338 ? 38.112 24.217 -19.952 1.00 82.95 338 ASP A CA 1
ATOM 2443 C C . ASP A 1 338 ? 39.046 24.994 -19.050 1.00 75.17 338 ASP A C 1
ATOM 2444 O O . ASP A 1 338 ? 39.724 24.432 -18.201 1.00 75.01 338 ASP A O 1
ATOM 2449 N N . ARG A 1 339 ? 39.089 26.299 -19.250 1.00 73.80 339 ARG A N 1
ATOM 2450 C CA . ARG A 1 339 ? 39.885 27.140 -18.380 1.00 76.46 339 ARG A CA 1
ATOM 2451 C C . ARG A 1 339 ? 39.106 27.424 -17.094 1.00 80.91 339 ARG A C 1
ATOM 2452 O O . ARG A 1 339 ? 38.268 28.327 -17.032 1.00 86.38 339 ARG A O 1
ATOM 2460 N N . VAL A 1 340 ? 39.379 26.631 -16.070 1.00 73.59 340 VAL A N 1
ATOM 2461 C CA . VAL A 1 340 ? 38.684 26.768 -14.807 1.00 67.90 340 VAL A CA 1
ATOM 2462 C C . VAL A 1 340 ? 39.417 27.752 -13.917 1.00 75.30 340 VAL A C 1
ATOM 2463 O O . VAL A 1 340 ? 40.643 27.839 -13.962 1.00 83.90 340 VAL A O 1
ATOM 2467 N N . VAL A 1 341 ? 38.665 28.484 -13.099 1.00 70.60 341 VAL A N 1
ATOM 2468 C CA . VAL A 1 341 ? 39.242 29.507 -12.226 1.00 70.62 341 VAL A CA 1
ATOM 2469 C C . VAL A 1 341 ? 39.740 28.946 -10.883 1.00 87.55 341 VAL A C 1
ATOM 2470 O O . VAL A 1 341 ? 39.283 27.892 -10.443 1.00 84.43 341 VAL A O 1
ATOM 2474 N N . VAL A 1 342 ? 40.668 29.658 -10.233 1.00 103.87 342 VAL A N 1
ATOM 2475 C CA . VAL A 1 342 ? 41.214 29.238 -8.927 1.00 113.14 342 VAL A CA 1
ATOM 2476 C C . VAL A 1 342 ? 41.413 30.346 -7.832 1.00 144.92 342 VAL A C 1
ATOM 2477 O O . VAL A 1 342 ? 42.524 30.588 -7.355 1.00 139.99 342 VAL A O 1
ATOM 2481 N N . LYS A 1 343 ? 40.336 31.030 -7.459 1.00 150.22 343 LYS A N 1
ATOM 2482 C CA . LYS A 1 343 ? 39.083 30.941 -8.198 1.00 154.28 343 LYS A CA 1
ATOM 2483 C C . LYS A 1 343 ? 38.530 32.335 -8.490 1.00 156.08 343 LYS A C 1
ATOM 2484 O O . LYS A 1 343 ? 38.851 32.904 -9.516 1.00 162.97 343 LYS A O 1
ATOM 2486 N N . GLU A 1 344 ? 37.748 32.924 -7.598 1.00 146.77 344 GLU A N 1
ATOM 2487 C CA . GLU A 1 344 ? 37.442 32.385 -6.301 1.00 142.08 344 GLU A CA 1
ATOM 2488 C C . GLU A 1 344 ? 36.058 32.920 -5.968 1.00 139.57 344 GLU A C 1
ATOM 2489 O O . GLU A 1 344 ? 35.062 32.231 -6.183 1.00 130.58 344 GLU A O 1
ATOM 2495 N N . GLY A 1 345 ? 36.001 34.167 -5.507 1.00 139.54 345 GLY A N 1
ATOM 2496 C CA . GLY A 1 345 ? 34.755 34.864 -5.255 1.00 124.11 345 GLY A CA 1
ATOM 2497 C C . GLY A 1 345 ? 34.433 35.832 -6.382 1.00 116.00 345 GLY A C 1
ATOM 2498 O O . GLY A 1 345 ? 34.351 37.051 -6.171 1.00 100.01 345 GLY A O 1
ATOM 2499 N N . VAL A 1 346 ? 34.298 35.278 -7.587 1.00 119.82 346 VAL A N 1
ATOM 2500 C CA . VAL A 1 346 ? 33.601 35.933 -8.691 1.00 127.90 346 VAL A CA 1
ATOM 2501 C C . VAL A 1 346 ? 32.121 35.503 -8.591 1.00 132.09 346 VAL A C 1
ATOM 2502 O O . VAL A 1 346 ? 31.452 35.254 -9.590 1.00 130.53 346 VAL A O 1
ATOM 2506 N N . LEU A 1 347 ? 31.633 35.406 -7.353 1.00 138.60 347 LEU A N 1
ATOM 2507 C CA . LEU A 1 347 ? 30.238 35.058 -7.057 1.00 138.42 347 LEU A CA 1
ATOM 2508 C C . LEU A 1 347 ? 29.686 35.852 -5.861 1.00 138.32 347 LEU A C 1
ATOM 2509 O O . LEU A 1 347 ? 28.881 35.321 -5.101 1.00 141.89 347 LEU A O 1
ATOM 2514 N N . LEU A 1 348 ? 30.108 37.108 -5.679 1.00 134.66 348 LEU A N 1
ATOM 2515 C CA . LEU A 1 348 ? 29.537 37.959 -4.608 1.00 131.69 348 LEU A CA 1
ATOM 2516 C C . LEU A 1 348 ? 29.687 39.472 -4.828 1.00 145.07 348 LEU A C 1
ATOM 2517 O O . LEU A 1 348 ? 28.758 40.243 -4.548 1.00 148.24 348 LEU A O 1
ATOM 2522 N N . ASN A 1 349 ? 30.852 39.887 -5.320 1.00 145.62 349 ASN A N 1
ATOM 2523 C CA . ASN A 1 349 ? 31.186 41.307 -5.390 1.00 149.56 349 ASN A CA 1
ATOM 2524 C C . ASN A 1 349 ? 31.318 41.923 -3.990 1.00 154.63 349 ASN A C 1
ATOM 2525 O O . ASN A 1 349 ? 30.331 42.361 -3.375 1.00 150.55 349 ASN A O 1
ATOM 2530 N N . ASP A 1 350 ? 32.554 41.944 -3.497 1.00 156.19 350 ASP A N 1
ATOM 2531 C CA . ASP A 1 350 ? 32.835 42.343 -2.123 1.00 154.11 350 ASP A CA 1
ATOM 2532 C C . ASP A 1 350 ? 33.921 43.418 -2.034 1.00 162.57 350 ASP A C 1
ATOM 2533 O O . ASP A 1 350 ? 34.977 43.308 -2.659 1.00 159.93 350 ASP A O 1
ATOM 2538 N N . THR B 1 39 ? 50.242 -9.257 31.868 1.00 116.42 39 THR B N 1
ATOM 2539 C CA . THR B 1 39 ? 48.962 -9.830 31.453 1.00 125.35 39 THR B CA 1
ATOM 2540 C C . THR B 1 39 ? 47.953 -9.855 32.609 1.00 126.72 39 THR B C 1
ATOM 2541 O O . THR B 1 39 ? 48.260 -10.311 33.712 1.00 124.72 39 THR B O 1
ATOM 2545 N N . VAL B 1 40 ? 46.748 -9.360 32.341 1.00 128.89 40 VAL B N 1
ATOM 2546 C CA . VAL B 1 40 ? 45.779 -9.099 33.396 1.00 136.79 40 VAL B CA 1
ATOM 2547 C C . VAL B 1 40 ? 44.346 -8.989 32.834 1.00 140.96 40 VAL B C 1
ATOM 2548 O O . VAL B 1 40 ? 44.154 -8.848 31.620 1.00 146.16 40 VAL B O 1
ATOM 2552 N N . ALA B 1 41 ? 43.351 -9.083 33.720 1.00 128.75 41 ALA B N 1
ATOM 2553 C CA . ALA B 1 41 ? 41.954 -8.830 33.365 1.00 111.37 41 ALA B CA 1
ATOM 2554 C C . ALA B 1 41 ? 41.473 -7.490 33.941 1.00 108.62 41 ALA B C 1
ATOM 2555 O O . ALA B 1 41 ? 42.264 -6.712 34.486 1.00 107.12 41 ALA B O 1
ATOM 2557 N N . ALA B 1 42 ? 40.177 -7.221 33.821 1.00 103.16 42 ALA B N 1
ATOM 2558 C CA . ALA B 1 42 ? 39.625 -5.954 34.286 1.00 102.30 42 ALA B CA 1
ATOM 2559 C C . ALA B 1 42 ? 38.119 -6.018 34.525 1.00 99.29 42 ALA B C 1
ATOM 2560 O O . ALA B 1 42 ? 37.334 -6.116 33.579 1.00 102.74 42 ALA B O 1
ATOM 2562 N N . PRO B 1 43 ? 37.714 -5.950 35.797 1.00 93.64 43 PRO B N 1
ATOM 2563 C CA . PRO B 1 43 ? 36.306 -5.979 36.200 1.00 90.31 43 PRO B CA 1
ATOM 2564 C C . PRO B 1 43 ? 35.530 -4.777 35.672 1.00 89.19 43 PRO B C 1
ATOM 2565 O O . PRO B 1 43 ? 35.957 -3.631 35.849 1.00 90.13 43 PRO B O 1
ATOM 2569 N N . PHE B 1 44 ? 34.399 -5.039 35.027 1.00 137.80 44 PHE B N 1
ATOM 2570 C CA . PHE B 1 44 ? 33.489 -3.967 34.667 1.00 119.85 44 PHE B CA 1
ATOM 2571 C C . PHE B 1 44 ? 32.083 -4.270 35.180 1.00 107.72 44 PHE B C 1
ATOM 2572 O O . PHE B 1 44 ? 31.787 -5.399 35.578 1.00 92.33 44 PHE B O 1
ATOM 2580 N N . ASN B 1 45 ? 31.236 -3.241 35.183 1.00 110.30 45 ASN B N 1
ATOM 2581 C CA . ASN B 1 45 ? 29.885 -3.319 35.733 1.00 103.29 45 ASN B CA 1
ATOM 2582 C C . ASN B 1 45 ? 28.805 -2.991 34.723 1.00 107.19 45 ASN B C 1
ATOM 2583 O O . ASN B 1 45 ? 28.983 -2.115 33.878 1.00 117.01 45 ASN B O 1
ATOM 2588 N N . LEU B 1 46 ? 27.669 -3.673 34.837 1.00 97.33 46 LEU B N 1
ATOM 2589 C CA . LEU B 1 46 ? 26.505 -3.346 34.023 1.00 78.85 46 LEU B CA 1
ATOM 2590 C C . LEU B 1 46 ? 25.272 -3.228 34.899 1.00 67.48 46 LEU B C 1
ATOM 2591 O O . LEU B 1 46 ? 25.145 -3.900 35.904 1.00 73.76 46 LEU B O 1
ATOM 2596 N N . PRO B 1 47 ? 24.343 -2.365 34.525 1.00 65.24 47 PRO B N 1
ATOM 2597 C CA . PRO B 1 47 ? 23.217 -2.322 35.443 1.00 75.53 47 PRO B CA 1
ATOM 2598 C C . PRO B 1 47 ? 22.263 -3.438 35.073 1.00 84.34 47 PRO B C 1
ATOM 2599 O O . PRO B 1 47 ? 22.016 -3.643 33.895 1.00 82.71 47 PRO B O 1
ATOM 2603 N N . ALA B 1 48 ? 21.756 -4.164 36.060 1.00 93.21 48 ALA B N 1
ATOM 2604 C CA . ALA B 1 48 ? 20.810 -5.237 35.798 1.00 85.46 48 ALA B CA 1
ATOM 2605 C C . ALA B 1 48 ? 19.410 -4.903 36.298 1.00 95.62 48 ALA B C 1
ATOM 2606 O O . ALA B 1 48 ? 19.201 -3.922 37.012 1.00 99.34 48 ALA B O 1
ATOM 2608 N N . MET B 1 49 ? 18.448 -5.715 35.880 1.00 102.55 49 MET B N 1
ATOM 2609 C CA . MET B 1 49 ? 17.095 -5.646 36.404 1.00 96.86 49 MET B CA 1
ATOM 2610 C C . MET B 1 49 ? 16.572 -7.048 36.507 1.00 96.83 49 MET B C 1
ATOM 2611 O O . MET B 1 49 ? 16.607 -7.804 35.541 1.00 106.11 49 MET B O 1
ATOM 2616 N N . ILE B 1 50 ? 16.088 -7.404 37.684 1.00 82.92 50 ILE B N 1
ATOM 2617 C CA . ILE B 1 50 ? 15.541 -8.735 37.885 1.00 72.71 50 ILE B CA 1
ATOM 2618 C C . ILE B 1 50 ? 14.120 -8.743 37.306 1.00 76.50 50 ILE B C 1
ATOM 2619 O O . ILE B 1 50 ? 13.401 -7.741 37.368 1.00 86.51 50 ILE B O 1
ATOM 2624 N N . GLU B 1 51 ? 13.724 -9.847 36.693 1.00 69.75 51 GLU B N 1
ATOM 2625 C CA . GLU B 1 51 ? 12.329 -9.983 36.316 1.00 80.08 51 GLU B CA 1
ATOM 2626 C C . GLU B 1 51 ? 11.864 -11.407 36.352 1.00 77.73 51 GLU B C 1
ATOM 2627 O O . GLU B 1 51 ? 12.662 -12.328 36.424 1.00 84.50 51 GLU B O 1
ATOM 2633 N N . ALA B 1 52 ? 10.552 -11.572 36.279 1.00 72.81 52 ALA B N 1
ATOM 2634 C CA . ALA B 1 52 ? 9.937 -12.879 36.458 1.00 72.10 52 ALA B CA 1
ATOM 2635 C C . ALA B 1 52 ? 10.159 -13.712 35.233 1.00 74.90 52 ALA B C 1
ATOM 2636 O O . ALA B 1 52 ? 10.224 -13.176 34.126 1.00 71.89 52 ALA B O 1
ATOM 2638 N N . ASP B 1 53 ? 10.294 -15.019 35.429 1.00 77.67 53 ASP B N 1
ATOM 2639 C CA . ASP B 1 53 ? 10.470 -15.901 34.293 1.00 82.72 53 ASP B CA 1
ATOM 2640 C C . ASP B 1 53 ? 9.132 -15.946 33.577 1.00 86.91 53 ASP B C 1
ATOM 2641 O O . ASP B 1 53 ? 8.090 -16.147 34.192 1.00 92.05 53 ASP B O 1
ATOM 2646 N N . PRO B 1 54 ? 9.145 -15.688 32.273 1.00 91.32 54 PRO B N 1
ATOM 2647 C CA . PRO B 1 54 ? 7.912 -15.788 31.501 1.00 94.95 54 PRO B CA 1
ATOM 2648 C C . PRO B 1 54 ? 7.973 -16.997 30.570 1.00 107.26 54 PRO B C 1
ATOM 2649 O O . PRO B 1 54 ? 8.989 -17.216 29.911 1.00 120.78 54 PRO B O 1
ATOM 2653 N N . ALA B 1 55 ? 6.924 -17.803 30.555 1.00 96.91 55 ALA B N 1
ATOM 2654 C CA . ALA B 1 55 ? 5.858 -17.664 31.512 1.00 90.28 55 ALA B CA 1
ATOM 2655 C C . ALA B 1 55 ? 6.144 -18.503 32.764 1.00 80.54 55 ALA B C 1
ATOM 2656 O O . ALA B 1 55 ? 6.875 -19.488 32.755 1.00 52.39 55 ALA B O 1
ATOM 2658 N N . LYS B 1 56 ? 5.521 -18.077 33.838 1.00 68.66 56 LYS B N 1
ATOM 2659 C CA . LYS B 1 56 ? 5.728 -18.574 35.167 1.00 72.70 56 LYS B CA 1
ATOM 2660 C C . LYS B 1 56 ? 4.944 -17.459 35.766 1.00 75.53 56 LYS B C 1
ATOM 2661 O O . LYS B 1 56 ? 4.583 -17.475 36.933 1.00 84.80 56 LYS B O 1
ATOM 2667 N N . LEU B 1 57 ? 4.694 -16.466 34.914 1.00 62.81 57 LEU B N 1
ATOM 2668 C CA . LEU B 1 57 ? 3.797 -15.373 35.248 1.00 64.62 57 LEU B CA 1
ATOM 2669 C C . LEU B 1 57 ? 2.684 -15.237 34.219 1.00 61.69 57 LEU B C 1
ATOM 2670 O O . LEU B 1 57 ? 2.810 -15.650 33.061 1.00 56.51 57 LEU B O 1
ATOM 2675 N N . VAL B 1 58 ? 1.589 -14.652 34.679 1.00 60.26 58 VAL B N 1
ATOM 2676 C CA . VAL B 1 58 ? 0.326 -14.690 33.980 1.00 58.13 58 VAL B CA 1
ATOM 2677 C C . VAL B 1 58 ? -0.455 -13.443 34.369 1.00 65.08 58 VAL B C 1
ATOM 2678 O O . VAL B 1 58 ? -0.663 -13.179 35.551 1.00 65.98 58 VAL B O 1
ATOM 2682 N N . LYS B 1 59 ? -0.842 -12.651 33.374 1.00 68.42 59 LYS B N 1
ATOM 2683 C CA . LYS B 1 59 ? -1.763 -11.556 33.604 1.00 71.55 59 LYS B CA 1
ATOM 2684 C C . LYS B 1 59 ? -3.129 -12.157 33.862 1.00 84.29 59 LYS B C 1
ATOM 2685 O O . LYS B 1 59 ? -3.432 -13.235 33.346 1.00 90.55 59 LYS B O 1
ATOM 2691 N N . VAL B 1 60 ? -3.954 -11.483 34.663 1.00 73.89 60 VAL B N 1
ATOM 2692 C CA . VAL B 1 60 ? -5.322 -11.960 34.854 1.00 69.11 60 VAL B CA 1
ATOM 2693 C C . VAL B 1 60 ? -6.353 -10.910 34.396 1.00 72.86 60 VAL B C 1
ATOM 2694 O O . VAL B 1 60 ? -6.517 -9.843 35.006 1.00 78.21 60 VAL B O 1
ATOM 2698 N N . LEU B 1 61 ? -7.019 -11.213 33.286 1.00 66.96 61 LEU B N 1
ATOM 2699 C CA . LEU B 1 61 ? -8.069 -10.348 32.767 1.00 68.04 61 LEU B CA 1
ATOM 2700 C C . LEU B 1 61 ? -9.365 -10.606 33.504 1.00 67.74 61 LEU B C 1
ATOM 2701 O O . LEU B 1 61 ? -9.636 -11.718 33.906 1.00 75.45 61 LEU B O 1
ATOM 2706 N N . PRO B 1 62 ? -10.177 -9.572 33.691 1.00 70.53 62 PRO B N 1
ATOM 2707 C CA . PRO B 1 62 ? -11.477 -9.890 34.280 1.00 72.94 62 PRO B CA 1
ATOM 2708 C C . PRO B 1 62 ? -12.505 -10.128 33.193 1.00 79.08 62 PRO B C 1
ATOM 2709 O O . PRO B 1 62 ? -12.804 -9.199 32.449 1.00 92.85 62 PRO B O 1
ATOM 2713 N N . PRO B 1 63 ? -13.044 -11.352 33.104 1.00 68.78 63 PRO B N 1
ATOM 2714 C CA . PRO B 1 63 ? -14.048 -11.680 32.095 1.00 76.39 63 PRO B CA 1
ATOM 2715 C C . PRO B 1 63 ? -15.371 -11.060 32.511 1.00 90.66 63 PRO B C 1
AT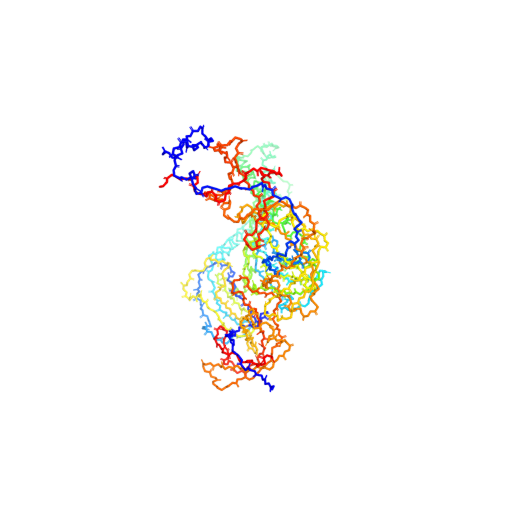OM 2716 O O . PRO B 1 63 ? -15.901 -11.458 33.549 1.00 97.26 63 PRO B O 1
ATOM 2720 N N . LEU B 1 64 ? -15.877 -10.115 31.718 1.00 87.02 64 LEU B N 1
ATOM 2721 C CA . LEU B 1 64 ? -17.053 -9.299 32.044 1.00 77.53 64 LEU B CA 1
ATOM 2722 C C . LEU B 1 64 ? -16.665 -7.979 32.684 1.00 73.79 64 LEU B C 1
ATOM 2723 O O . LEU B 1 64 ? -15.886 -7.954 33.624 1.00 78.97 64 LEU B O 1
ATOM 2728 N N . ALA B 1 65 ? -17.218 -6.879 32.198 1.00 70.78 65 ALA B N 1
ATOM 2729 C CA . ALA B 1 65 ? -17.252 -5.686 33.030 1.00 71.90 65 ALA B CA 1
ATOM 2730 C C . ALA B 1 65 ? -18.219 -6.035 34.143 1.00 79.07 65 ALA B C 1
ATOM 2731 O O . ALA B 1 65 ? -19.013 -6.966 33.989 1.00 100.45 65 ALA B O 1
ATOM 2733 N N . GLY B 1 66 ? -18.167 -5.332 35.270 1.00 80.00 66 GLY B N 1
ATOM 2734 C CA . GLY B 1 66 ? -17.245 -4.244 35.493 1.00 77.86 66 GLY B CA 1
ATOM 2735 C C . GLY B 1 66 ? -16.975 -3.911 36.956 1.00 80.64 66 GLY B C 1
ATOM 2736 O O . GLY B 1 66 ? -15.822 -3.705 37.316 1.00 94.81 66 GLY B O 1
ATOM 2737 N N . ARG B 1 67 ? -17.998 -3.835 37.807 1.00 66.47 67 ARG B N 1
ATOM 2738 C CA . ARG B 1 67 ? -17.756 -3.360 39.181 1.00 74.00 67 ARG B CA 1
ATOM 2739 C C . ARG B 1 67 ? -17.136 -4.401 40.111 1.00 77.10 67 ARG B C 1
ATOM 2740 O O . ARG B 1 67 ? -17.709 -5.468 40.316 1.00 85.11 67 ARG B O 1
ATOM 2748 N N . ILE B 1 68 ? -15.981 -4.059 40.686 1.00 67.30 68 ILE B N 1
ATOM 2749 C CA . ILE B 1 68 ? -15.206 -4.963 41.539 1.00 66.05 68 ILE B CA 1
ATOM 2750 C C . ILE B 1 68 ? -15.646 -4.919 42.995 1.00 68.82 68 ILE B C 1
ATOM 2751 O O . ILE B 1 68 ? -15.545 -3.875 43.622 1.00 74.16 68 ILE B O 1
ATOM 2756 N N . VAL B 1 69 ? -16.074 -6.063 43.536 1.00 69.95 69 VAL B N 1
ATOM 2757 C CA . VAL B 1 69 ? -16.718 -6.140 44.858 1.00 80.65 69 VAL B CA 1
ATOM 2758 C C . VAL B 1 69 ? -15.702 -6.485 45.948 1.00 88.39 69 VAL B C 1
ATOM 2759 O O . VAL B 1 69 ? -15.584 -5.790 46.963 1.00 93.78 69 VAL B O 1
ATOM 2763 N N . SER B 1 70 ? -14.980 -7.577 45.724 1.00 82.66 70 SER B N 1
ATOM 2764 C CA . SER B 1 70 ? -13.920 -8.004 46.615 1.00 72.54 70 SER B CA 1
ATOM 2765 C C . SER B 1 70 ? -12.576 -7.834 45.955 1.00 77.17 70 SER B C 1
ATOM 2766 O O . SER B 1 70 ? -12.443 -7.942 44.741 1.00 68.11 70 SER B O 1
ATOM 2768 N N . LEU B 1 71 ? -11.567 -7.569 46.767 1.00 94.61 71 LEU B N 1
ATOM 2769 C CA . LEU B 1 71 ? -10.193 -7.721 46.304 1.00 94.98 71 LEU B CA 1
ATOM 2770 C C . LEU B 1 71 ? -9.430 -8.470 47.398 1.00 94.20 71 LEU B C 1
ATOM 2771 O O . LEU B 1 71 ? -9.186 -7.947 48.496 1.00 93.37 71 LEU B O 1
ATOM 2776 N N . ASN B 1 72 ? -9.131 -9.727 47.098 1.00 88.38 72 ASN B N 1
ATOM 2777 C CA . ASN B 1 72 ? -8.269 -10.544 47.913 1.00 88.81 72 ASN B CA 1
ATOM 2778 C C . ASN B 1 72 ? -6.886 -10.191 47.461 1.00 94.67 72 ASN B C 1
ATOM 2779 O O . ASN B 1 72 ? -6.745 -9.393 46.550 1.00 107.60 72 ASN B O 1
ATOM 2784 N N . LYS B 1 73 ? -5.863 -10.768 48.075 1.00 98.80 73 LYS B N 1
ATOM 2785 C CA . LYS B 1 73 ? -4.476 -10.488 47.655 1.00 100.39 73 LYS B CA 1
ATOM 2786 C C . LYS B 1 73 ? -4.064 -9.002 47.732 1.00 88.16 73 LYS B C 1
ATOM 2787 O O . LYS B 1 73 ? -4.723 -8.135 47.174 1.00 93.32 73 LYS B O 1
ATOM 2793 N N . GLN B 1 74 ? -2.973 -8.710 48.424 1.00 79.51 74 GLN B N 1
ATOM 2794 C CA . GLN B 1 74 ? -2.376 -7.387 48.327 1.00 94.13 74 GLN B CA 1
ATOM 2795 C C . GLN B 1 74 ? -1.166 -7.529 47.403 1.00 94.97 74 GLN B C 1
ATOM 2796 O O . GLN B 1 74 ? -0.777 -8.654 47.061 1.00 97.87 74 GLN B O 1
ATOM 2802 N N . LEU B 1 75 ? -0.587 -6.418 46.957 1.00 87.16 75 LEU B N 1
ATOM 2803 C CA . LEU B 1 75 ? 0.564 -6.536 46.058 1.00 69.28 75 LEU B CA 1
ATOM 2804 C C . LEU B 1 75 ? 1.643 -7.302 46.797 1.00 82.56 75 LEU B C 1
ATOM 2805 O O . LEU B 1 75 ? 1.933 -7.015 47.961 1.00 89.02 75 LEU B O 1
ATOM 2810 N N . GLY B 1 76 ? 2.219 -8.295 46.132 1.00 81.58 76 GLY B N 1
ATOM 2811 C CA . GLY B 1 76 ? 3.275 -9.085 46.734 1.00 84.12 76 GLY B CA 1
ATOM 2812 C C . GLY B 1 76 ? 2.823 -10.299 47.532 1.00 83.74 76 GLY B C 1
ATOM 2813 O O . GLY B 1 76 ? 3.652 -11.095 47.955 1.00 81.60 76 GLY B O 1
ATOM 2814 N N . ASP B 1 77 ? 1.520 -10.455 47.736 1.00 79.70 77 ASP B N 1
ATOM 2815 C CA . ASP B 1 77 ? 1.008 -11.586 48.505 1.00 78.45 77 ASP B CA 1
ATOM 2816 C C . ASP B 1 77 ? 1.164 -12.947 47.823 1.00 81.45 77 ASP B C 1
ATOM 2817 O O . ASP B 1 77 ? 1.463 -13.040 46.630 1.00 89.51 77 ASP B O 1
ATOM 2822 N N . GLU B 1 78 ? 0.941 -14.002 48.593 1.00 77.90 78 GLU B N 1
ATOM 2823 C CA . GLU B 1 78 ? 1.265 -15.350 48.157 1.00 89.83 78 GLU B CA 1
ATOM 2824 C C . GLU B 1 78 ? 0.051 -16.158 47.675 1.00 85.66 78 GLU B C 1
ATOM 2825 O O . GLU B 1 78 ? -0.722 -16.681 48.472 1.00 89.37 78 GLU B O 1
ATOM 2831 N N . VAL B 1 79 ? -0.099 -16.262 46.361 1.00 81.60 79 VAL B N 1
ATOM 2832 C CA . VAL B 1 79 ? -1.106 -17.129 45.742 1.00 84.83 79 VAL B CA 1
ATOM 2833 C C . VAL B 1 79 ? -0.354 -18.330 45.135 1.00 87.31 79 VAL B C 1
ATOM 2834 O O . VAL B 1 79 ? 0.834 -18.188 44.879 1.00 95.61 79 VAL B O 1
ATOM 2838 N N . LYS B 1 80 ? -0.932 -19.525 44.956 1.00 88.08 80 LYS B N 1
ATOM 2839 C CA . LYS B 1 80 ? -2.168 -20.063 45.533 1.00 91.66 80 LYS B CA 1
ATOM 2840 C C . LYS B 1 80 ? -2.716 -21.145 44.598 1.00 83.20 80 LYS B C 1
ATOM 2841 O O . LYS B 1 80 ? -2.938 -22.277 45.017 1.00 93.33 80 LYS B O 1
ATOM 2843 N N . ALA B 1 81 ? -2.900 -20.781 43.331 1.00 65.84 81 ALA B N 1
ATOM 2844 C CA . ALA B 1 81 ? -3.595 -21.591 42.321 1.00 68.34 81 ALA B CA 1
ATOM 2845 C C . ALA B 1 81 ? -4.963 -22.058 42.798 1.00 77.27 81 ALA B C 1
ATOM 2846 O O . ALA B 1 81 ? -5.105 -22.580 43.904 1.00 79.62 81 ALA B O 1
ATOM 2848 N N . GLY B 1 82 ? -5.970 -21.852 41.952 1.00 85.62 82 GLY B N 1
ATOM 2849 C CA . GLY B 1 82 ? -7.360 -22.050 42.327 1.00 89.49 82 GLY B CA 1
ATOM 2850 C C . GLY B 1 82 ? -7.962 -20.990 43.252 1.00 91.23 82 GLY B C 1
ATOM 2851 O O . GLY B 1 82 ? -9.178 -20.854 43.333 1.00 93.41 82 GLY B O 1
ATOM 2852 N N . ASP B 1 83 ? -7.117 -20.235 43.945 1.00 87.63 83 ASP B N 1
ATOM 2853 C CA . ASP B 1 83 ? -7.587 -19.275 44.939 1.00 91.14 83 ASP B CA 1
ATOM 2854 C C . ASP B 1 83 ? -8.261 -18.043 44.324 1.00 80.61 83 ASP B C 1
ATOM 2855 O O . ASP B 1 83 ? -7.832 -17.565 43.291 1.00 86.68 83 ASP B O 1
ATOM 2860 N N . VAL B 1 84 ? -9.315 -17.531 44.956 1.00 75.42 84 VAL B N 1
ATOM 2861 C CA . VAL B 1 84 ? -10.051 -16.393 44.394 1.00 85.99 84 VAL B CA 1
ATOM 2862 C C . VAL B 1 84 ? -9.257 -15.095 44.467 1.00 83.93 84 VAL B C 1
ATOM 2863 O O . VAL B 1 84 ? -8.898 -14.643 45.547 1.00 84.11 84 VAL B O 1
ATOM 2867 N N . LEU B 1 85 ? -8.997 -14.491 43.315 1.00 79.75 85 LEU B N 1
ATOM 2868 C CA . LEU B 1 85 ? -8.232 -13.255 43.268 1.00 79.90 85 LEU B CA 1
ATOM 2869 C C . LEU B 1 85 ? -9.151 -12.042 43.399 1.00 84.06 85 LEU B C 1
ATOM 2870 O O . LEU B 1 85 ? -8.916 -11.165 44.227 1.00 84.43 85 LEU B O 1
ATOM 2875 N N . PHE B 1 86 ? -10.204 -12.002 42.591 1.00 76.75 86 PHE B N 1
ATOM 2876 C CA . PHE B 1 86 ? -11.221 -10.977 42.735 1.00 63.85 86 PHE B CA 1
ATOM 2877 C C . PHE B 1 86 ? -12.619 -11.483 42.403 1.00 70.25 86 PHE B C 1
ATOM 2878 O O . PHE B 1 86 ? -12.806 -12.635 42.015 1.00 74.67 86 PHE B O 1
ATOM 2886 N N . THR B 1 87 ? -13.605 -10.612 42.572 1.00 68.53 87 THR B N 1
ATOM 2887 C CA . THR B 1 87 ? -14.976 -10.937 42.234 1.00 67.49 87 THR B CA 1
ATOM 2888 C C . THR B 1 87 ? -15.696 -9.740 41.603 1.00 76.64 87 THR B C 1
ATOM 2889 O O . THR B 1 87 ? -15.736 -8.659 42.190 1.00 83.78 87 THR B O 1
ATOM 2893 N N . ILE B 1 88 ? -16.260 -9.946 40.408 1.00 75.92 88 ILE B N 1
ATOM 2894 C CA . ILE B 1 88 ? -16.953 -8.889 39.649 1.00 81.87 88 ILE B CA 1
ATOM 2895 C C . ILE B 1 88 ? -18.474 -8.998 39.751 1.00 88.64 88 ILE B C 1
ATOM 2896 O O . ILE B 1 88 ? -19.024 -10.098 39.774 1.00 86.67 88 ILE B O 1
ATOM 2901 N N . ASP B 1 89 ? -19.147 -7.854 39.809 1.00 94.65 89 ASP B N 1
ATOM 2902 C CA . ASP B 1 89 ? -20.595 -7.815 39.682 1.00 97.12 89 ASP B CA 1
ATOM 2903 C C . ASP B 1 89 ? -20.884 -7.327 38.276 1.00 104.48 89 ASP B C 1
ATOM 2904 O O . ASP B 1 89 ? -20.526 -6.213 37.910 1.00 103.00 89 ASP B O 1
ATOM 2909 N N . SER B 1 90 ? -21.518 -8.173 37.482 1.00 108.00 90 SER B N 1
ATOM 2910 C CA . SER B 1 90 ? -21.776 -7.851 36.095 1.00 103.01 90 SER B CA 1
ATOM 2911 C C . SER B 1 90 ? -23.260 -7.542 35.919 1.00 96.99 90 SER B C 1
ATOM 2912 O O . SER B 1 90 ? -24.101 -8.208 36.511 1.00 102.39 90 SER B O 1
ATOM 2915 N N . ALA B 1 91 ? -23.580 -6.496 35.165 1.00 97.27 91 ALA B N 1
ATOM 2916 C CA . ALA B 1 91 ? -24.968 -6.171 34.903 1.00 91.08 91 ALA B CA 1
ATOM 2917 C C . ALA B 1 91 ? -25.381 -7.127 33.822 1.00 92.21 91 ALA B C 1
ATOM 2918 O O . ALA B 1 91 ? -26.562 -7.431 33.650 1.00 93.72 91 ALA B O 1
ATOM 2920 N N . ASP B 1 92 ? -24.373 -7.619 33.109 1.00 92.59 92 ASP B N 1
ATOM 2921 C CA . ASP B 1 92 ? -24.575 -8.533 31.999 1.00 94.38 92 ASP B CA 1
ATOM 2922 C C . ASP B 1 92 ? -25.207 -9.836 32.495 1.00 91.34 92 ASP B C 1
ATOM 2923 O O . ASP B 1 92 ? -26.223 -10.274 31.973 1.00 94.71 92 ASP B O 1
ATOM 2928 N N . LEU B 1 93 ? -24.612 -10.451 33.507 1.00 89.25 93 LEU B N 1
ATOM 2929 C CA . LEU B 1 93 ? -25.126 -11.707 34.029 1.00 93.68 93 LEU B CA 1
ATOM 2930 C C . LEU B 1 93 ? -26.480 -11.517 34.719 1.00 88.08 93 LEU B C 1
ATOM 2931 O O . LEU B 1 93 ? -27.419 -12.286 34.500 1.00 92.41 93 LEU B O 1
ATOM 2936 N N . ALA B 1 94 ? -26.580 -10.487 35.547 1.00 81.66 94 ALA B N 1
ATOM 2937 C CA . ALA B 1 94 ? -27.804 -10.214 36.284 1.00 87.78 94 ALA B CA 1
ATOM 2938 C C . ALA B 1 94 ? -28.962 -10.022 35.307 1.00 93.39 94 ALA B C 1
ATOM 2939 O O . ALA B 1 94 ? -30.120 -10.306 35.623 1.00 92.15 94 ALA B O 1
ATOM 2941 N N . GLN B 1 95 ? -28.626 -9.545 34.113 1.00 88.54 95 GLN B N 1
ATOM 2942 C CA . GLN B 1 95 ? -29.606 -9.305 33.069 1.00 78.35 95 GLN B CA 1
ATOM 2943 C C . GLN B 1 95 ? -29.974 -10.596 32.361 1.00 70.82 95 GLN B C 1
ATOM 2944 O O . GLN B 1 95 ? -31.153 -10.915 32.234 1.00 81.34 95 GLN B O 1
ATOM 2950 N N . ALA B 1 96 ? -28.969 -11.345 31.916 1.00 72.75 96 ALA B N 1
ATOM 2951 C CA . ALA B 1 96 ? -29.193 -12.619 31.225 1.00 85.98 96 ALA B CA 1
ATOM 2952 C C . ALA B 1 96 ? -29.894 -13.702 32.063 1.00 94.17 96 ALA B C 1
ATOM 2953 O O . ALA B 1 96 ? -30.644 -14.510 31.511 1.00 93.79 96 ALA B O 1
ATOM 2955 N N . ASN B 1 97 ? -29.640 -13.723 33.373 1.00 93.93 97 ASN B N 1
ATOM 2956 C CA . ASN B 1 97 ? -30.404 -14.547 34.308 1.00 92.14 97 ASN B CA 1
ATOM 2957 C C . ASN B 1 97 ? -31.876 -14.202 34.317 1.00 90.87 97 ASN B C 1
ATOM 2958 O O . ASN B 1 97 ? -32.733 -15.057 34.101 1.00 89.30 97 ASN B O 1
ATOM 2963 N N . SER B 1 98 ? -32.159 -12.941 34.626 1.00 85.55 98 SER B N 1
ATOM 2964 C CA . SER B 1 98 ? -33.518 -12.443 34.570 1.00 89.92 98 SER B CA 1
ATOM 2965 C C . SER B 1 98 ? -34.116 -12.797 33.227 1.00 94.66 98 SER B C 1
ATOM 2966 O O . SER B 1 98 ? -35.230 -13.306 33.154 1.00 99.10 98 SER B O 1
ATOM 2969 N N . ASP B 1 99 ? -33.368 -12.533 32.162 1.00 90.22 99 ASP B N 1
ATOM 2970 C CA . ASP B 1 99 ? -33.854 -12.794 30.813 1.00 93.56 99 ASP B CA 1
ATOM 2971 C C . ASP B 1 99 ? -34.223 -14.259 30.548 1.00 90.81 99 ASP B C 1
ATOM 2972 O O . ASP B 1 99 ? -35.245 -14.540 29.913 1.00 80.45 99 ASP B O 1
ATOM 2977 N N . ALA B 1 100 ? -33.397 -15.188 31.025 1.00 90.57 100 ALA B N 1
ATOM 2978 C CA . ALA B 1 100 ? -33.672 -16.611 30.832 1.00 81.92 100 ALA B CA 1
ATOM 2979 C C . ALA B 1 100 ? -34.772 -17.094 31.763 1.00 77.97 100 ALA B C 1
ATOM 2980 O O . ALA B 1 100 ? -35.587 -17.932 31.391 1.00 76.84 100 ALA B O 1
ATOM 2982 N N . ALA B 1 101 ? -34.789 -16.560 32.976 1.00 79.58 101 ALA B N 1
ATOM 2983 C CA . ALA B 1 101 ? -35.791 -16.950 33.952 1.00 84.66 101 ALA B CA 1
ATOM 2984 C C . ALA B 1 101 ? -37.182 -16.560 33.467 1.00 78.81 101 ALA B C 1
ATOM 2985 O O . ALA B 1 101 ? -38.165 -17.218 33.780 1.00 81.74 101 ALA B O 1
ATOM 2987 N N . LYS B 1 102 ? -37.257 -15.486 32.696 1.00 77.19 102 LYS B N 1
ATOM 2988 C CA . LYS B 1 102 ? -38.509 -15.101 32.062 1.00 84.93 102 LYS B CA 1
ATOM 2989 C C . LYS B 1 102 ? -38.800 -16.036 30.899 1.00 94.70 102 LYS B C 1
ATOM 2990 O O . LYS B 1 102 ? -39.728 -16.837 30.956 1.00 99.77 102 LYS B O 1
ATOM 2996 N N . ALA B 1 103 ? -38.001 -15.933 29.844 1.00 96.66 103 ALA B N 1
ATOM 2997 C CA . ALA B 1 103 ? -38.193 -16.759 28.660 1.00 95.96 103 ALA B CA 1
ATOM 2998 C C . ALA B 1 103 ? -38.660 -18.146 29.040 1.00 94.36 103 ALA B C 1
ATOM 2999 O O . ALA B 1 103 ? -39.535 -18.712 28.386 1.00 96.13 103 ALA B O 1
ATOM 3001 N N . ARG B 1 104 ? -38.066 -18.669 30.112 1.00 93.16 104 ARG B N 1
ATOM 3002 C CA . ARG B 1 104 ? -38.267 -20.043 30.564 1.00 93.39 104 ARG B CA 1
ATOM 3003 C C . ARG B 1 104 ? -39.541 -20.199 31.378 1.00 90.83 104 ARG B C 1
ATOM 3004 O O . ARG B 1 104 ? -40.164 -21.256 31.362 1.00 88.43 104 ARG B O 1
ATOM 3012 N N . ALA B 1 105 ? -39.907 -19.146 32.104 1.00 91.57 105 ALA B N 1
ATOM 3013 C CA . ALA B 1 105 ? -41.150 -19.119 32.876 1.00 86.62 105 ALA B CA 1
ATOM 3014 C C . ALA B 1 105 ? -42.325 -18.985 31.924 1.00 79.16 105 ALA B C 1
ATOM 3015 O O . ALA B 1 105 ? -43.404 -19.523 32.166 1.00 73.97 105 ALA B O 1
ATOM 3017 N N . ALA B 1 106 ? -42.083 -18.261 30.838 1.00 75.05 106 ALA B N 1
ATOM 3018 C CA . ALA B 1 106 ? -43.066 -18.015 29.804 1.00 74.67 106 ALA B CA 1
ATOM 3019 C C . ALA B 1 106 ? -43.212 -19.201 28.858 1.00 84.52 106 ALA B C 1
ATOM 3020 O O . ALA B 1 106 ? -44.300 -19.442 28.353 1.00 94.07 106 ALA B O 1
ATOM 3022 N N . MET B 1 107 ? -42.129 -19.936 28.606 1.00 84.47 107 MET B N 1
ATOM 3023 C CA . MET B 1 107 ? -42.212 -21.168 27.812 1.00 82.36 107 MET B CA 1
ATOM 3024 C C . MET B 1 107 ? -43.112 -22.207 28.499 1.00 84.14 107 MET B C 1
ATOM 3025 O O . MET B 1 107 ? -43.747 -23.026 27.842 1.00 93.73 107 MET B O 1
ATOM 3030 N N . THR B 1 108 ? -43.173 -22.161 29.824 1.00 77.35 108 THR B N 1
ATOM 3031 C CA . THR B 1 108 ? -44.016 -23.068 30.588 1.00 72.41 108 THR B CA 1
ATOM 3032 C C . THR B 1 108 ? -45.488 -22.801 30.332 1.00 81.27 108 THR B C 1
ATOM 3033 O O . THR B 1 108 ? -46.249 -23.707 30.015 1.00 81.07 108 THR B O 1
ATOM 3037 N N . MET B 1 109 ? -45.892 -21.550 30.481 1.00 87.57 109 MET B N 1
ATOM 3038 C CA . MET B 1 109 ? -47.265 -21.179 30.209 1.00 87.56 109 MET B CA 1
ATOM 3039 C C . MET B 1 109 ? -47.667 -21.613 28.805 1.00 87.73 109 MET B C 1
ATOM 3040 O O . MET B 1 109 ? -48.723 -22.210 28.607 1.00 88.38 109 MET B O 1
ATOM 3045 N N . ALA B 1 110 ? -46.805 -21.341 27.833 1.00 87.86 110 ALA B N 1
ATOM 3046 C CA . ALA B 1 110 ? -47.053 -21.776 26.462 1.00 81.99 110 ALA B CA 1
ATOM 3047 C C . ALA B 1 110 ? -47.392 -23.264 26.429 1.00 82.11 110 ALA B C 1
ATOM 3048 O O . ALA B 1 110 ? -48.373 -23.667 25.809 1.00 90.35 110 ALA B O 1
ATOM 3050 N N . ARG B 1 111 ? -46.591 -24.072 27.114 1.00 74.38 111 ARG B N 1
ATOM 3051 C CA . ARG B 1 111 ? -46.865 -25.504 27.224 1.00 84.37 111 ARG B CA 1
ATOM 3052 C C . ARG B 1 111 ? -48.152 -25.775 27.995 1.00 89.00 111 ARG B C 1
ATOM 3053 O O . ARG B 1 111 ? -48.957 -26.624 27.609 1.00 86.77 111 ARG B O 1
ATOM 3061 N N . ARG B 1 112 ? -48.330 -25.057 29.097 1.00 87.07 112 ARG B N 1
ATOM 3062 C CA . ARG B 1 112 ? -49.524 -25.198 29.915 1.00 86.07 112 ARG B CA 1
ATOM 3063 C C . ARG B 1 112 ? -50.743 -24.968 29.040 1.00 95.39 112 ARG B C 1
ATOM 3064 O O . ARG B 1 112 ? -51.647 -25.795 28.976 1.00 106.97 112 ARG B O 1
ATOM 3072 N N . ASN B 1 113 ? -50.761 -23.841 28.348 1.00 96.12 113 ASN B N 1
ATOM 3073 C CA . ASN B 1 113 ? -51.887 -23.507 27.499 1.00 103.42 113 ASN B CA 1
ATOM 3074 C C . ASN B 1 113 ? -52.091 -24.555 26.417 1.00 103.61 113 ASN B C 1
ATOM 3075 O O . ASN B 1 113 ? -53.182 -25.097 26.260 1.00 96.82 113 ASN B O 1
ATOM 3080 N N . LEU B 1 114 ? -51.018 -24.836 25.680 1.00 109.37 114 LEU B N 1
ATOM 3081 C CA . LEU B 1 114 ? -51.002 -25.882 24.651 1.00 111.27 114 LEU B CA 1
ATOM 3082 C C . LEU B 1 114 ? -51.489 -27.252 25.135 1.00 111.92 114 LEU B C 1
ATOM 3083 O O . LEU B 1 114 ? -52.247 -27.925 24.437 1.00 120.85 114 LEU B O 1
ATOM 3088 N N . ASP B 1 115 ? -51.035 -27.681 26.307 1.00 105.81 115 ASP B N 1
ATOM 3089 C CA . ASP B 1 115 ? -51.489 -28.955 26.864 1.00 117.81 115 ASP B CA 1
ATOM 3090 C C . ASP B 1 115 ? -52.994 -28.943 27.189 1.00 123.06 115 ASP B C 1
ATOM 3091 O O . ASP B 1 115 ? -53.644 -29.989 27.173 1.00 118.72 115 ASP B O 1
ATOM 3096 N N . ARG B 1 116 ? -53.537 -27.761 27.484 1.00 128.77 116 ARG B N 1
ATOM 3097 C CA . ARG B 1 116 ? -54.975 -27.582 27.697 1.00 127.01 116 ARG B CA 1
ATOM 3098 C C . ARG B 1 116 ? -55.713 -27.988 26.450 1.00 128.28 116 ARG B C 1
ATOM 3099 O O . ARG B 1 116 ? -56.531 -28.908 26.443 1.00 133.26 116 ARG B O 1
ATOM 3107 N N . GLN B 1 117 ? -55.406 -27.249 25.396 1.00 122.24 117 GLN B N 1
ATOM 3108 C CA . GLN B 1 117 ? -55.931 -27.461 24.062 1.00 121.87 117 GLN B CA 1
ATOM 3109 C C . GLN B 1 117 ? -55.790 -28.889 23.557 1.00 131.12 117 GLN B C 1
ATOM 3110 O O . GLN B 1 117 ? -56.614 -29.358 22.770 1.00 136.26 117 GLN B O 1
ATOM 3116 N N . ARG B 1 118 ? -54.720 -29.557 23.981 1.00 131.70 118 ARG B N 1
ATOM 3117 C CA . ARG B 1 118 ? -54.534 -30.976 23.711 1.00 131.38 118 ARG B CA 1
ATOM 3118 C C . ARG B 1 118 ? -55.560 -31.782 24.516 1.00 142.04 118 ARG B C 1
ATOM 3119 O O . ARG B 1 118 ? -55.195 -32.650 25.318 1.00 135.85 118 ARG B O 1
ATOM 3121 N N . GLU B 1 119 ? -56.843 -31.487 24.290 1.00 156.32 119 GLU B N 1
ATOM 3122 C CA . GLU B 1 119 ? -57.935 -32.045 25.096 1.00 171.16 119 GLU B CA 1
ATOM 3123 C C . GLU B 1 119 ? -59.354 -31.746 24.572 1.00 169.00 119 GLU B C 1
ATOM 3124 O O . GLU B 1 119 ? -60.289 -32.513 24.825 1.00 165.74 119 GLU B O 1
ATOM 3130 N N . LEU B 1 120 ? -59.509 -30.636 23.851 1.00 166.18 120 LEU B N 1
ATOM 3131 C CA . LEU B 1 120 ? -60.834 -30.139 23.455 1.00 162.99 120 LEU B CA 1
ATOM 3132 C C . LEU B 1 120 ? -61.273 -30.549 22.049 1.00 177.02 120 LEU B C 1
ATOM 3133 O O . LEU B 1 120 ? -60.459 -30.558 21.128 1.00 179.24 120 LEU B O 1
ATOM 3138 N N . ASP B 1 121 ? -62.566 -30.854 21.900 1.00 185.72 121 ASP B N 1
ATOM 3139 C CA . ASP B 1 121 ? -63.190 -31.226 20.619 1.00 193.59 121 ASP B CA 1
ATOM 3140 C C . ASP B 1 121 ? -62.231 -31.310 19.431 1.00 203.66 121 ASP B C 1
ATOM 3141 O O . ASP B 1 121 ? -62.432 -30.649 18.410 1.00 202.90 121 ASP B O 1
ATOM 3146 N N . LYS B 1 122 ? -61.203 -32.141 19.567 1.00 214.03 122 LYS B N 1
ATOM 3147 C CA . LYS B 1 122 ? -60.170 -32.277 18.546 1.00 219.40 122 LYS B CA 1
ATOM 3148 C C . LYS B 1 122 ? -58.958 -33.018 19.107 1.00 223.95 122 LYS B C 1
ATOM 3149 O O . LYS B 1 122 ? -58.100 -32.400 19.742 1.00 221.20 122 LYS B O 1
ATOM 3151 N N . SER B 1 123 ? -58.872 -34.332 18.888 1.00 229.47 123 SER B N 1
ATOM 3152 C CA . SER B 1 123 ? -59.864 -35.141 18.157 1.00 232.08 123 SER B CA 1
ATOM 3153 C C . SER B 1 123 ? -60.044 -34.820 16.659 1.00 230.81 123 SER B C 1
ATOM 3154 O O . SER B 1 123 ? -60.605 -35.630 15.918 1.00 232.28 123 SER B O 1
ATOM 3157 N N . GLU B 1 124 ? -59.577 -33.648 16.228 1.00 225.97 124 GLU B N 1
ATOM 3158 C CA . GLU B 1 124 ? -59.414 -33.343 14.806 1.00 220.97 124 GLU B CA 1
ATOM 3159 C C . GLU B 1 124 ? -60.710 -33.491 13.995 1.00 219.94 124 GLU B C 1
ATOM 3160 O O . GLU B 1 124 ? -61.086 -34.620 13.677 1.00 218.04 124 GLU B O 1
ATOM 3166 N N . ILE B 1 125 ? -61.405 -32.397 13.643 1.00 219.37 125 ILE B N 1
ATOM 3167 C CA . ILE B 1 125 ? -61.112 -31.000 14.008 1.00 213.63 125 ILE B CA 1
ATOM 3168 C C . ILE B 1 125 ? -62.422 -30.172 14.036 1.00 202.68 125 ILE B C 1
ATOM 3169 O O . ILE B 1 125 ? -63.480 -30.668 14.432 1.00 202.40 125 ILE B O 1
ATOM 3174 N N . ALA B 1 126 ? -62.326 -28.905 13.628 1.00 191.27 126 ALA B N 1
ATOM 3175 C CA . ALA B 1 126 ? -63.484 -28.096 13.223 1.00 179.25 126 ALA B CA 1
ATOM 3176 C C . ALA B 1 126 ? -64.352 -27.527 14.349 1.00 168.46 126 ALA B C 1
ATOM 3177 O O . ALA B 1 126 ? -65.224 -28.221 14.878 1.00 167.05 126 ALA B O 1
ATOM 3179 N N . ALA B 1 127 ? -64.121 -26.263 14.705 1.00 156.22 127 ALA B N 1
ATOM 3180 C CA . ALA B 1 127 ? -63.023 -25.469 14.150 1.00 138.84 127 ALA B CA 1
ATOM 3181 C C . ALA B 1 127 ? -62.030 -25.073 15.259 1.00 136.48 127 ALA B C 1
ATOM 3182 O O . ALA B 1 127 ? -62.234 -24.097 15.995 1.00 127.96 127 ALA B O 1
ATOM 3184 N N . LYS B 1 128 ? -60.959 -25.861 15.364 1.00 140.00 128 LYS B N 1
ATOM 3185 C CA . LYS B 1 128 ? -59.953 -25.748 16.424 1.00 136.14 128 LYS B CA 1
ATOM 3186 C C . LYS B 1 128 ? -58.770 -24.854 16.039 1.00 136.38 128 LYS B C 1
ATOM 3187 O O . LYS B 1 128 ? -57.638 -25.086 16.474 1.00 132.32 128 LYS B O 1
ATOM 3193 N N . ARG B 1 129 ? -59.046 -23.839 15.220 1.00 140.07 129 ARG B N 1
ATOM 3194 C CA . ARG B 1 129 ? -58.048 -22.849 14.825 1.00 133.45 129 ARG B CA 1
ATOM 3195 C C . ARG B 1 129 ? -57.196 -22.517 16.021 1.00 135.55 129 ARG B C 1
ATOM 3196 O O . ARG B 1 129 ? -55.975 -22.705 16.004 1.00 136.21 129 ARG B O 1
ATOM 3204 N N . ASP B 1 130 ? -57.871 -22.021 17.056 1.00 136.67 130 ASP B N 1
ATOM 3205 C CA . ASP B 1 130 ? -57.286 -21.807 18.373 1.00 137.24 130 ASP B CA 1
ATOM 3206 C C . ASP B 1 130 ? -56.037 -22.675 18.639 1.00 138.24 130 ASP B C 1
ATOM 3207 O O . ASP B 1 130 ? -55.113 -22.232 19.320 1.00 137.78 130 ASP B O 1
ATOM 3212 N N . PHE B 1 131 ? -56.002 -23.894 18.100 1.00 132.94 131 PHE B N 1
ATOM 3213 C CA . PHE B 1 131 ? -54.885 -24.804 18.344 1.00 125.03 131 PHE B CA 1
ATOM 3214 C C . PHE B 1 131 ? -53.586 -24.392 17.678 1.00 122.48 131 PHE B C 1
ATOM 3215 O O . PHE B 1 131 ? -52.640 -23.954 18.336 1.00 125.14 131 PHE B O 1
ATOM 3223 N N . GLU B 1 132 ? -53.537 -24.557 16.363 1.00 115.17 132 GLU B N 1
ATOM 3224 C CA . GLU B 1 132 ? -52.298 -24.364 15.641 1.00 108.40 132 GLU B CA 1
ATOM 3225 C C . GLU B 1 132 ? -51.744 -22.988 15.939 1.00 104.19 132 GLU B C 1
ATOM 3226 O O . GLU B 1 132 ? -50.635 -22.656 15.536 1.00 110.97 132 GLU B O 1
ATOM 3232 N N . GLN B 1 133 ? -52.530 -22.196 16.657 1.00 98.26 133 GLN B N 1
ATOM 3233 C CA . GLN B 1 133 ? -52.097 -20.896 17.136 1.00 90.70 133 GLN B CA 1
ATOM 3234 C C . GLN B 1 133 ? -51.284 -21.042 18.408 1.00 91.14 133 GLN B C 1
ATOM 3235 O O . GLN B 1 133 ? -50.101 -20.744 18.399 1.00 98.67 133 GLN B O 1
ATOM 3241 N N . ALA B 1 134 ? -51.907 -21.493 19.497 1.00 95.86 134 ALA B N 1
ATOM 3242 C CA . ALA B 1 134 ? -51.194 -21.677 20.773 1.00 99.02 134 ALA B CA 1
ATOM 3243 C C . ALA B 1 134 ? -50.048 -22.666 20.622 1.00 101.07 134 ALA B C 1
ATOM 3244 O O . ALA B 1 134 ? -49.204 -22.819 21.509 1.00 103.95 134 ALA B O 1
ATOM 3246 N N . GLN B 1 135 ? -50.041 -23.337 19.482 1.00 96.18 135 GLN B N 1
ATOM 3247 C CA . GLN B 1 135 ? -48.905 -24.127 19.062 1.00 95.38 135 GLN B CA 1
ATOM 3248 C C . GLN B 1 135 ? -47.787 -23.162 18.612 1.00 92.35 135 GLN B C 1
ATOM 3249 O O . GLN B 1 135 ? -46.683 -23.191 19.149 1.00 91.86 135 GLN B O 1
ATOM 3255 N N . SER B 1 136 ? -48.082 -22.296 17.644 1.00 94.46 136 SER B N 1
ATOM 3256 C CA . SER B 1 136 ? -47.163 -21.227 17.220 1.00 81.15 136 SER B CA 1
ATOM 3257 C C . SER B 1 136 ? -46.709 -20.363 18.393 1.00 75.15 136 SER B C 1
ATOM 3258 O O . SER B 1 136 ? -45.605 -19.828 18.389 1.00 73.66 136 SER B O 1
ATOM 3261 N N . ASP B 1 137 ? -47.570 -20.210 19.391 1.00 78.20 137 ASP B N 1
ATOM 3262 C CA . ASP B 1 137 ? -47.198 -19.447 20.564 1.00 80.35 137 ASP B CA 1
ATOM 3263 C C . ASP B 1 137 ? -46.036 -20.127 21.271 1.00 83.91 137 ASP B C 1
ATOM 3264 O O . ASP B 1 137 ? -45.082 -19.466 21.673 1.00 89.00 137 ASP B O 1
ATOM 3269 N N . TYR B 1 138 ? -46.103 -21.453 21.368 1.00 76.98 138 TYR B N 1
ATOM 3270 C CA . TYR B 1 138 ? -45.017 -22.259 21.919 1.00 66.08 138 TYR B CA 1
ATOM 3271 C C . TYR B 1 138 ? -43.763 -22.261 21.048 1.00 83.79 138 TYR B C 1
ATOM 3272 O O . TYR B 1 138 ? -42.644 -22.169 21.559 1.00 90.06 138 TYR B O 1
ATOM 3281 N N . ASP B 1 139 ? -43.930 -22.376 19.736 1.00 86.20 139 ASP B N 1
ATOM 3282 C CA . ASP B 1 139 ? -42.767 -22.281 18.866 1.00 88.61 139 ASP B CA 1
ATOM 3283 C C . ASP B 1 139 ? -41.973 -21.043 19.291 1.00 94.38 139 ASP B C 1
ATOM 3284 O O . ASP B 1 139 ? -40.810 -21.148 19.678 1.00 97.65 139 ASP B O 1
ATOM 3289 N N . GLN B 1 140 ? -42.624 -19.883 19.266 1.00 98.25 140 GLN B N 1
ATOM 3290 C CA . GLN B 1 140 ? -41.982 -18.640 19.678 1.00 99.08 140 GLN B CA 1
ATOM 3291 C C . GLN B 1 140 ? -41.334 -18.753 21.062 1.00 94.13 140 GLN B C 1
ATOM 3292 O O . GLN B 1 140 ? -40.142 -18.501 21.208 1.00 104.21 140 GLN B O 1
ATOM 3298 N N . ALA B 1 141 ? -42.104 -19.142 22.073 1.00 76.17 141 ALA B N 1
ATOM 3299 C CA . ALA B 1 141 ? -41.587 -19.162 23.448 1.00 86.19 141 ALA B CA 1
ATOM 3300 C C . ALA B 1 141 ? -40.306 -19.995 23.620 1.00 88.62 141 ALA B C 1
ATOM 3301 O O . ALA B 1 141 ? -39.371 -19.596 24.338 1.00 72.07 141 ALA B O 1
ATOM 3303 N N . ALA B 1 142 ? -40.302 -21.163 22.975 1.00 92.47 142 ALA B N 1
ATOM 3304 C CA . ALA B 1 142 ? -39.162 -22.074 22.952 1.00 85.37 142 ALA B CA 1
ATOM 3305 C C . ALA B 1 142 ? -37.973 -21.398 22.299 1.00 79.72 142 ALA B C 1
ATOM 3306 O O . ALA B 1 142 ? -36.893 -21.326 22.877 1.00 73.10 142 ALA B O 1
ATOM 3308 N N . SER B 1 143 ? -38.182 -20.914 21.080 1.00 76.59 143 SER B N 1
ATOM 3309 C CA . SER B 1 143 ? -37.214 -20.039 20.424 1.00 74.52 143 SER B CA 1
ATOM 3310 C C . SER B 1 143 ? -36.644 -18.964 21.337 1.00 77.97 143 SER B C 1
ATOM 3311 O O . SER B 1 143 ? -35.434 -18.775 21.403 1.00 87.17 143 SER B O 1
ATOM 3314 N N . GLU B 1 144 ? -37.514 -18.235 22.019 1.00 75.59 144 GLU B N 1
ATOM 3315 C CA . GLU B 1 144 ? -37.024 -17.228 22.940 1.00 80.55 144 GLU B CA 1
ATOM 3316 C C . GLU B 1 144 ? -36.250 -17.843 24.113 1.00 68.81 144 GLU B C 1
ATOM 3317 O O . GLU B 1 144 ? -35.150 -17.410 24.410 1.00 62.62 144 GLU B O 1
ATOM 3323 N N . SER B 1 145 ? -36.775 -18.877 24.754 1.00 62.86 145 SER B N 1
ATOM 3324 C CA . SER B 1 145 ? -36.031 -19.436 25.879 1.00 67.84 145 SER B CA 1
ATOM 3325 C C . SER B 1 145 ? -34.662 -19.986 25.471 1.00 66.57 145 SER B C 1
ATOM 3326 O O . SER B 1 145 ? -33.710 -19.861 26.220 1.00 71.02 145 SER B O 1
ATOM 3329 N N . GLN B 1 146 ? -34.555 -20.574 24.285 1.00 58.98 146 GLN B N 1
ATOM 3330 C CA . GLN B 1 146 ? -33.289 -21.160 23.858 1.00 63.30 146 GLN B CA 1
ATOM 3331 C C . GLN B 1 146 ? -32.186 -20.131 23.629 1.00 69.10 146 GLN B C 1
ATOM 3332 O O . GLN B 1 146 ? -31.010 -20.443 23.776 1.00 81.67 146 GLN B O 1
ATOM 3338 N N . ARG B 1 147 ? -32.541 -18.914 23.252 1.00 57.45 147 ARG B N 1
ATOM 3339 C CA . ARG B 1 147 ? -31.503 -17.934 22.960 1.00 64.14 147 ARG B CA 1
ATOM 3340 C C . ARG B 1 147 ? -31.061 -17.259 24.240 1.00 64.88 147 ARG B C 1
ATOM 3341 O O . ARG B 1 147 ? -29.901 -16.890 24.383 1.00 73.67 147 ARG B O 1
ATOM 3343 N N . ALA B 1 148 ? -31.983 -17.109 25.181 1.00 61.34 148 ALA B N 1
ATOM 3344 C CA . ALA B 1 148 ? -31.627 -16.599 26.503 1.00 69.61 148 ALA B CA 1
ATOM 3345 C C . ALA B 1 148 ? -30.730 -17.604 27.235 1.00 80.82 148 ALA B C 1
ATOM 3346 O O . ALA B 1 148 ? -29.680 -17.242 27.764 1.00 88.62 148 ALA B O 1
ATOM 3348 N N . ASP B 1 149 ? -31.147 -18.867 27.245 1.00 76.03 149 ASP B N 1
ATOM 3349 C CA . ASP B 1 149 ? -30.376 -19.932 27.869 1.00 79.49 149 ASP B CA 1
ATOM 3350 C C . ASP B 1 149 ? -29.021 -20.049 27.195 1.00 77.41 149 ASP B C 1
ATOM 3351 O O . ASP B 1 149 ? -28.105 -20.651 27.744 1.00 82.40 149 ASP B O 1
ATOM 3356 N N . ALA B 1 150 ? -28.894 -19.462 26.009 1.00 76.42 150 ALA B N 1
ATOM 3357 C CA . ALA B 1 150 ? -27.646 -19.535 25.239 1.00 76.99 150 ALA B CA 1
ATOM 3358 C C . ALA B 1 150 ? -26.669 -18.386 25.531 1.00 81.37 150 ALA B C 1
ATOM 3359 O O . ALA B 1 150 ? -25.461 -18.621 25.655 1.00 70.45 150 ALA B O 1
ATOM 3361 N N . ARG B 1 151 ? -27.185 -17.158 25.647 1.00 80.77 151 ARG B N 1
ATOM 3362 C CA . ARG B 1 151 ? -26.351 -16.027 26.053 1.00 76.40 151 ARG B CA 1
ATOM 3363 C C . ARG B 1 151 ? -25.748 -16.315 27.422 1.00 84.73 151 ARG B C 1
ATOM 3364 O O . ARG B 1 151 ? -24.568 -16.068 27.655 1.00 88.30 151 ARG B O 1
ATOM 3366 N N . LEU B 1 152 ? -26.568 -16.854 28.319 1.00 84.60 152 LEU B N 1
ATOM 3367 C CA . LEU B 1 152 ? -26.146 -17.151 29.685 1.00 79.27 152 LEU B CA 1
ATOM 3368 C C . LEU B 1 152 ? -25.107 -18.262 29.701 1.00 81.32 152 LEU B C 1
ATOM 3369 O O . LEU B 1 152 ? -24.294 -18.376 30.621 1.00 90.15 152 LEU B O 1
ATOM 3374 N N . ALA B 1 153 ? -25.142 -19.098 28.681 1.00 68.67 153 ALA B N 1
ATOM 3375 C CA . ALA B 1 153 ? -24.215 -20.201 28.640 1.00 81.63 153 ALA B CA 1
ATOM 3376 C C . ALA B 1 153 ? -22.927 -19.652 28.061 1.00 95.21 153 ALA B C 1
ATOM 3377 O O . ALA B 1 153 ? -21.834 -19.935 28.550 1.00 89.53 153 ALA B O 1
ATOM 3379 N N . GLN B 1 154 ? -23.083 -18.845 27.015 1.00 104.44 154 GLN B N 1
ATOM 3380 C CA . GLN B 1 154 ? -21.969 -18.174 26.362 1.00 104.65 154 GLN B CA 1
ATOM 3381 C C . GLN B 1 154 ? -21.132 -17.385 27.380 1.00 93.95 154 GLN B C 1
ATOM 3382 O O . GLN B 1 154 ? -19.925 -17.613 27.478 1.00 94.51 154 GLN B O 1
ATOM 3388 N N . LEU B 1 155 ? -21.751 -16.496 28.160 1.00 84.25 155 LEU B N 1
ATOM 3389 C CA . LEU B 1 155 ? -20.962 -15.695 29.101 1.00 89.18 155 LEU B CA 1
ATOM 3390 C C . LEU B 1 155 ? -20.653 -16.361 30.451 1.00 98.56 155 LEU B C 1
ATOM 3391 O O . LEU B 1 155 ? -19.793 -15.882 31.191 1.00 98.40 155 LEU B O 1
ATOM 3396 N N . GLY B 1 156 ? -21.303 -17.480 30.754 1.00 104.26 156 GLY B N 1
ATOM 3397 C CA . GLY B 1 156 ? -20.956 -18.229 31.952 1.00 114.93 156 GLY B CA 1
ATOM 3398 C C . GLY B 1 156 ? -19.503 -18.700 31.970 1.00 122.30 156 GLY B C 1
ATOM 3399 O O . GLY B 1 156 ? -18.855 -18.745 33.022 1.00 125.33 156 GLY B O 1
ATOM 3400 N N . ALA B 1 157 ? -18.992 -19.057 30.796 1.00 120.98 157 ALA B N 1
ATOM 3401 C CA . ALA B 1 157 ? -17.613 -19.494 30.663 1.00 130.02 157 ALA B CA 1
ATOM 3402 C C . ALA B 1 157 ? -16.866 -18.634 29.656 1.00 140.10 157 ALA B C 1
ATOM 3403 O O . ALA B 1 157 ? -16.152 -19.153 28.792 1.00 143.61 157 ALA B O 1
ATOM 3405 N N . LYS B 1 158 ? -17.036 -17.319 29.763 1.00 143.97 158 LYS B N 1
ATOM 3406 C CA . LYS B 1 158 ? -16.278 -16.394 28.939 1.00 148.13 158 LYS B CA 1
ATOM 3407 C C . LYS B 1 158 ? -14.898 -16.257 29.570 1.00 156.72 158 LYS B C 1
ATOM 3408 O O . LYS B 1 158 ? -14.133 -15.349 29.255 1.00 155.82 158 LYS B O 1
ATOM 3414 N N . GLY B 1 159 ? -14.582 -17.204 30.445 1.00 135.66 159 GLY B N 1
ATOM 3415 C CA . GLY B 1 159 ? -13.439 -17.102 31.327 1.00 136.16 159 GLY B CA 1
ATOM 3416 C C . GLY B 1 159 ? -14.012 -16.976 32.723 1.00 137.74 159 GLY B C 1
ATOM 3417 O O . GLY B 1 159 ? -13.350 -17.279 33.719 1.00 143.10 159 GLY B O 1
ATOM 3418 N N . GLY B 1 160 ? -15.262 -16.518 32.778 1.00 129.06 160 GLY B N 1
ATOM 3419 C CA . GLY B 1 160 ? -16.006 -16.463 34.017 1.00 112.53 160 GLY B CA 1
ATOM 3420 C C . GLY B 1 160 ? -15.744 -17.743 34.764 1.00 104.68 160 GLY B C 1
ATOM 3421 O O . GLY B 1 160 ? -16.295 -18.793 34.441 1.00 107.92 160 GLY B O 1
ATOM 3422 N N . GLY B 1 161 ? -14.859 -17.669 35.743 1.00 101.02 161 GLY B N 1
ATOM 3423 C CA . GLY B 1 161 ? -14.531 -18.844 36.512 1.00 107.17 161 GLY B CA 1
ATOM 3424 C C . GLY B 1 161 ? -15.792 -19.312 37.197 1.00 114.59 161 GLY B C 1
ATOM 3425 O O . GLY B 1 161 ? -16.548 -20.110 36.645 1.00 118.12 161 GLY B O 1
ATOM 3426 N N . THR B 1 162 ? -16.035 -18.780 38.391 1.00 119.56 162 THR B N 1
ATOM 3427 C CA . THR B 1 162 ? -17.159 -19.212 39.216 1.00 120.52 162 THR B CA 1
ATOM 3428 C C . THR B 1 162 ? -18.257 -18.164 39.379 1.00 117.94 162 THR B C 1
ATOM 3429 O O . THR B 1 162 ? -18.001 -17.006 39.696 1.00 109.84 162 THR B O 1
ATOM 3433 N N . LEU B 1 163 ? -19.485 -18.616 39.172 1.00 125.89 163 LEU B N 1
ATOM 3434 C CA . LEU B 1 163 ? -20.687 -17.808 39.284 1.00 127.70 163 LEU B CA 1
ATOM 3435 C C . LEU B 1 163 ? -21.117 -17.717 40.741 1.00 130.90 163 LEU B C 1
ATOM 3436 O O . LEU B 1 163 ? -21.672 -16.707 41.170 1.00 129.21 163 LEU B O 1
ATOM 3441 N N . GLN B 1 164 ? -20.850 -18.791 41.486 1.00 136.72 164 GLN B N 1
ATOM 3442 C CA . GLN B 1 164 ? -21.272 -18.959 42.887 1.00 136.30 164 GLN B CA 1
ATOM 3443 C C . GLN B 1 164 ? -22.716 -19.469 43.009 1.00 136.35 164 GLN B C 1
ATOM 3444 O O . GLN B 1 164 ? -23.653 -18.704 43.259 1.00 124.29 164 GLN B O 1
ATOM 3450 N N . ALA B 1 165 ? -22.867 -20.782 42.837 1.00 147.73 165 ALA B N 1
ATOM 3451 C CA . ALA B 1 165 ? -24.177 -21.419 42.712 1.00 159.06 165 ALA B CA 1
ATOM 3452 C C . ALA B 1 165 ? -24.531 -22.311 43.911 1.00 165.67 165 ALA B C 1
ATOM 3453 O O . ALA B 1 165 ? -23.665 -22.641 44.725 1.00 164.38 165 ALA B O 1
ATOM 3455 N N . GLY B 1 166 ? -25.802 -22.694 44.025 1.00 172.06 166 GLY B N 1
ATOM 3456 C CA . GLY B 1 166 ? -26.839 -22.297 43.085 1.00 179.25 166 GLY B CA 1
ATOM 3457 C C . GLY B 1 166 ? -27.105 -20.804 43.071 1.00 185.13 166 GLY B C 1
ATOM 3458 O O . GLY B 1 166 ? -27.408 -20.205 44.105 1.00 188.91 166 GLY B O 1
ATOM 3459 N N . GLY B 1 167 ? -26.984 -20.205 41.888 1.00 186.20 167 GLY B N 1
ATOM 3460 C CA . GLY B 1 167 ? -27.151 -18.769 41.725 1.00 184.77 167 GLY B CA 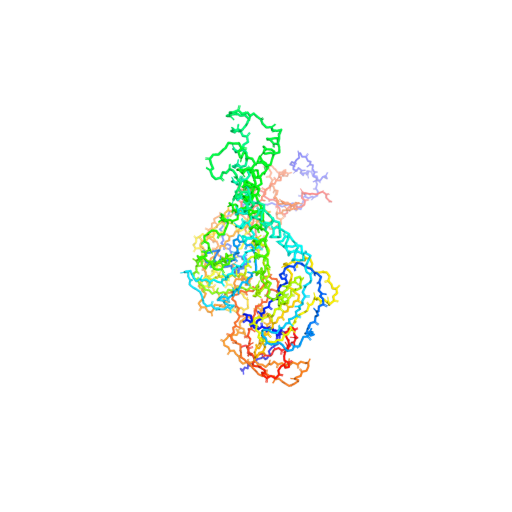1
ATOM 3461 C C . GLY B 1 167 ? -26.276 -18.182 40.625 1.00 177.35 167 GLY B C 1
ATOM 3462 O O . GLY B 1 167 ? -25.783 -18.912 39.763 1.00 176.86 167 GLY B O 1
ATOM 3463 N N . GLY B 1 168 ? -26.085 -16.863 40.658 1.00 166.49 168 GLY B N 1
ATOM 3464 C CA . GLY B 1 168 ? -25.282 -16.160 39.666 1.00 151.81 168 GLY B CA 1
ATOM 3465 C C . GLY B 1 168 ? -25.088 -14.684 39.984 1.00 136.66 168 GLY B C 1
ATOM 3466 O O . GLY B 1 168 ? -25.118 -14.293 41.152 1.00 142.54 168 GLY B O 1
ATOM 3467 N N . HIS B 1 169 ? -24.859 -13.868 38.954 1.00 111.14 169 HIS B N 1
ATOM 3468 C CA . HIS B 1 169 ? -24.808 -12.418 39.125 1.00 97.46 169 HIS B CA 1
ATOM 3469 C C . HIS B 1 169 ? -23.433 -11.877 39.590 1.00 96.40 169 HIS B C 1
ATOM 3470 O O . HIS B 1 169 ? -23.037 -10.767 39.216 1.00 98.58 169 HIS B O 1
ATOM 3477 N N . ILE B 1 170 ? -22.700 -12.647 40.391 1.00 86.26 170 ILE B N 1
ATOM 3478 C CA . ILE B 1 170 ? -21.378 -12.206 40.843 1.00 77.79 170 ILE B CA 1
ATOM 3479 C C . ILE B 1 170 ? -20.295 -13.230 40.544 1.00 83.30 170 ILE B C 1
ATOM 3480 O O . ILE B 1 170 ? -20.402 -14.396 40.920 1.00 90.49 170 ILE B O 1
ATOM 3485 N N . LEU B 1 171 ? -19.237 -12.774 39.885 1.00 80.82 171 LEU B N 1
ATOM 3486 C CA . LEU B 1 171 ? -18.255 -13.676 39.301 1.00 77.87 171 LEU B CA 1
ATOM 3487 C C . LEU B 1 171 ? -16.943 -13.712 40.074 1.00 74.52 171 LEU B C 1
ATOM 3488 O O . LEU B 1 171 ? -16.335 -12.680 40.297 1.00 81.34 171 LEU B O 1
ATOM 3493 N N . ALA B 1 172 ? -16.517 -14.899 40.492 1.00 75.11 172 ALA B N 1
ATOM 3494 C CA . ALA B 1 172 ? -15.209 -15.058 41.109 1.00 70.93 172 ALA B CA 1
ATOM 3495 C C . ALA B 1 172 ? -14.205 -15.340 39.996 1.00 80.49 172 ALA B C 1
ATOM 3496 O O . ALA B 1 172 ? -14.575 -15.871 38.949 1.00 92.26 172 ALA B O 1
ATOM 3498 N N . VAL B 1 173 ? -12.949 -14.952 40.194 1.00 71.68 173 VAL B N 1
ATOM 3499 C CA . VAL B 1 173 ? -11.920 -15.196 39.181 1.00 79.82 173 VAL B CA 1
ATOM 3500 C C . VAL B 1 173 ? -10.687 -15.764 39.873 1.00 86.34 173 VAL B C 1
ATOM 3501 O O . VAL B 1 173 ? -10.216 -15.192 40.852 1.00 86.29 173 VAL B O 1
ATOM 3505 N N . ARG B 1 174 ? -10.174 -16.896 39.389 1.00 87.69 174 ARG B N 1
ATOM 3506 C CA . ARG B 1 174 ? -9.402 -17.758 40.285 1.00 86.99 174 ARG B CA 1
ATOM 3507 C C . ARG B 1 174 ? -7.902 -17.974 40.110 1.00 89.05 174 ARG B C 1
ATOM 3508 O O . ARG B 1 174 ? -7.227 -18.232 41.096 1.00 105.24 174 ARG B O 1
ATOM 3516 N N . SER B 1 175 ? -7.363 -17.907 38.906 1.00 73.53 175 SER B N 1
ATOM 3517 C CA . SER B 1 175 ? -5.898 -18.011 38.787 1.00 80.21 175 SER B CA 1
ATOM 3518 C C . SER B 1 175 ? -5.419 -19.436 38.609 1.00 75.33 175 SER B C 1
ATOM 3519 O O . SER B 1 175 ? -5.657 -20.276 39.461 1.00 68.90 175 SER B O 1
ATOM 3522 N N . PRO B 1 176 ? -4.702 -19.693 37.512 1.00 72.85 176 PRO B N 1
ATOM 3523 C CA . PRO B 1 176 ? -4.264 -21.029 37.114 1.00 84.65 176 PRO B CA 1
ATOM 3524 C C . PRO B 1 176 ? -2.970 -21.494 37.772 1.00 98.76 176 PRO B C 1
ATOM 3525 O O . PRO B 1 176 ? -2.571 -22.642 37.554 1.00 106.28 176 PRO B O 1
ATOM 3529 N N . ILE B 1 177 ? -2.315 -20.641 38.552 1.00 93.34 177 ILE B N 1
ATOM 3530 C CA . ILE B 1 177 ? -1.008 -21.018 39.070 1.00 88.75 177 ILE B CA 1
ATOM 3531 C C . ILE B 1 177 ? -0.659 -20.432 40.421 1.00 86.47 177 ILE B C 1
ATOM 3532 O O . ILE B 1 177 ? -1.322 -19.513 40.899 1.00 84.52 177 ILE B O 1
ATOM 3537 N N . ASN B 1 178 ? 0.400 -20.986 41.014 1.00 82.80 178 ASN B N 1
ATOM 3538 C CA . ASN B 1 178 ? 0.989 -20.475 42.241 1.00 76.89 178 ASN B CA 1
ATOM 3539 C C . ASN B 1 178 ? 2.073 -19.486 41.876 1.00 81.06 178 ASN B C 1
ATOM 3540 O O . ASN B 1 178 ? 2.634 -19.546 40.780 1.00 83.02 178 ASN B O 1
ATOM 3545 N N . GLY B 1 179 ? 2.379 -18.600 42.820 1.00 78.92 179 GLY B N 1
ATOM 3546 C CA . GLY B 1 179 ? 3.359 -17.549 42.641 1.00 80.48 179 GLY B CA 1
ATOM 3547 C C . GLY B 1 179 ? 3.048 -16.387 43.565 1.00 89.05 179 GLY B C 1
ATOM 3548 O O . GLY B 1 179 ? 2.473 -16.584 44.633 1.00 92.78 179 GLY B O 1
ATOM 3549 N N . ARG B 1 180 ? 3.431 -15.177 43.166 1.00 89.54 180 ARG B N 1
ATOM 3550 C CA . ARG B 1 180 ? 3.138 -13.986 43.956 1.00 91.76 180 ARG B CA 1
ATOM 3551 C C . ARG B 1 180 ? 2.425 -12.964 43.102 1.00 89.11 180 ARG B C 1
ATOM 3552 O O . ARG B 1 180 ? 2.747 -12.795 41.926 1.00 95.53 180 ARG B O 1
ATOM 3560 N N . VAL B 1 181 ? 1.449 -12.284 43.684 1.00 72.96 181 VAL B N 1
ATOM 3561 C CA . VAL B 1 181 ? 0.877 -11.145 43.002 1.00 55.25 181 VAL B CA 1
ATOM 3562 C C . VAL B 1 181 ? 1.996 -10.150 42.898 1.00 66.76 181 VAL B C 1
ATOM 3563 O O . VAL B 1 181 ? 2.430 -9.565 43.881 1.00 77.82 181 VAL B O 1
ATOM 3567 N N . VAL B 1 182 ? 2.469 -9.980 41.683 1.00 71.86 182 VAL B N 1
ATOM 3568 C CA . VAL B 1 182 ? 3.583 -9.115 41.389 1.00 67.22 182 VAL B CA 1
ATOM 3569 C C . VAL B 1 182 ? 3.065 -7.776 40.843 1.00 71.32 182 VAL B C 1
ATOM 3570 O O . VAL B 1 182 ? 3.827 -6.838 40.648 1.00 76.48 182 VAL B O 1
ATOM 3574 N N . ASP B 1 183 ? 1.755 -7.682 40.636 1.00 75.57 183 ASP B N 1
ATOM 3575 C CA . ASP B 1 183 ? 1.167 -6.502 40.015 1.00 78.19 183 ASP B CA 1
ATOM 3576 C C . ASP B 1 183 ? -0.273 -6.259 40.455 1.00 82.06 183 ASP B C 1
ATOM 3577 O O . ASP B 1 183 ? -1.015 -7.219 40.681 1.00 88.05 183 ASP B O 1
ATOM 3582 N N . LEU B 1 184 ? -0.680 -4.990 40.561 1.00 72.69 184 LEU B N 1
ATOM 3583 C CA . LEU B 1 184 ? -2.070 -4.701 40.930 1.00 77.65 184 LEU B CA 1
ATOM 3584 C C . LEU B 1 184 ? -2.897 -3.769 40.016 1.00 89.47 184 LEU B C 1
ATOM 3585 O O . LEU B 1 184 ? -3.821 -4.226 39.354 1.00 98.09 184 LEU B O 1
ATOM 3590 N N . ASN B 1 185 ? -2.590 -2.481 39.986 1.00 96.42 185 ASN B N 1
ATOM 3591 C CA . ASN B 1 185 ? -3.429 -1.505 39.262 1.00 105.77 185 ASN B CA 1
ATOM 3592 C C . ASN B 1 185 ? -4.967 -1.734 39.253 1.00 83.73 185 ASN B C 1
ATOM 3593 O O . ASN B 1 185 ? -5.615 -1.589 38.227 1.00 92.77 185 ASN B O 1
ATOM 3598 N N . ALA B 1 186 ? -5.540 -2.067 40.405 1.00 77.68 186 ALA B N 1
ATOM 3599 C CA . ALA B 1 186 ? -6.992 -2.176 40.561 1.00 78.89 186 ALA B CA 1
ATOM 3600 C C . ALA B 1 186 ? -7.380 -2.233 42.032 1.00 85.12 186 ALA B C 1
ATOM 3601 O O . ALA B 1 186 ? -6.718 -2.887 42.838 1.00 86.64 186 ALA B O 1
ATOM 3603 N N . ALA B 1 187 ? -8.464 -1.554 42.380 1.00 87.56 187 ALA B N 1
ATOM 3604 C CA . ALA B 1 187 ? -8.872 -1.474 43.777 1.00 83.21 187 ALA B CA 1
ATOM 3605 C C . ALA B 1 187 ? -10.331 -1.833 43.965 1.00 83.06 187 ALA B C 1
ATOM 3606 O O . ALA B 1 187 ? -11.158 -1.619 43.082 1.00 90.61 187 ALA B O 1
ATOM 3608 N N . THR B 1 188 ? -10.639 -2.382 45.129 1.00 74.98 188 THR B N 1
ATOM 3609 C CA . THR B 1 188 ? -11.997 -2.760 45.448 1.00 77.87 188 THR B CA 1
ATOM 3610 C C . THR B 1 188 ? -12.908 -1.525 45.382 1.00 92.45 188 THR B C 1
ATOM 3611 O O . THR B 1 188 ? -12.652 -0.505 46.027 1.00 96.39 188 THR B O 1
ATOM 3615 N N . GLY B 1 189 ? -13.953 -1.607 44.569 1.00 95.69 189 GLY B N 1
ATOM 3616 C CA . GLY B 1 189 ? -14.899 -0.511 44.453 1.00 100.74 189 GLY B CA 1
ATOM 3617 C C . GLY B 1 189 ? -14.742 0.226 43.145 1.00 103.56 189 GLY B C 1
ATOM 3618 O O . GLY B 1 189 ? -15.401 1.240 42.908 1.00 109.16 189 GLY B O 1
ATOM 3619 N N . ALA B 1 190 ? -13.870 -0.304 42.292 1.00 96.89 190 ALA B N 1
ATOM 3620 C CA . ALA B 1 190 ? -13.499 0.341 41.042 1.00 85.25 190 ALA B CA 1
ATOM 3621 C C . ALA B 1 190 ? -14.262 -0.228 39.860 1.00 81.31 190 ALA B C 1
ATOM 3622 O O . ALA B 1 190 ? -14.432 -1.438 39.753 1.00 80.74 190 ALA B O 1
ATOM 3624 N N . TYR B 1 191 ? -14.711 0.653 38.972 1.00 81.51 191 TYR B N 1
ATOM 3625 C CA . TYR B 1 191 ? -15.409 0.227 37.771 1.00 77.27 191 TYR B CA 1
ATOM 3626 C C . TYR B 1 191 ? -14.410 -0.302 36.767 1.00 72.20 191 TYR B C 1
ATOM 3627 O O . TYR B 1 191 ? -13.569 0.441 36.258 1.00 69.90 191 TYR B O 1
ATOM 3636 N N . TRP B 1 192 ? -14.498 -1.587 36.471 1.00 64.59 192 TRP B N 1
ATOM 3637 C CA . TRP B 1 192 ? -13.623 -2.157 35.464 1.00 72.67 192 TRP B CA 1
ATOM 3638 C C . TRP B 1 192 ? -14.398 -2.440 34.173 1.00 76.55 192 TRP B C 1
ATOM 3639 O O . TRP B 1 192 ? -14.957 -3.521 34.002 1.00 69.88 192 TRP B O 1
ATOM 3650 N N . ASN B 1 193 ? -14.431 -1.468 33.266 1.00 71.46 193 ASN B N 1
ATOM 3651 C CA . ASN B 1 193 ? -15.225 -1.616 32.052 1.00 80.12 193 ASN B CA 1
ATOM 3652 C C . ASN B 1 193 ? -14.446 -2.154 30.864 1.00 91.99 193 ASN B C 1
ATOM 3653 O O . ASN B 1 193 ? -15.046 -2.553 29.867 1.00 93.40 193 ASN B O 1
ATOM 3658 N N . ASP B 1 194 ? -13.115 -2.160 30.968 1.00 97.64 194 ASP B N 1
ATOM 3659 C CA . ASP B 1 194 ? -12.254 -2.740 29.930 1.00 89.20 194 ASP B CA 1
ATOM 3660 C C . ASP B 1 194 ? -11.901 -4.188 30.240 1.00 76.70 194 ASP B C 1
ATOM 3661 O O . ASP B 1 194 ? -11.263 -4.479 31.250 1.00 82.47 194 ASP B O 1
ATOM 3666 N N . THR B 1 195 ? -12.323 -5.100 29.374 1.00 66.94 195 THR B N 1
ATOM 3667 C CA . THR B 1 195 ? -11.998 -6.506 29.566 1.00 76.43 195 THR B CA 1
ATOM 3668 C C . THR B 1 195 ? -10.687 -6.856 28.869 1.00 83.30 195 THR B C 1
ATOM 3669 O O . THR B 1 195 ? -10.260 -8.014 28.878 1.00 90.51 195 THR B O 1
ATOM 3673 N N . THR B 1 196 ? -10.051 -5.850 28.271 1.00 79.85 196 THR B N 1
ATOM 3674 C CA . THR B 1 196 ? -8.730 -6.028 27.673 1.00 81.95 196 THR B CA 1
ATOM 3675 C C . THR B 1 196 ? -7.597 -5.608 28.604 1.00 79.28 196 THR B C 1
ATOM 3676 O O . THR B 1 196 ? -6.455 -5.520 28.187 1.00 81.11 196 THR B O 1
ATOM 3680 N N . ALA B 1 197 ? -7.926 -5.370 29.867 1.00 76.54 197 ALA B N 1
ATOM 3681 C CA . ALA B 1 197 ? -6.988 -4.846 30.848 1.00 59.55 197 ALA B CA 1
ATOM 3682 C C . ALA B 1 197 ? -6.764 -5.842 31.969 1.00 70.77 197 ALA B C 1
ATOM 3683 O O . ALA B 1 197 ? -7.707 -6.283 32.620 1.00 83.52 197 ALA B O 1
ATOM 3685 N N . SER B 1 198 ? -5.507 -6.185 32.204 1.00 73.27 198 SER B N 1
ATOM 3686 C CA . SER B 1 198 ? -5.155 -7.019 33.337 1.00 70.54 198 SER B CA 1
ATOM 3687 C C . SER B 1 198 ? -5.190 -6.194 34.618 1.00 74.14 198 SER B C 1
ATOM 3688 O O . SER B 1 198 ? -4.692 -5.074 34.651 1.00 71.72 198 SER B O 1
ATOM 3691 N N . LEU B 1 199 ? -5.774 -6.729 35.681 1.00 76.92 199 LEU B N 1
ATOM 3692 C CA . LEU B 1 199 ? -5.723 -6.008 36.943 1.00 77.87 199 LEU B CA 1
ATOM 3693 C C . LEU B 1 199 ? -4.876 -6.738 37.956 1.00 73.76 199 LEU B C 1
ATOM 3694 O O . LEU B 1 199 ? -4.953 -6.486 39.150 1.00 75.57 199 LEU B O 1
ATOM 3699 N N . MET B 1 200 ? -4.045 -7.639 37.477 1.00 72.85 200 MET B N 1
ATOM 3700 C CA . MET B 1 200 ? -3.223 -8.393 38.380 1.00 74.04 200 MET B CA 1
ATOM 3701 C C . MET B 1 200 ? -2.200 -9.155 37.583 1.00 80.80 200 MET B C 1
ATOM 3702 O O . MET B 1 200 ? -2.382 -9.390 36.396 1.00 89.46 200 MET B O 1
ATOM 3707 N N . THR B 1 201 ? -1.124 -9.551 38.242 1.00 75.82 201 THR B N 1
ATOM 3708 C CA . THR B 1 201 ? -0.094 -10.306 37.573 1.00 69.51 201 THR B CA 1
ATOM 3709 C C . THR B 1 201 ? 0.500 -11.283 38.543 1.00 70.53 201 THR B C 1
ATOM 3710 O O . THR B 1 201 ? 1.270 -10.911 39.408 1.00 85.40 201 THR B O 1
ATOM 3714 N N . VAL B 1 202 ? 0.113 -12.541 38.411 1.00 69.98 202 VAL B N 1
ATOM 3715 C CA . VAL B 1 202 ? 0.653 -13.597 39.254 1.00 70.40 202 VAL B CA 1
ATOM 3716 C C . VAL B 1 202 ? 1.947 -14.091 38.622 1.00 78.48 202 VAL B C 1
ATOM 3717 O O . VAL B 1 202 ? 2.072 -14.113 37.406 1.00 86.04 202 VAL B O 1
ATOM 3721 N N . ALA B 1 203 ? 2.919 -14.472 39.437 1.00 79.43 203 ALA B N 1
ATOM 3722 C CA . ALA B 1 203 ? 4.174 -14.968 38.898 1.00 80.06 203 ALA B CA 1
ATOM 3723 C C . ALA B 1 203 ? 4.886 -15.869 39.896 1.00 91.93 203 ALA B C 1
ATOM 3724 O O . ALA B 1 203 ? 4.865 -15.608 41.093 1.00 96.15 203 ALA B O 1
ATOM 3726 N N . ASP B 1 204 ? 5.498 -16.938 39.394 1.00 96.82 204 ASP B N 1
ATOM 3727 C CA . ASP B 1 204 ? 6.276 -17.858 40.217 1.00 90.43 204 ASP B CA 1
ATOM 3728 C C . ASP B 1 204 ? 7.702 -17.369 40.173 1.00 85.42 204 ASP B C 1
ATOM 3729 O O . ASP B 1 204 ? 8.248 -17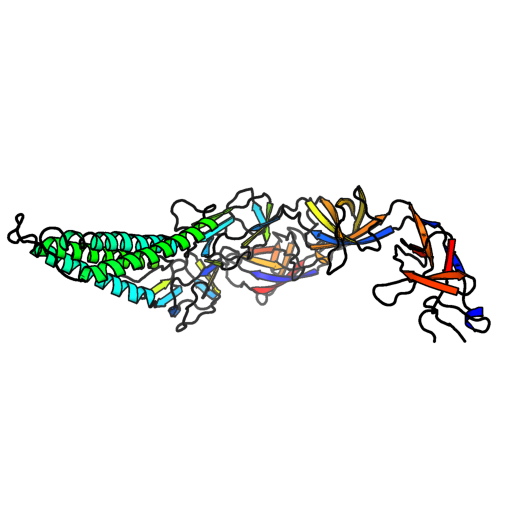.157 39.088 1.00 94.67 204 ASP B O 1
ATOM 3734 N N . LEU B 1 205 ? 8.305 -17.192 41.345 1.00 84.95 205 LEU B N 1
ATOM 3735 C CA . LEU B 1 205 ? 9.656 -16.640 41.427 1.00 88.63 205 LEU B CA 1
ATOM 3736 C C . LEU B 1 205 ? 10.659 -17.565 42.125 1.00 86.69 205 LEU B C 1
ATOM 3737 O O . LEU B 1 205 ? 11.636 -17.103 42.724 1.00 91.63 205 LEU B O 1
ATOM 3742 N N . SER B 1 206 ? 10.417 -18.868 42.029 1.00 74.12 206 SER B N 1
ATOM 3743 C CA . SER B 1 206 ? 11.292 -19.861 42.616 1.00 70.80 206 SER B CA 1
ATOM 3744 C C . SER B 1 206 ? 12.622 -19.712 41.951 1.00 85.49 206 SER B C 1
ATOM 3745 O O . SER B 1 206 ? 13.636 -20.206 42.426 1.00 103.28 206 SER B O 1
ATOM 3748 N N . HIS B 1 207 ? 12.594 -19.031 40.818 1.00 88.90 207 HIS B N 1
ATOM 3749 C CA . HIS B 1 207 ? 13.800 -18.532 40.189 1.00 86.40 207 HIS B CA 1
ATOM 3750 C C . HIS B 1 207 ? 13.438 -17.340 39.316 1.00 80.32 207 HIS B C 1
ATOM 3751 O O . HIS B 1 207 ? 12.437 -17.348 38.565 1.00 68.92 207 HIS B O 1
ATOM 3758 N N . VAL B 1 208 ? 14.254 -16.300 39.445 1.00 74.00 208 VAL B N 1
ATOM 3759 C CA . VAL B 1 208 ? 14.067 -15.091 38.669 1.00 77.45 208 VAL B CA 1
ATOM 3760 C C . VAL B 1 208 ? 15.260 -14.914 37.768 1.00 78.47 208 VAL B C 1
ATOM 3761 O O . VAL B 1 208 ? 16.316 -15.504 38.000 1.00 85.38 208 VAL B O 1
ATOM 3765 N N . PHE B 1 209 ? 15.079 -14.104 36.734 1.00 72.73 209 PHE B N 1
ATOM 3766 C CA . PHE B 1 209 ? 16.186 -13.697 35.881 1.00 79.09 209 PHE B CA 1
ATOM 3767 C C . PHE B 1 209 ? 16.848 -12.447 36.455 1.00 76.45 209 PHE B C 1
ATOM 3768 O O . PHE B 1 209 ? 16.254 -11.757 37.278 1.00 87.96 209 PHE B O 1
ATOM 3776 N N . VAL B 1 210 ? 18.077 -12.165 36.035 1.00 69.27 210 VAL B N 1
ATOM 3777 C CA . VAL B 1 210 ? 18.678 -10.841 36.226 1.00 69.17 210 VAL B CA 1
ATOM 3778 C C . VAL B 1 210 ? 19.320 -10.467 34.913 1.00 70.29 210 VAL B C 1
ATOM 3779 O O . VAL B 1 210 ? 20.356 -11.030 34.559 1.00 64.96 210 VAL B O 1
ATOM 3783 N N . THR B 1 211 ? 18.706 -9.543 34.179 1.00 66.95 211 THR B N 1
ATOM 3784 C CA . THR B 1 211 ? 19.194 -9.216 32.839 1.00 67.03 211 THR B CA 1
ATOM 3785 C C . THR B 1 211 ? 19.977 -7.904 32.804 1.00 71.48 211 THR B C 1
ATOM 3786 O O . THR B 1 211 ? 19.405 -6.807 32.870 1.00 84.98 211 THR B O 1
ATOM 3790 N N . ALA B 1 212 ? 21.294 -8.037 32.701 1.00 55.99 212 ALA B N 1
ATOM 3791 C CA . ALA B 1 212 ? 22.194 -6.901 32.596 1.00 55.56 212 ALA B CA 1
ATOM 3792 C C . ALA B 1 212 ? 22.124 -6.317 31.189 1.00 65.77 212 ALA B C 1
ATOM 3793 O O . ALA B 1 212 ? 21.832 -7.017 30.221 1.00 72.29 212 ALA B O 1
ATOM 3795 N N . ASN B 1 213 ? 22.385 -5.026 31.074 1.00 63.92 213 ASN B N 1
ATOM 3796 C CA . ASN B 1 213 ? 22.159 -4.359 29.814 1.00 61.51 213 ASN B CA 1
ATOM 3797 C C . ASN B 1 213 ? 23.405 -3.777 29.231 1.00 71.95 213 ASN B C 1
ATOM 3798 O O . ASN B 1 213 ? 24.306 -3.397 29.962 1.00 81.03 213 ASN B O 1
ATOM 3803 N N . ALA B 1 214 ? 23.450 -3.726 27.904 1.00 85.53 214 ALA B N 1
ATOM 3804 C CA . ALA B 1 214 ? 24.504 -3.021 27.201 1.00 96.36 214 ALA B CA 1
ATOM 3805 C C . ALA B 1 214 ? 25.650 -3.974 26.970 1.00 83.09 214 ALA B C 1
ATOM 3806 O O . ALA B 1 214 ? 25.702 -5.032 27.603 1.00 62.53 214 ALA B O 1
ATOM 3808 N N . GLN B 1 215 ? 26.605 -3.594 26.121 1.00 86.94 215 GLN B N 1
ATOM 3809 C CA . GLN B 1 215 ? 26.751 -2.252 25.549 1.00 81.76 215 GLN B CA 1
ATOM 3810 C C . GLN B 1 215 ? 27.673 -2.424 24.365 1.00 77.75 215 GLN B C 1
ATOM 3811 O O . GLN B 1 215 ? 28.608 -3.213 24.440 1.00 80.34 215 GLN B O 1
ATOM 3817 N N . GLU B 1 216 ? 27.436 -1.703 23.274 1.00 73.43 216 GLU B N 1
ATOM 3818 C CA . GLU B 1 216 ? 28.112 -2.063 22.036 1.00 66.37 216 GLU B CA 1
ATOM 3819 C C . GLU B 1 216 ? 29.597 -2.331 22.332 1.00 82.34 216 GLU B C 1
ATOM 3820 O O . GLU B 1 216 ? 30.140 -3.366 21.924 1.00 79.93 216 GLU B O 1
ATOM 3826 N N . LYS B 1 217 ? 30.217 -1.433 23.103 1.00 95.61 217 LYS B N 1
ATOM 3827 C CA . LYS B 1 217 ? 31.620 -1.552 23.525 1.00 95.86 217 LYS B CA 1
ATOM 3828 C C . LYS B 1 217 ? 31.903 -2.847 24.295 1.00 94.19 217 LYS B C 1
ATOM 3829 O O . LYS B 1 217 ? 32.970 -3.446 24.167 1.00 95.75 217 LYS B O 1
ATOM 3835 N N . ASP B 1 218 ? 30.935 -3.269 25.094 1.00 86.71 218 ASP B N 1
ATOM 3836 C CA . ASP B 1 218 ? 31.096 -4.417 25.964 1.00 88.91 218 ASP B CA 1
ATOM 3837 C C . ASP B 1 218 ? 30.805 -5.762 25.314 1.00 83.46 218 ASP B C 1
ATOM 3838 O O . ASP B 1 218 ? 30.918 -6.791 25.965 1.00 81.19 218 ASP B O 1
ATOM 3843 N N . LEU B 1 219 ? 30.421 -5.760 24.043 1.00 81.85 219 LEU B N 1
ATOM 3844 C CA . LEU B 1 219 ? 29.995 -7.000 23.382 1.00 77.25 219 LEU B CA 1
ATOM 3845 C C . LEU B 1 219 ? 31.098 -8.053 23.269 1.00 77.90 219 LEU B C 1
ATOM 3846 O O . LEU B 1 219 ? 30.834 -9.254 23.323 1.00 79.05 219 LEU B O 1
ATOM 3851 N N . GLY B 1 220 ? 32.335 -7.595 23.111 1.00 72.66 220 GLY B N 1
ATOM 3852 C CA . GLY B 1 220 ? 33.455 -8.493 22.959 1.00 63.55 220 GLY B CA 1
ATOM 3853 C C . GLY B 1 220 ? 34.010 -8.897 24.305 1.00 75.20 220 GLY B C 1
ATOM 3854 O O . GLY B 1 220 ? 35.054 -9.547 24.381 1.00 95.96 220 GLY B O 1
ATOM 3855 N N . HIS B 1 221 ? 33.312 -8.514 25.371 1.00 69.93 221 HIS B N 1
ATOM 3856 C CA . HIS B 1 221 ? 33.745 -8.837 26.734 1.00 73.80 221 HIS B CA 1
ATOM 3857 C C . HIS B 1 221 ? 32.643 -9.500 27.550 1.00 76.19 221 HIS B C 1
ATOM 3858 O O . HIS B 1 221 ? 32.706 -9.545 28.774 1.00 82.80 221 HIS B O 1
ATOM 3865 N N . VAL B 1 222 ? 31.639 -10.021 26.846 1.00 75.63 222 VAL B N 1
ATOM 3866 C CA . VAL B 1 222 ? 30.551 -10.794 27.454 1.00 73.65 222 VAL B CA 1
ATOM 3867 C C . VAL B 1 222 ? 30.192 -12.051 26.642 1.00 71.45 222 VAL B C 1
ATOM 3868 O O . VAL B 1 222 ? 30.180 -12.045 25.399 1.00 66.63 222 VAL B O 1
ATOM 3872 N N . TYR B 1 223 ? 29.908 -13.134 27.352 1.00 72.88 223 TYR B N 1
ATOM 3873 C CA . TYR B 1 223 ? 29.676 -14.414 26.704 1.00 79.47 223 TYR B CA 1
ATOM 3874 C C . TYR B 1 223 ? 28.912 -15.351 27.606 1.00 78.67 223 TYR B C 1
ATOM 3875 O O . TYR B 1 223 ? 29.081 -15.331 28.820 1.00 91.19 223 TYR B O 1
ATOM 3884 N N . VAL B 1 224 ? 28.084 -16.190 27.009 1.00 69.55 224 VAL B N 1
ATOM 3885 C CA . VAL B 1 224 ? 27.552 -17.325 27.736 1.00 74.50 224 VAL B CA 1
ATOM 3886 C C . VAL B 1 224 ? 28.644 -18.377 27.799 1.00 76.76 224 VAL B C 1
ATOM 3887 O O . VAL B 1 224 ? 29.220 -18.752 26.773 1.00 81.46 224 VAL B O 1
ATOM 3891 N N . GLY B 1 225 ? 28.970 -18.823 29.004 1.00 70.79 225 GLY B N 1
ATOM 3892 C CA . GLY B 1 225 ? 28.441 -18.259 30.226 1.00 65.56 225 GLY B CA 1
ATOM 3893 C C . GLY B 1 225 ? 29.603 -17.988 31.168 1.00 76.61 225 GLY B C 1
ATOM 3894 O O . GLY B 1 225 ? 30.309 -18.916 31.586 1.00 67.43 225 GLY B O 1
ATOM 3895 N N . GLN B 1 226 ? 29.816 -16.711 31.482 1.00 77.18 226 GLN B N 1
ATOM 3896 C CA . GLN B 1 226 ? 30.916 -16.297 32.335 1.00 78.07 226 GLN B CA 1
ATOM 3897 C C . GLN B 1 226 ? 30.460 -16.108 33.769 1.00 84.13 226 GLN B C 1
ATOM 3898 O O . GLN B 1 226 ? 29.273 -15.894 34.042 1.00 74.42 226 GLN B O 1
ATOM 3904 N N . SER B 1 227 ? 31.408 -16.205 34.690 1.00 93.73 227 SER B N 1
ATOM 3905 C CA . SER B 1 227 ? 31.090 -15.994 36.087 1.00 94.07 227 SER B CA 1
ATOM 3906 C C . SER B 1 227 ? 30.738 -14.533 36.259 1.00 89.64 227 SER B C 1
ATOM 3907 O O . SER B 1 227 ? 31.215 -13.692 35.498 1.00 87.95 227 SER B O 1
ATOM 3910 N N . ALA B 1 228 ? 29.890 -14.239 37.241 1.00 86.51 228 ALA B N 1
ATOM 3911 C CA . ALA B 1 228 ? 29.505 -12.866 37.534 1.00 85.42 228 ALA B CA 1
ATOM 3912 C C . ALA B 1 228 ? 29.160 -12.759 38.990 1.00 88.80 228 ALA B C 1
ATOM 3913 O O . ALA B 1 228 ? 28.726 -13.733 39.597 1.00 97.27 228 ALA B O 1
ATOM 3915 N N . THR B 1 229 ? 29.355 -11.578 39.558 1.00 77.66 229 THR B N 1
ATOM 3916 C CA . THR B 1 229 ? 28.810 -11.324 40.875 1.00 86.19 229 THR B CA 1
ATOM 3917 C C . THR B 1 229 ? 27.720 -10.263 40.752 1.00 89.85 229 THR B C 1
ATOM 3918 O O . THR B 1 229 ? 27.783 -9.380 39.895 1.00 89.07 229 THR B O 1
ATOM 3922 N N . VAL B 1 230 ? 26.699 -10.377 41.588 1.00 83.98 230 VAL B N 1
ATOM 3923 C CA . VAL B 1 230 ? 25.580 -9.464 41.527 1.00 85.02 230 VAL B CA 1
ATOM 3924 C C . VAL B 1 230 ? 25.251 -9.108 42.954 1.00 94.89 230 VAL B C 1
ATOM 3925 O O . VAL B 1 230 ? 25.198 -9.999 43.807 1.00 95.36 230 VAL B O 1
ATOM 3929 N N . LYS B 1 231 ? 25.047 -7.818 43.222 1.00 95.44 231 LYS B N 1
ATOM 3930 C CA . LYS B 1 231 ? 24.687 -7.375 44.567 1.00 98.04 231 LYS B CA 1
ATOM 3931 C C . LYS B 1 231 ? 23.292 -6.767 44.562 1.00 96.94 231 LYS B C 1
ATOM 3932 O O . LYS B 1 231 ? 22.950 -6.017 43.648 1.00 104.47 231 LYS B O 1
ATOM 3938 N N . PHE B 1 232 ? 22.482 -7.102 45.567 1.00 89.76 232 PHE B N 1
ATOM 3939 C CA . PHE B 1 232 ? 21.127 -6.534 45.689 1.00 98.45 232 PHE B CA 1
ATOM 3940 C C . PHE B 1 232 ? 20.987 -5.657 46.952 1.00 109.59 232 PHE B C 1
ATOM 3941 O O . PHE B 1 232 ? 21.757 -5.797 47.906 1.00 114.85 232 PHE B O 1
ATOM 3949 N N . ASP B 1 233 ? 20.017 -4.747 46.960 1.00 117.06 233 ASP B N 1
ATOM 3950 C CA . ASP B 1 233 ? 19.921 -3.757 48.043 1.00 126.65 233 ASP B CA 1
ATOM 3951 C C . ASP B 1 233 ? 18.528 -3.623 48.671 1.00 117.80 233 ASP B C 1
ATOM 3952 O O . ASP B 1 233 ? 17.685 -2.887 48.182 1.00 110.60 233 ASP B O 1
ATOM 3957 N N . ALA B 1 234 ? 18.310 -4.316 49.781 1.00 123.68 234 ALA B 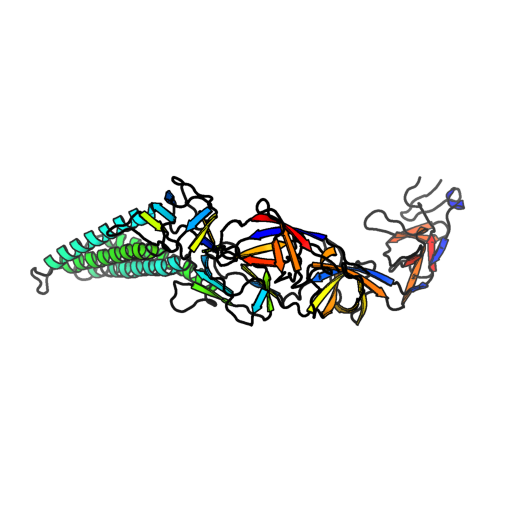N 1
ATOM 3958 C CA . ALA B 1 234 ? 19.371 -5.095 50.404 1.00 125.96 234 ALA B CA 1
ATOM 3959 C C . ALA B 1 234 ? 19.269 -6.611 50.146 1.00 119.94 234 ALA B C 1
ATOM 3960 O O . ALA B 1 234 ? 18.411 -7.094 49.394 1.00 96.84 234 ALA B O 1
ATOM 3962 N N . TYR B 1 235 ? 20.150 -7.333 50.835 1.00 129.24 235 TYR B N 1
ATOM 3963 C CA . TYR B 1 235 ? 20.600 -8.679 50.494 1.00 119.06 235 TYR B CA 1
ATOM 3964 C C . TYR B 1 235 ? 22.091 -8.539 50.221 1.00 111.43 235 TYR B C 1
ATOM 3965 O O . TYR B 1 235 ? 22.672 -9.276 49.429 1.00 103.32 235 TYR B O 1
ATOM 3974 N N . ASP B 1 236 ? 22.673 -7.540 50.878 1.00 118.93 236 ASP B N 1
ATOM 3975 C CA . ASP B 1 236 ? 24.078 -7.151 50.766 1.00 118.02 236 ASP B CA 1
ATOM 3976 C C . ASP B 1 236 ? 25.079 -8.303 50.678 1.00 113.90 236 ASP B C 1
ATOM 3977 O O . ASP B 1 236 ? 24.758 -9.441 50.987 1.00 110.35 236 ASP B O 1
ATOM 3982 N N . ASP B 1 237 ? 26.308 -7.960 50.302 1.00 116.44 237 ASP B N 1
ATOM 3983 C CA . ASP B 1 237 ? 27.343 -8.910 49.873 1.00 123.41 237 ASP B CA 1
ATOM 3984 C C . ASP B 1 237 ? 26.975 -9.768 48.638 1.00 110.97 237 ASP B C 1
ATOM 3985 O O . ASP B 1 237 ? 25.928 -10.423 48.592 1.00 99.60 237 ASP B O 1
ATOM 3990 N N . PRO B 1 238 ? 27.867 -9.750 47.632 1.00 104.81 238 PRO B N 1
ATOM 3991 C CA . PRO B 1 238 ? 27.717 -10.252 46.264 1.00 100.49 238 PRO B CA 1
ATOM 3992 C C . PRO B 1 238 ? 27.224 -11.687 46.142 1.00 96.73 238 PRO B C 1
ATOM 3993 O O . PRO B 1 238 ? 27.846 -12.611 46.668 1.00 96.80 238 PRO B O 1
ATOM 3997 N N . GLN B 1 239 ? 26.126 -11.867 45.417 1.00 84.36 239 GLN B N 1
ATOM 3998 C CA . GLN B 1 239 ? 25.744 -13.188 44.982 1.00 77.83 239 GLN B CA 1
ATOM 3999 C C . GLN B 1 239 ? 26.373 -13.470 43.629 1.00 83.54 239 GLN B C 1
ATOM 4000 O O . GLN B 1 239 ? 26.185 -12.698 42.695 1.00 90.27 239 GLN B O 1
ATOM 4006 N N . PRO B 1 240 ? 27.135 -14.569 43.526 1.00 84.94 240 PRO B N 1
ATOM 4007 C CA . PRO B 1 240 ? 27.671 -15.096 42.266 1.00 87.04 240 PRO B CA 1
ATOM 4008 C C . PRO B 1 240 ? 26.570 -15.721 41.399 1.00 95.55 240 PRO B C 1
ATOM 4009 O O . PRO B 1 240 ? 25.492 -16.047 41.900 1.00 108.34 240 PRO B O 1
ATOM 4013 N N . GLY B 1 241 ? 26.858 -15.895 40.113 1.00 86.40 241 GLY B N 1
ATOM 4014 C CA . GLY B 1 241 ? 25.925 -16.470 39.157 1.00 78.94 241 GLY B CA 1
ATOM 4015 C C . GLY B 1 241 ? 26.620 -16.569 37.813 1.00 80.38 241 GLY B C 1
ATOM 4016 O O . GLY B 1 241 ? 27.778 -16.149 37.689 1.00 92.13 241 GLY B O 1
ATOM 4017 N N . LYS B 1 242 ? 25.926 -17.102 36.808 1.00 67.65 242 LYS B N 1
ATOM 4018 C CA . LYS B 1 242 ? 26.524 -17.367 35.489 1.00 66.28 242 LYS B CA 1
ATOM 4019 C C . LYS B 1 242 ? 25.581 -16.947 34.369 1.00 68.70 242 LYS B C 1
ATOM 4020 O O . LYS B 1 242 ? 24.371 -17.193 34.453 1.00 70.78 242 LYS B O 1
ATOM 4022 N N . VAL B 1 243 ? 26.133 -16.340 33.318 1.00 74.66 243 VAL B N 1
ATOM 4023 C CA . VAL B 1 243 ? 25.310 -15.844 32.210 1.00 80.89 243 VAL B CA 1
ATOM 4024 C C . VAL B 1 243 ? 24.887 -16.964 31.252 1.00 82.72 243 VAL B C 1
ATOM 4025 O O . VAL B 1 243 ? 25.695 -17.534 30.530 1.00 87.44 243 VAL B O 1
ATOM 4029 N N . ARG B 1 244 ? 23.598 -17.260 31.257 1.00 77.72 244 ARG B N 1
ATOM 4030 C CA . ARG B 1 244 ? 23.058 -18.389 30.535 1.00 75.83 244 ARG B CA 1
ATOM 4031 C C . ARG B 1 244 ? 22.680 -18.030 29.104 1.00 71.40 244 ARG B C 1
ATOM 4032 O O . ARG B 1 244 ? 22.615 -18.905 28.255 1.00 78.76 244 ARG B O 1
ATOM 4040 N N . TYR B 1 245 ? 22.427 -16.750 28.840 1.00 65.29 245 TYR B N 1
ATOM 4041 C CA . TYR B 1 245 ? 22.029 -16.297 27.511 1.00 65.94 245 TYR B CA 1
ATOM 4042 C C . TYR B 1 245 ? 22.582 -14.921 27.255 1.00 74.68 245 TYR B C 1
ATOM 4043 O O . TYR B 1 245 ? 22.743 -14.134 28.179 1.00 76.69 245 TYR B O 1
ATOM 4052 N N . VAL B 1 246 ? 22.845 -14.612 25.994 1.00 76.07 246 VAL B N 1
ATOM 4053 C CA . VAL B 1 246 ? 23.391 -13.310 25.673 1.00 66.35 246 VAL B CA 1
ATOM 4054 C C . VAL B 1 246 ? 22.386 -12.310 25.037 1.00 73.19 246 VAL B C 1
ATOM 4055 O O . VAL B 1 246 ? 22.109 -11.257 25.611 1.00 81.50 246 VAL B O 1
ATOM 4059 N N . GLY B 1 247 ? 21.830 -12.628 23.877 1.00 49.50 247 GLY B N 1
ATOM 4060 C CA . GLY B 1 247 ? 21.221 -11.589 23.070 1.00 55.52 247 GLY B CA 1
ATOM 4061 C C . GLY B 1 247 ? 21.844 -11.595 21.683 1.00 73.43 247 GLY B C 1
ATOM 4062 O O . GLY B 1 247 ? 23.065 -11.714 21.533 1.00 78.07 247 GLY B O 1
ATOM 4063 N N . GLN B 1 248 ? 21.004 -11.482 20.660 1.00 69.05 248 GLN B N 1
ATOM 4064 C CA . GLN B 1 248 ? 21.447 -11.722 19.295 1.00 64.90 248 GLN B CA 1
ATOM 4065 C C . GLN B 1 248 ? 21.273 -10.489 18.458 1.00 67.30 248 GLN B C 1
ATOM 4066 O O . GLN B 1 248 ? 21.764 -10.408 17.336 1.00 59.69 248 GLN B O 1
ATOM 4072 N N . ILE B 1 249 ? 20.553 -9.537 19.041 1.00 82.58 249 ILE B N 1
ATOM 4073 C CA . ILE B 1 249 ? 20.303 -8.225 18.469 1.00 81.68 249 ILE B CA 1
ATOM 4074 C C . ILE B 1 249 ? 20.371 -7.192 19.574 1.00 76.11 249 ILE B C 1
ATOM 4075 O O . ILE B 1 249 ? 20.037 -7.468 20.734 1.00 63.89 249 ILE B O 1
ATOM 4080 N N . LEU B 1 250 ? 20.819 -6.002 19.195 1.00 79.06 250 LEU B N 1
ATOM 4081 C CA . LEU B 1 250 ? 20.753 -4.833 20.048 1.00 67.98 250 LEU B CA 1
ATOM 4082 C C . LEU B 1 250 ? 19.290 -4.513 20.224 1.00 68.78 250 LEU B C 1
ATOM 4083 O O . LEU B 1 250 ? 18.452 -4.988 19.476 1.00 62.06 250 LEU B O 1
ATOM 4088 N N . ASP B 1 251 ? 18.980 -3.734 21.240 1.00 77.12 251 ASP B N 1
ATOM 4089 C CA . ASP B 1 251 ? 17.620 -3.359 21.491 1.00 72.33 251 ASP B CA 1
ATOM 4090 C C . ASP B 1 251 ? 17.470 -1.982 20.856 1.00 79.23 251 ASP B C 1
ATOM 4091 O O . ASP B 1 251 ? 17.929 -1.013 21.400 1.00 89.36 251 ASP B O 1
ATOM 4096 N N . ALA B 1 252 ? 16.851 -1.917 19.681 1.00 85.01 252 ALA B N 1
ATOM 4097 C CA . ALA B 1 252 ? 16.844 -0.717 18.818 1.00 84.47 252 ALA B CA 1
ATOM 4098 C C . ALA B 1 252 ? 16.614 0.609 19.538 1.00 83.60 252 ALA B C 1
ATOM 4099 O O . ALA B 1 252 ? 16.928 1.690 19.014 1.00 79.85 252 ALA B O 1
ATOM 4101 N N . ASP B 1 253 ? 16.041 0.518 20.729 1.00 80.10 253 ASP B N 1
ATOM 4102 C CA . ASP B 1 253 ? 15.797 1.685 21.561 1.00 85.36 253 ASP B CA 1
ATOM 4103 C C . ASP B 1 253 ? 17.070 2.095 22.310 1.00 76.01 253 ASP B C 1
ATOM 4104 O O . ASP B 1 253 ? 17.739 3.053 21.930 1.00 71.81 253 ASP B O 1
ATOM 4109 N N . THR B 1 254 ? 17.396 1.344 23.361 1.00 69.42 254 THR B N 1
ATOM 4110 C CA . THR B 1 254 ? 18.562 1.582 24.209 1.00 64.48 254 THR B CA 1
ATOM 4111 C C . THR B 1 254 ? 19.874 1.337 23.478 1.00 64.33 254 THR B C 1
ATOM 4112 O O . THR B 1 254 ? 20.906 1.913 23.819 1.00 69.54 254 THR B O 1
ATOM 4116 N N . ARG B 1 255 ? 19.822 0.461 22.482 1.00 67.52 255 ARG B N 1
ATOM 4117 C CA . ARG B 1 255 ? 21.004 -0.027 21.775 1.00 64.38 255 ARG B CA 1
ATOM 4118 C C . ARG B 1 255 ? 21.856 -0.983 22.615 1.00 68.96 255 ARG B C 1
ATOM 4119 O O . ARG B 1 255 ? 22.987 -1.285 22.253 1.00 64.26 255 ARG B O 1
ATOM 4127 N N . THR B 1 256 ? 21.294 -1.458 23.726 1.00 69.71 256 THR B N 1
ATOM 4128 C CA . THR B 1 256 ? 22.001 -2.361 24.616 1.00 70.05 256 THR B CA 1
ATOM 4129 C C . THR B 1 256 ? 21.567 -3.739 24.244 1.00 67.50 256 THR B C 1
ATOM 4130 O O . THR B 1 256 ? 20.568 -3.917 23.562 1.00 63.87 256 THR B O 1
ATOM 4134 N N . THR B 1 257 ? 22.319 -4.721 24.708 1.00 64.93 257 THR B N 1
ATOM 4135 C CA . THR B 1 257 ? 22.027 -6.098 24.383 1.00 56.87 257 THR B CA 1
ATOM 4136 C C . THR B 1 257 ? 21.931 -6.871 25.684 1.00 58.04 257 THR B C 1
ATOM 4137 O O . THR B 1 257 ? 22.727 -6.668 26.597 1.00 70.35 257 THR B O 1
ATOM 4141 N N . LYS B 1 258 ? 20.934 -7.738 25.789 1.00 52.54 258 LYS B N 1
ATOM 4142 C CA . LYS B 1 258 ? 20.724 -8.452 27.037 1.00 55.87 258 LYS B CA 1
ATOM 4143 C C . LYS B 1 258 ? 21.940 -9.302 27.419 1.00 71.39 258 LYS B C 1
ATOM 4144 O O . LYS B 1 258 ? 22.909 -9.410 26.668 1.00 84.60 258 LYS B O 1
ATOM 4150 N N . VAL B 1 259 ? 21.865 -9.889 28.607 1.00 70.62 259 VAL B N 1
ATOM 4151 C CA . VAL B 1 259 ? 22.912 -10.703 29.213 1.00 67.86 259 VAL B CA 1
ATOM 4152 C C . VAL B 1 259 ? 22.234 -11.370 30.405 1.00 72.62 259 VAL B C 1
ATOM 4153 O O . VAL B 1 259 ? 22.299 -10.872 31.523 1.00 78.48 259 VAL B O 1
ATOM 4157 N N . ARG B 1 260 ? 21.543 -12.477 30.153 1.00 76.65 260 ARG B N 1
ATOM 4158 C CA . ARG B 1 260 ? 20.709 -13.117 31.168 1.00 66.63 260 ARG B CA 1
ATOM 4159 C C . ARG B 1 260 ? 21.468 -14.046 32.094 1.00 68.59 260 ARG B C 1
ATOM 4160 O O . ARG B 1 260 ? 22.326 -14.822 31.672 1.00 71.95 260 ARG B O 1
ATOM 4168 N N . MET B 1 261 ? 21.113 -13.974 33.365 1.00 67.85 261 MET B N 1
ATOM 4169 C CA . MET B 1 261 ? 21.589 -14.920 34.347 1.00 73.94 261 MET B CA 1
ATOM 4170 C C . MET B 1 261 ? 20.381 -15.411 35.136 1.00 80.25 261 MET B C 1
ATOM 4171 O O . MET B 1 261 ? 19.457 -14.649 35.394 1.00 80.63 261 MET B O 1
ATOM 4176 N N . VAL B 1 262 ? 20.364 -16.692 35.482 1.00 88.47 262 VAL B N 1
ATOM 4177 C CA . VAL B 1 262 ? 19.259 -17.228 36.269 1.00 82.38 262 VAL B CA 1
ATOM 4178 C C . VAL B 1 262 ? 19.691 -17.449 37.710 1.00 81.28 262 VAL B C 1
ATOM 4179 O O . VAL B 1 262 ? 20.840 -17.802 37.969 1.00 91.91 262 VAL B O 1
ATOM 4183 N N . PHE B 1 263 ? 18.774 -17.221 38.643 1.00 71.86 263 PHE B N 1
ATOM 4184 C CA . PHE B 1 263 ? 19.085 -17.279 40.068 1.00 73.83 263 PHE B CA 1
ATOM 4185 C C . PHE B 1 263 ? 17.956 -17.969 40.838 1.00 82.90 263 PHE B C 1
ATOM 4186 O O . PHE B 1 263 ? 16.806 -17.545 40.737 1.00 90.71 263 PHE B O 1
ATOM 4194 N N . ASP B 1 264 ? 18.265 -19.014 41.610 1.00 81.87 264 ASP B N 1
ATOM 4195 C CA . ASP B 1 264 ? 17.298 -19.547 42.567 1.00 86.97 264 ASP B CA 1
ATOM 4196 C C . ASP B 1 264 ? 17.060 -18.419 43.518 1.00 82.25 264 ASP B C 1
ATOM 4197 O O . ASP B 1 264 ? 17.796 -17.438 43.511 1.00 75.08 264 ASP B O 1
ATOM 4202 N N . ASN B 1 265 ? 16.049 -18.565 44.358 1.00 90.50 265 ASN B N 1
ATOM 4203 C CA . ASN B 1 265 ? 16.048 -17.868 45.640 1.00 105.19 265 ASN B CA 1
ATOM 4204 C C . ASN B 1 265 ? 15.345 -18.628 46.758 1.00 115.33 265 ASN B C 1
ATOM 4205 O O . ASN B 1 265 ? 15.578 -18.328 47.932 1.00 105.97 265 ASN B O 1
ATOM 4210 N N . PRO B 1 266 ? 14.547 -19.654 46.400 1.00 130.47 266 PRO B N 1
ATOM 4211 C CA . PRO B 1 266 ? 13.682 -20.308 47.380 1.00 141.35 266 PRO B CA 1
ATOM 4212 C C . PRO B 1 266 ? 13.752 -19.681 48.777 1.00 139.21 266 PRO B C 1
ATOM 4213 O O . PRO B 1 266 ? 14.244 -20.295 49.714 1.00 143.75 266 PRO B O 1
ATOM 4217 N N . ASP B 1 267 ? 13.262 -18.449 48.880 1.00 130.26 267 ASP B N 1
ATOM 4218 C CA . ASP B 1 267 ? 13.181 -17.707 50.131 1.00 117.73 267 ASP B CA 1
ATOM 4219 C C . ASP B 1 267 ? 12.337 -16.467 49.882 1.00 100.83 267 ASP B C 1
ATOM 4220 O O . ASP B 1 267 ? 11.661 -15.976 50.784 1.00 94.19 267 ASP B O 1
ATOM 4225 N N . GLY B 1 268 ? 12.408 -15.953 48.654 1.00 93.63 268 GLY B N 1
ATOM 4226 C CA . GLY B 1 268 ? 11.495 -14.920 48.186 1.00 89.37 268 GLY B CA 1
ATOM 4227 C C . GLY B 1 268 ? 12.060 -13.513 48.016 1.00 89.51 268 GLY B C 1
ATOM 4228 O O . GLY B 1 268 ? 11.462 -12.663 47.352 1.00 94.54 268 GLY B O 1
ATOM 4229 N N . ARG B 1 269 ? 13.224 -13.261 48.596 1.00 77.50 269 ARG B N 1
ATOM 4230 C CA . ARG B 1 269 ? 13.711 -11.898 48.730 1.00 88.41 269 ARG B CA 1
ATOM 4231 C C . ARG B 1 269 ? 13.918 -11.128 47.426 1.00 93.86 269 ARG B C 1
ATOM 4232 O O . ARG B 1 269 ? 13.962 -9.898 47.425 1.00 87.77 269 ARG B O 1
ATOM 4240 N N . LEU B 1 270 ? 14.017 -11.833 46.311 1.00 96.67 270 LEU B N 1
ATOM 4241 C CA . LEU B 1 270 ? 14.217 -11.129 45.051 1.00 91.24 270 LEU B CA 1
ATOM 4242 C C . LEU B 1 270 ? 12.896 -10.707 44.420 1.00 95.86 270 LEU B C 1
ATOM 4243 O O . LEU B 1 270 ? 11.915 -11.449 44.436 1.00 98.41 270 LEU B O 1
ATOM 4248 N N . ARG B 1 271 ? 12.858 -9.495 43.886 1.00 95.41 271 ARG B N 1
ATOM 4249 C CA . ARG B 1 271 ? 11.601 -8.987 43.368 1.00 92.60 271 ARG B CA 1
ATOM 4250 C C . ARG B 1 271 ? 11.752 -8.333 42.012 1.00 84.18 271 ARG B C 1
ATOM 4251 O O . ARG B 1 271 ? 12.670 -7.545 41.776 1.00 75.73 271 ARG B O 1
ATOM 4259 N N . PRO B 1 272 ? 10.831 -8.667 41.105 1.00 80.29 272 PRO B N 1
ATOM 4260 C CA . PRO B 1 272 ? 10.800 -8.157 39.730 1.00 75.57 272 PRO B CA 1
ATOM 4261 C C . PRO B 1 272 ? 10.916 -6.643 39.647 1.00 73.34 272 PRO B C 1
ATOM 4262 O O . PRO B 1 272 ? 10.200 -5.912 40.320 1.00 70.31 272 PRO B O 1
ATOM 4266 N N . GLY B 1 273 ? 11.846 -6.190 38.820 1.00 80.95 273 GLY B N 1
ATOM 4267 C CA . GLY B 1 273 ? 11.998 -4.780 38.537 1.00 75.96 273 GLY B CA 1
ATOM 4268 C C . GLY B 1 273 ? 12.893 -4.103 39.540 1.00 75.43 273 GLY B C 1
ATOM 4269 O O . GLY B 1 273 ? 13.157 -2.911 39.426 1.00 69.87 273 GLY B O 1
ATOM 4270 N N . MET B 1 274 ? 13.362 -4.855 40.530 1.00 80.41 274 MET B N 1
ATOM 4271 C CA . MET B 1 274 ? 14.338 -4.295 41.452 1.00 79.83 274 MET B CA 1
ATOM 4272 C C . MET B 1 274 ? 15.654 -4.227 40.739 1.00 66.38 274 MET B C 1
ATOM 4273 O O . MET B 1 274 ? 16.005 -5.129 39.990 1.00 71.50 274 MET B O 1
ATOM 4278 N N . PHE B 1 275 ? 16.359 -3.130 40.961 1.00 68.32 275 PHE B N 1
ATOM 4279 C CA . PHE B 1 275 ? 17.674 -2.895 40.393 1.00 72.53 275 PHE B CA 1
ATOM 4280 C C . PHE B 1 275 ? 18.717 -3.766 41.072 1.00 79.76 275 PHE B C 1
ATOM 4281 O O . PHE B 1 275 ? 18.478 -4.311 42.154 1.00 73.09 275 PHE B O 1
ATOM 4289 N N . ALA B 1 276 ? 19.877 -3.872 40.423 1.00 82.73 276 ALA B N 1
ATOM 4290 C CA . ALA B 1 276 ? 20.984 -4.702 40.877 1.00 72.25 276 ALA B CA 1
ATOM 4291 C C . ALA B 1 276 ? 22.180 -4.495 39.972 1.00 82.80 276 ALA B C 1
ATOM 4292 O O . ALA B 1 276 ? 22.052 -4.543 38.756 1.00 83.85 276 ALA B O 1
ATOM 4294 N N . GLN B 1 277 ? 23.349 -4.289 40.570 1.00 96.74 277 GLN B N 1
ATOM 4295 C CA . GLN B 1 277 ? 24.590 -4.124 39.812 1.00 94.60 277 GLN B CA 1
ATOM 4296 C C . GLN B 1 277 ? 25.266 -5.476 39.560 1.00 92.59 277 GLN B C 1
ATOM 4297 O O . GLN B 1 277 ? 25.466 -6.259 40.495 1.00 100.87 277 GLN B O 1
ATOM 4303 N N . ALA B 1 278 ? 25.613 -5.745 38.299 1.00 76.73 278 ALA B N 1
ATOM 4304 C CA . ALA B 1 278 ? 26.362 -6.950 37.943 1.00 64.64 278 ALA B CA 1
ATOM 4305 C C . ALA B 1 278 ? 27.819 -6.658 37.663 1.00 70.04 278 ALA B C 1
ATOM 4306 O O . ALA B 1 278 ? 28.144 -5.712 36.953 1.00 88.68 278 ALA B O 1
ATOM 4308 N N . THR B 1 279 ? 28.692 -7.488 38.215 1.00 60.62 279 THR B N 1
ATOM 4309 C CA . THR B 1 279 ? 30.111 -7.401 37.926 1.00 68.29 279 THR B CA 1
ATOM 4310 C C . THR B 1 279 ? 30.590 -8.504 36.988 1.00 78.36 279 THR B C 1
ATOM 4311 O O . THR B 1 279 ? 30.178 -9.654 37.096 1.00 87.55 279 THR B O 1
ATOM 4315 N N . PHE B 1 280 ? 31.465 -8.140 36.062 1.00 78.74 280 PHE B N 1
ATOM 4316 C CA . PHE B 1 280 ? 32.007 -9.090 35.107 1.00 89.89 280 PHE B CA 1
ATOM 4317 C C . PHE B 1 280 ? 33.490 -8.774 34.922 1.00 98.28 280 PHE B C 1
ATOM 4318 O O . PHE B 1 280 ? 33.895 -7.624 35.092 1.00 101.59 280 PHE B O 1
ATOM 4326 N N . LEU B 1 281 ? 34.297 -9.774 34.564 1.00 102.52 281 LEU B N 1
ATOM 4327 C CA . LEU B 1 281 ? 35.733 -9.550 34.349 1.00 105.93 281 LEU B CA 1
ATOM 4328 C C . LEU B 1 281 ? 36.184 -9.746 32.897 1.00 122.13 281 LEU B C 1
ATOM 4329 O O . LEU B 1 281 ? 35.410 -10.177 32.041 1.00 118.96 281 LEU B O 1
ATOM 4334 N N . SER B 1 282 ? 37.444 -9.410 32.637 1.00 79.05 282 SER B N 1
ATOM 4335 C CA . SER B 1 282 ? 38.084 -9.650 31.342 1.00 97.29 282 SER B CA 1
ATOM 4336 C C . SER B 1 282 ? 37.561 -8.661 30.294 1.00 96.71 282 SER B C 1
ATOM 4337 O O . SER B 1 282 ? 36.974 -7.645 30.677 1.00 95.10 282 SER B O 1
ATOM 4340 N N . GLN B 1 283 ? 37.799 -8.889 28.996 1.00 104.12 283 GLN B N 1
ATOM 4341 C CA . GLN B 1 283 ? 38.619 -9.980 28.446 1.00 107.88 283 GLN B CA 1
ATOM 4342 C C . GLN B 1 283 ? 40.053 -9.539 28.112 1.00 96.60 283 GLN B C 1
ATOM 4343 O O . GLN B 1 283 ? 41.028 -10.186 28.503 1.00 90.37 283 GLN B O 1
#

Nearest PDB structures (foldseek):
  3lnn-assembly1_A  TM=1.003E+00  e=9.318E-67  Cupriavidus metallidurans CH34
  3lnn-assembly2_B  TM=7.236E-01  e=3.066E-36  Cupriavidus metallidurans CH34
  4dnr-assembly1_C  TM=4.859E-01  e=2.956E-18  Escherichia coli K-12
  3opo-assembly1_A  TM=4.644E-01  e=1.839E-16  Escherichia coli K-12
  3fpp-assembly1_A  TM=5.550E-01  e=3.356E-13  Escherichia coli

Foldseek 3Di:
DAWDDPLWTFGDPDHDCVPVWDWDFWDWDKDKDKDKFKWFWAAPPPLKDQDADLAWAAWADADADAFDWDAVWDFGTKGQPDVLLCLVVQLVVLVVQQVVLQVVLVVQVVQVDDPHHDDPCNVVSVVSNVVSNVSSVVSVVSNVVSCVRQVVFFDDDDNRMGTDIDRHTAHFNFAQDDHRDIDHDPPSGGTMGHHPQKIKTKTKDAPQCQLQDAQFDDKWKAFPPPPDIDDWGWHDDDDDADVVVRITITITMGGQNPNPRDGGTMIMIDTIGDIDTFIKDFLLFWDDDDVDDWGWFDDDDSIIHTGTWDWDDDPDRITTTRDDDDGGTITISHHPPPDDD/DDKFKDKFKKFWAFPPPLKDFFFDQAWWAWADADADAFDWDDFQAFGTKHQHVQLVVLVVQLVVLVVQLVVLVVVQVVLVDPPPVPPPPPVVRVVSVVVNVVSVVSNVVSVVSNVCSCPSQQDDQDPPPGRMGTHGDHDTATFNFAQDDHGGIGHDRPDGGTMGGHPQKIKMKTKYDPVCPVVADFWAKKWKQAVPVGDTDIWIFHDWADAQDVPVRIGITITMDGDVPRPDGGRGMMMMMGMGD

InterPro domains:
  IPR006143 RND efflux pump, membrane fusion protein [TIGR01730] (68-382)
  IPR051909 Membrane Fusion Protein Cation Efflux System [PTHR30097] (49-384)
  IPR058627 Multidrug resistance protein MdtA-like, C-terminal permuted SH3 domain [PF25967] (347-379)
  IPR058647 CzcB-like, barrel-sandwich hybrid domain [PF25973] (92-239)
  IPR058792 CusB-like, beta-barrel domain [PF25954] (243-317)